Protein AF-0000000082491816 (afdb_homodimer)

Radius of gyration: 34.44 Å; Cα contacts (8 Å, |Δi|>4): 1061; chains: 2; bounding box: 141×87×77 Å

Organism: NCBI:txid158383

Structure (mmCIF, N/CA/C/O backbone):
data_AF-0000000082491816-model_v1
#
loop_
_entity.id
_entity.type
_entity.pdbx_description
1 polymer 'non-specific serine/threonine protein kinase'
#
loop_
_atom_site.group_PDB
_atom_site.id
_atom_site.type_symbol
_atom_site.label_atom_id
_atom_site.label_alt_id
_atom_site.label_comp_id
_atom_site.label_asym_id
_atom_site.label_entity_id
_atom_site.label_seq_id
_atom_site.pdbx_PDB_ins_code
_atom_site.Cartn_x
_atom_site.Cartn_y
_atom_site.Cartn_z
_atom_site.occupancy
_atom_site.B_iso_or_equiv
_atom_site.auth_seq_id
_atom_site.auth_comp_id
_atom_site.auth_asym_id
_atom_site.auth_atom_id
_atom_site.pdbx_PDB_model_num
ATOM 1 N N . MET A 1 1 ? -11.547 38.938 -13.688 1 26.78 1 MET A N 1
ATOM 2 C CA . MET A 1 1 ? -10.133 38.688 -13.961 1 26.78 1 MET A CA 1
ATOM 3 C C . MET A 1 1 ? -9.781 37.219 -13.742 1 26.78 1 MET A C 1
ATOM 5 O O . MET A 1 1 ? -10.016 36.688 -12.664 1 26.78 1 MET A O 1
ATOM 9 N N . ASP A 1 2 ? -9.867 36.406 -14.766 1 32.84 2 ASP A N 1
ATOM 10 C CA . ASP A 1 2 ? -9.766 34.969 -15.016 1 32.84 2 ASP A CA 1
ATOM 11 C C . ASP A 1 2 ? -8.406 34.406 -14.586 1 32.84 2 ASP A C 1
ATOM 13 O O . ASP A 1 2 ? -7.395 34.656 -15.242 1 32.84 2 ASP A O 1
ATOM 17 N N . GLY A 1 3 ? -7.914 34.688 -13.367 1 37.81 3 GLY A N 1
ATOM 18 C CA . GLY A 1 3 ? -6.543 34.438 -12.961 1 37.81 3 GLY A CA 1
ATOM 19 C C . GLY A 1 3 ? -5.996 33.125 -13.492 1 37.81 3 GLY A C 1
ATOM 20 O O . GLY A 1 3 ? -6.504 32.062 -13.156 1 37.81 3 GLY A O 1
ATOM 21 N N . THR A 1 4 ? -5.484 33.156 -14.656 1 41.12 4 THR A N 1
ATOM 22 C CA . THR A 1 4 ? -4.781 32.156 -15.438 1 41.12 4 THR A CA 1
ATOM 23 C C . THR A 1 4 ? -3.73 31.438 -14.586 1 41.12 4 THR A C 1
ATOM 25 O O . THR A 1 4 ? -2.709 32.031 -14.234 1 41.12 4 THR A O 1
ATOM 28 N N . THR A 1 5 ? -4.07 30.719 -13.562 1 46.16 5 THR A N 1
ATOM 29 C CA . THR A 1 5 ? -3.111 29.953 -12.781 1 46.16 5 THR A CA 1
ATOM 30 C C . THR A 1 5 ? -2.137 29.219 -13.695 1 46.16 5 THR A C 1
ATOM 32 O O . THR A 1 5 ? -2.549 28.406 -14.531 1 46.16 5 THR A O 1
ATOM 35 N N . LYS A 1 6 ? -1.09 29.906 -14.102 1 52.03 6 LYS A N 1
ATOM 36 C CA . LYS A 1 6 ? -0.015 29.328 -14.906 1 52.03 6 LYS A CA 1
ATOM 37 C C . LYS A 1 6 ? 0.308 27.906 -14.469 1 52.03 6 LYS A C 1
ATOM 39 O O . LYS A 1 6 ? 0.389 27.625 -13.273 1 52.03 6 LYS A O 1
ATOM 44 N N . PRO A 1 7 ? 0.125 27 -15.477 1 60.12 7 PRO A N 1
ATOM 45 C CA . PRO A 1 7 ? 0.474 25.625 -15.156 1 60.12 7 PRO A CA 1
ATOM 46 C C . PRO A 1 7 ? 1.826 25.5 -14.453 1 60.12 7 PRO A C 1
ATOM 48 O O . PRO A 1 7 ? 2.725 26.312 -14.695 1 60.12 7 PRO A O 1
ATOM 51 N N . PRO A 1 8 ? 1.876 24.75 -13.398 1 64.69 8 PRO A N 1
ATOM 52 C CA . PRO A 1 8 ? 3.162 24.562 -12.719 1 64.69 8 PRO A CA 1
ATOM 53 C C . PRO A 1 8 ? 4.285 24.172 -13.68 1 64.69 8 PRO A C 1
ATOM 55 O O . PRO A 1 8 ? 4.035 23.5 -14.68 1 64.69 8 PRO A O 1
ATOM 58 N N . PRO A 1 9 ? 5.371 24.844 -13.594 1 76.69 9 PRO A N 1
ATOM 59 C CA . PRO A 1 9 ? 6.496 24.516 -14.477 1 76.69 9 PRO A CA 1
ATOM 60 C C . PRO A 1 9 ? 6.809 23.031 -14.5 1 76.69 9 PRO A C 1
ATOM 62 O O . PRO A 1 9 ? 6.645 22.344 -13.484 1 76.69 9 PRO A O 1
ATOM 65 N N . ALA A 1 10 ? 6.961 22.516 -15.656 1 82.19 10 ALA A N 1
ATOM 66 C CA . ALA A 1 10 ? 7.285 21.109 -15.836 1 82.19 10 ALA A CA 1
ATOM 67 C C . ALA A 1 10 ? 8.711 20.812 -15.375 1 82.19 10 ALA A C 1
ATOM 69 O O . ALA A 1 10 ? 9.641 21.531 -15.719 1 82.19 10 ALA A O 1
ATOM 70 N N . LEU A 1 11 ? 8.812 19.922 -14.461 1 84.94 11 LEU A N 1
ATOM 71 C CA . LEU A 1 11 ? 10.125 19.453 -14.023 1 84.94 11 LEU A CA 1
ATOM 72 C C . LEU A 1 11 ? 10.703 18.438 -15.016 1 84.94 11 LEU A C 1
ATOM 74 O O . LEU A 1 11 ? 9.969 17.609 -15.555 1 84.94 11 LEU A O 1
ATOM 78 N N . ASP A 1 12 ? 11.961 18.594 -15.344 1 81.69 12 ASP A N 1
ATOM 79 C CA . ASP A 1 12 ? 12.633 17.594 -16.172 1 81.69 12 ASP A CA 1
ATOM 80 C C . ASP A 1 12 ? 13.172 16.438 -15.328 1 81.69 12 ASP A C 1
ATOM 82 O O . ASP A 1 12 ? 14.242 16.562 -14.727 1 81.69 12 ASP A O 1
ATOM 86 N N . LEU A 1 13 ? 12.492 15.391 -15.359 1 76.56 13 LEU A N 1
ATOM 87 C CA . LEU A 1 13 ? 12.781 14.234 -14.508 1 76.56 13 LEU A CA 1
ATOM 88 C C . LEU A 1 13 ? 14.164 13.68 -14.805 1 76.56 13 LEU A C 1
ATOM 90 O O . LEU A 1 13 ? 14.82 13.133 -13.906 1 76.56 13 LEU A O 1
ATOM 94 N N . ASN A 1 14 ? 14.625 13.781 -16.031 1 74.25 14 ASN A N 1
ATOM 95 C CA . ASN A 1 14 ? 15.891 13.188 -16.438 1 74.25 14 ASN A CA 1
ATOM 96 C C . ASN A 1 14 ? 17.078 13.984 -15.906 1 74.25 14 ASN A C 1
ATOM 98 O O . ASN A 1 14 ? 18.203 13.461 -15.828 1 74.25 14 ASN A O 1
ATOM 102 N N . ASN A 1 15 ? 16.875 15.195 -15.477 1 77 15 ASN A N 1
ATOM 103 C CA . ASN A 1 15 ? 17.953 16.062 -15.039 1 77 15 ASN A CA 1
ATOM 104 C C . ASN A 1 15 ? 17.953 16.234 -13.523 1 77 15 ASN A C 1
ATOM 106 O O . ASN A 1 15 ? 18.828 16.922 -12.977 1 77 15 ASN A O 1
ATOM 110 N N . LEU A 1 16 ? 17.078 15.531 -12.938 1 80.88 16 LEU A N 1
ATOM 111 C CA . LEU A 1 16 ? 16.984 15.711 -11.492 1 80.88 16 LEU A CA 1
ATOM 112 C C . LEU A 1 16 ? 17.891 14.719 -10.773 1 80.88 16 LEU A C 1
ATOM 114 O O . LEU A 1 16 ? 17.844 13.516 -11.047 1 80.88 16 LEU A O 1
ATOM 118 N N . ARG A 1 17 ? 18.75 15.32 -10.039 1 81.06 17 ARG A N 1
ATOM 119 C CA . ARG A 1 17 ? 19.625 14.5 -9.211 1 81.06 17 ARG A CA 1
ATOM 120 C C . ARG A 1 17 ? 19.359 14.727 -7.73 1 81.06 17 ARG A C 1
ATOM 122 O O . ARG A 1 17 ? 19.422 15.867 -7.25 1 81.06 17 ARG A O 1
ATOM 129 N N . ALA A 1 18 ? 19.062 13.609 -7.09 1 86.56 18 ALA A N 1
ATOM 130 C CA . ALA A 1 18 ? 18.781 13.719 -5.66 1 86.56 18 ALA A CA 1
ATOM 131 C C . ALA A 1 18 ? 20.062 13.711 -4.836 1 86.56 18 ALA A C 1
ATOM 133 O O . ALA A 1 18 ? 20.984 12.945 -5.121 1 86.56 18 ALA A O 1
ATOM 134 N N . ILE A 1 19 ? 20.156 14.625 -3.924 1 83.75 19 ILE A N 1
ATOM 135 C CA . ILE A 1 19 ? 21.266 14.703 -2.988 1 83.75 19 ILE A CA 1
ATOM 136 C C . ILE A 1 19 ? 21.078 13.664 -1.882 1 83.75 19 ILE A C 1
ATOM 138 O O . ILE A 1 19 ? 22.047 13 -1.483 1 83.75 19 ILE A O 1
ATOM 142 N N . LYS A 1 20 ? 19.922 13.523 -1.395 1 85.31 20 LYS A N 1
ATOM 143 C CA . LYS A 1 20 ? 19.625 12.562 -0.338 1 85.31 20 LYS A CA 1
ATOM 144 C C . LYS A 1 20 ? 18.141 12.258 -0.27 1 85.31 20 LYS A C 1
ATOM 146 O O . LYS A 1 20 ? 17.312 13.008 -0.812 1 85.31 20 LYS A O 1
ATOM 151 N N . LEU A 1 21 ? 17.891 11.109 0.385 1 86.25 21 LEU A N 1
ATOM 152 C CA . LEU A 1 21 ? 16.516 10.711 0.702 1 86.25 21 LEU A CA 1
ATOM 153 C C . LEU A 1 21 ? 16.047 11.391 1.982 1 86.25 21 LEU A C 1
ATOM 155 O O . LEU A 1 21 ? 16.672 11.258 3.033 1 86.25 21 LEU A O 1
ATOM 159 N N . LEU A 1 22 ? 15.016 12.219 1.896 1 85.62 22 LEU A N 1
ATOM 160 C CA . LEU A 1 22 ? 14.508 12.914 3.068 1 85.62 22 LEU A CA 1
ATOM 161 C C . LEU A 1 22 ? 13.562 12.023 3.869 1 85.62 22 LEU A C 1
ATOM 163 O O . LEU A 1 22 ? 13.539 12.086 5.102 1 85.62 22 LEU A O 1
ATOM 167 N N . GLY A 1 23 ? 12.758 11.305 3.148 1 82.5 23 GLY A N 1
ATOM 168 C CA . GLY A 1 23 ? 11.852 10.414 3.848 1 82.5 23 GLY A CA 1
ATOM 169 C C . GLY A 1 23 ? 10.914 9.664 2.916 1 82.5 23 GLY A C 1
ATOM 170 O O . GLY A 1 23 ? 10.836 9.969 1.726 1 82.5 23 GLY A O 1
ATOM 171 N N . LYS A 1 24 ? 10.297 8.586 3.475 1 82.06 24 LYS A N 1
ATOM 172 C CA . LYS A 1 24 ? 9.273 7.797 2.793 1 82.06 24 LYS A CA 1
ATOM 173 C C . LYS A 1 24 ? 7.945 7.855 3.545 1 82.06 24 LYS A C 1
ATOM 175 O O . LYS A 1 24 ? 7.906 7.645 4.758 1 82.06 24 LYS A O 1
ATOM 180 N N . GLY A 1 25 ? 6.934 8.297 2.812 1 73.25 25 GLY A N 1
ATOM 181 C CA . GLY A 1 25 ? 5.617 8.359 3.426 1 73.25 25 GLY A CA 1
ATOM 182 C C . GLY A 1 25 ? 4.613 7.43 2.771 1 73.25 25 GLY A C 1
ATOM 183 O O . GLY A 1 25 ? 4.973 6.621 1.91 1 73.25 25 GLY A O 1
ATOM 184 N N . ALA A 1 26 ? 3.355 7.52 3.246 1 71.19 26 ALA A N 1
ATOM 185 C CA . ALA A 1 26 ? 2.273 6.672 2.758 1 71.19 26 ALA A CA 1
ATOM 186 C C . ALA A 1 26 ? 2.051 6.871 1.262 1 71.19 26 ALA A C 1
ATOM 188 O O . ALA A 1 26 ? 1.768 5.914 0.537 1 71.19 26 ALA A O 1
ATOM 189 N N . LEU A 1 27 ? 2.227 8.086 0.868 1 80.38 27 LEU A N 1
ATOM 190 C CA . LEU A 1 27 ? 1.925 8.398 -0.525 1 80.38 27 LEU A CA 1
ATOM 191 C C . LEU A 1 27 ? 3.129 8.109 -1.418 1 80.38 27 LEU A C 1
ATOM 193 O O . LEU A 1 27 ? 2.977 7.598 -2.527 1 80.38 27 LEU A O 1
ATOM 197 N N . GLY A 1 28 ? 4.344 8.516 -0.855 1 86.81 28 GLY A N 1
ATOM 198 C CA . GLY A 1 28 ? 5.512 8.352 -1.706 1 86.81 28 GLY A CA 1
ATOM 199 C C . GLY A 1 28 ? 6.812 8.68 -1.002 1 86.81 28 GLY A C 1
ATOM 200 O O . GLY A 1 28 ? 6.875 8.68 0.229 1 86.81 28 GLY A O 1
ATOM 201 N N . THR A 1 29 ? 7.824 8.867 -1.885 1 89.12 29 THR A N 1
ATOM 202 C CA . THR A 1 29 ? 9.18 9.117 -1.404 1 89.12 29 THR A CA 1
ATOM 203 C C . THR A 1 29 ? 9.57 10.578 -1.635 1 89.12 29 THR A C 1
ATOM 205 O O . THR A 1 29 ? 9.211 11.164 -2.656 1 89.12 29 THR A O 1
ATOM 208 N N . VAL A 1 30 ? 10.297 11.133 -0.664 1 92 30 VAL A N 1
ATOM 209 C CA . VAL A 1 30 ? 10.711 12.531 -0.779 1 92 30 VAL A CA 1
ATOM 210 C C . VAL A 1 30 ? 12.227 12.617 -0.862 1 92 30 VAL A C 1
ATOM 212 O O . VAL A 1 30 ? 12.938 12.039 -0.032 1 92 30 VAL A O 1
ATOM 215 N N . PHE A 1 31 ? 12.711 13.414 -1.896 1 90.31 31 PHE A N 1
ATOM 216 C CA . PHE A 1 31 ? 14.141 13.586 -2.127 1 90.31 31 PHE A CA 1
ATOM 217 C C . PHE A 1 31 ? 14.539 15.055 -1.984 1 90.31 31 PHE A C 1
ATOM 219 O O . PHE A 1 31 ? 13.75 15.945 -2.293 1 90.31 31 PHE A O 1
ATOM 226 N N . LEU A 1 32 ? 15.742 15.266 -1.44 1 91.19 32 LEU A N 1
ATOM 227 C CA . LEU A 1 32 ? 16.375 16.578 -1.553 1 91.19 32 LEU A CA 1
ATOM 228 C C . LEU A 1 32 ? 17.109 16.719 -2.877 1 91.19 32 LEU A C 1
ATOM 230 O O . LEU A 1 32 ? 17.984 15.898 -3.184 1 91.19 32 LEU A O 1
ATOM 234 N N . VAL A 1 33 ? 16.688 17.656 -3.664 1 89.06 33 VAL A N 1
ATOM 235 C CA . VAL A 1 33 ? 17.312 17.844 -4.973 1 89.06 33 VAL A CA 1
ATOM 236 C C . VAL A 1 33 ? 17.938 19.234 -5.043 1 89.06 33 VAL A C 1
ATOM 238 O O . VAL A 1 33 ? 17.344 20.219 -4.578 1 89.06 33 VAL A O 1
ATOM 241 N N . ARG A 1 34 ? 19.094 19.281 -5.594 1 83.06 34 ARG A N 1
ATOM 242 C CA . ARG A 1 34 ? 19.781 20.562 -5.746 1 83.06 34 ARG A CA 1
ATOM 243 C C . ARG A 1 34 ? 19.344 21.266 -7.027 1 83.06 34 ARG A C 1
ATOM 245 O O . ARG A 1 34 ? 19.328 20.656 -8.102 1 83.06 34 ARG A O 1
ATOM 252 N N . HIS A 1 35 ? 18.734 22.359 -6.922 1 73.75 35 HIS A N 1
ATOM 253 C CA . HIS A 1 35 ? 18.344 23.141 -8.078 1 73.75 35 HIS A CA 1
ATOM 254 C C . HIS A 1 35 ? 19.531 23.891 -8.664 1 73.75 35 HIS A C 1
ATOM 256 O O . HIS A 1 35 ? 19.781 23.828 -9.867 1 73.75 35 HIS A O 1
ATOM 262 N N . ASN A 1 36 ? 20.078 24.734 -8.008 1 69.19 36 ASN A N 1
ATOM 263 C CA . ASN A 1 36 ? 21.297 25.484 -8.32 1 69.19 36 ASN A CA 1
ATOM 264 C C . ASN A 1 36 ? 22.25 25.516 -7.125 1 69.19 36 ASN A C 1
ATOM 266 O O . ASN A 1 36 ? 22.047 24.797 -6.145 1 69.19 36 ASN A O 1
ATOM 270 N N . SER A 1 37 ? 23.375 26.109 -7.402 1 59.81 37 SER A N 1
ATOM 271 C CA . SER A 1 37 ? 24.453 26.141 -6.414 1 59.81 37 SER A CA 1
ATOM 272 C C . SER A 1 37 ? 23.938 26.594 -5.051 1 59.81 37 SER A C 1
ATOM 274 O O . SER A 1 37 ? 24.5 26.234 -4.016 1 59.81 37 SER A O 1
ATOM 276 N N . LEU A 1 38 ? 22.844 27.203 -4.984 1 61.72 38 LEU A N 1
ATOM 277 C CA . LEU A 1 38 ? 22.484 27.797 -3.703 1 61.72 38 LEU A CA 1
ATOM 278 C C . LEU A 1 38 ? 21.109 27.312 -3.252 1 61.72 38 LEU A C 1
ATOM 280 O O . LEU A 1 38 ? 20.766 27.406 -2.07 1 61.72 38 LEU A O 1
ATOM 284 N N . ASP A 1 39 ? 20.359 26.703 -4.16 1 78.38 39 ASP A N 1
ATOM 285 C CA . ASP A 1 39 ? 18.969 26.422 -3.799 1 78.38 39 ASP A CA 1
ATOM 286 C C . ASP A 1 39 ? 18.641 24.938 -3.977 1 78.38 39 ASP A C 1
ATOM 288 O O . ASP A 1 39 ? 19.188 24.281 -4.867 1 78.38 39 ASP A O 1
ATOM 292 N N . SER A 1 40 ? 18.016 24.422 -2.93 1 87 40 SER A N 1
ATOM 293 C CA . SER A 1 40 ? 17.547 23.047 -2.973 1 87 40 SER A CA 1
ATOM 294 C C . SER A 1 40 ? 16.047 22.969 -2.787 1 87 40 SER A C 1
ATOM 296 O O . SER A 1 40 ? 15.422 23.906 -2.283 1 87 40 SER A O 1
ATOM 298 N N . PHE A 1 41 ? 15.492 21.984 -3.332 1 91.31 41 PHE A N 1
ATOM 299 C CA . PHE A 1 41 ? 14.062 21.797 -3.135 1 91.31 41 PHE A CA 1
ATOM 300 C C . PHE A 1 41 ? 13.758 20.344 -2.785 1 91.31 41 PHE A C 1
ATOM 302 O O . PHE A 1 41 ? 14.609 19.469 -2.939 1 91.31 41 PHE A O 1
ATOM 309 N N . ALA A 1 42 ? 12.625 20.141 -2.17 1 92.62 42 ALA A N 1
ATOM 310 C CA . ALA A 1 42 ? 12.117 18.812 -1.859 1 92.62 42 ALA A CA 1
ATOM 311 C C . ALA A 1 42 ? 11.273 18.266 -3.008 1 92.62 42 ALA A C 1
ATOM 313 O O . ALA A 1 42 ? 10.352 18.922 -3.482 1 92.62 42 ALA A O 1
ATOM 314 N N . LEU A 1 43 ? 11.672 17.078 -3.498 1 93.19 43 LEU A N 1
ATOM 315 C CA . LEU A 1 43 ? 10.945 16.438 -4.586 1 93.19 43 LEU A CA 1
ATOM 316 C C . LEU A 1 43 ? 10.164 15.227 -4.07 1 93.19 43 LEU A C 1
ATOM 318 O O . LEU A 1 43 ? 10.75 14.258 -3.584 1 93.19 43 LEU A O 1
ATOM 322 N N . LYS A 1 44 ? 8.828 15.289 -4.145 1 93.75 44 LYS A N 1
ATOM 323 C CA . LYS A 1 44 ? 7.965 14.156 -3.814 1 93.75 44 LYS A CA 1
ATOM 324 C C . LYS A 1 44 ? 7.695 13.297 -5.047 1 93.75 44 LYS A C 1
ATOM 326 O O . LYS A 1 44 ? 7.352 13.82 -6.109 1 93.75 44 LYS A O 1
ATOM 331 N N . VAL A 1 45 ? 7.957 12 -4.887 1 92.94 45 VAL A N 1
ATOM 332 C CA . VAL A 1 45 ? 7.809 11.094 -6.02 1 92.94 45 VAL A CA 1
ATOM 333 C C . VAL A 1 45 ? 6.859 9.953 -5.648 1 92.94 45 VAL A C 1
ATOM 335 O O . VAL A 1 45 ? 7.02 9.32 -4.605 1 92.94 45 VAL A O 1
ATOM 338 N N . VAL A 1 46 ? 5.852 9.727 -6.465 1 90.75 46 VAL A N 1
ATOM 339 C CA . VAL A 1 46 ? 4.922 8.617 -6.309 1 90.75 46 VAL A CA 1
ATOM 340 C C . VAL A 1 46 ? 5.055 7.66 -7.488 1 90.75 46 VAL A C 1
ATOM 342 O O . VAL A 1 46 ? 4.941 8.07 -8.648 1 90.75 46 VAL A O 1
ATOM 345 N N . GLU A 1 47 ? 5.262 6.402 -7.176 1 86.81 47 GLU A N 1
ATOM 346 C CA . GLU A 1 47 ? 5.352 5.383 -8.219 1 86.81 47 GLU A CA 1
ATOM 347 C C . GLU A 1 47 ? 3.971 4.855 -8.602 1 86.81 47 GLU A C 1
ATOM 349 O O . GLU A 1 47 ? 3.127 4.629 -7.73 1 86.81 47 GLU A O 1
ATOM 354 N N . LYS A 1 48 ? 3.893 4.633 -9.867 1 87.19 48 LYS A N 1
ATOM 355 C CA . LYS A 1 48 ? 2.658 4.047 -10.383 1 87.19 48 LYS A CA 1
ATOM 356 C C . LYS A 1 48 ? 2.762 2.523 -10.445 1 87.19 48 LYS A C 1
ATOM 358 O O . LYS A 1 48 ? 2.371 1.911 -11.445 1 87.19 48 LYS A O 1
ATOM 363 N N . SER A 1 49 ? 3.293 1.906 -9.477 1 80.44 49 SER A N 1
ATOM 364 C CA . SER A 1 49 ? 3.639 0.489 -9.477 1 80.44 49 SER A CA 1
ATOM 365 C C . SER A 1 49 ? 2.398 -0.382 -9.648 1 80.44 49 SER A C 1
ATOM 367 O O . SER A 1 49 ? 2.4 -1.327 -10.438 1 80.44 49 SER A O 1
ATOM 369 N N . SER A 1 50 ? 1.331 -0.113 -8.844 1 83.5 50 SER A N 1
ATOM 370 C CA . SER A 1 50 ? 0.119 -0.92 -8.93 1 83.5 50 SER A CA 1
ATOM 371 C C . SER A 1 50 ? -0.473 -0.881 -10.336 1 83.5 50 SER A C 1
ATOM 373 O O . SER A 1 50 ? -0.967 -1.894 -10.836 1 83.5 50 SER A O 1
ATOM 375 N N . LEU A 1 51 ? -0.417 0.241 -10.898 1 86.12 51 LEU A N 1
ATOM 376 C CA . LEU A 1 51 ? -0.941 0.39 -12.258 1 86.12 51 LEU A CA 1
ATOM 377 C C . LEU A 1 51 ? -0.102 -0.402 -13.25 1 86.12 51 LEU A C 1
ATOM 379 O O . LEU A 1 51 ? -0.645 -1.049 -14.148 1 86.12 51 LEU A O 1
ATOM 383 N N . HIS A 1 52 ? 1.145 -0.337 -13.07 1 86.5 52 HIS A N 1
ATOM 384 C CA . HIS A 1 52 ? 2.049 -1.075 -13.945 1 86.5 52 HIS A CA 1
ATOM 385 C C . HIS A 1 52 ? 1.808 -2.578 -13.844 1 86.5 52 HIS A C 1
ATOM 387 O O . HIS A 1 52 ? 1.748 -3.271 -14.867 1 86.5 52 HIS A O 1
ATOM 393 N N . ARG A 1 53 ? 1.692 -2.979 -12.695 1 88.75 53 ARG A N 1
ATOM 394 C CA . ARG A 1 53 ? 1.446 -4.402 -12.477 1 88.75 53 ARG A CA 1
ATOM 395 C C . ARG A 1 53 ? 0.114 -4.824 -13.086 1 88.75 53 ARG A C 1
ATOM 397 O O . ARG A 1 53 ? 0.003 -5.914 -13.648 1 88.75 53 ARG A O 1
ATOM 404 N N . ALA A 1 54 ? -0.886 -3.975 -12.906 1 91.88 54 ALA A N 1
ATOM 405 C CA . ALA A 1 54 ? -2.189 -4.25 -13.5 1 91.88 54 ALA A CA 1
ATOM 406 C C . ALA A 1 54 ? -2.09 -4.336 -15.023 1 91.88 54 ALA A C 1
ATOM 408 O O . ALA A 1 54 ? -2.574 -5.297 -15.633 1 91.88 54 ALA A O 1
ATOM 409 N N . HIS A 1 55 ? -1.42 -3.402 -15.633 1 92.25 55 HIS A N 1
ATOM 410 C CA . HIS A 1 55 ? -1.244 -3.402 -17.078 1 92.25 55 HIS A CA 1
ATOM 411 C C . HIS A 1 55 ? -0.451 -4.621 -17.547 1 92.25 55 HIS A C 1
ATOM 413 O O . HIS A 1 55 ? -0.749 -5.203 -18.594 1 92.25 55 HIS A O 1
ATOM 419 N N . HIS A 1 56 ? 0.506 -4.922 -16.812 1 90.62 56 HIS A N 1
ATOM 420 C CA . HIS A 1 56 ? 1.315 -6.09 -17.125 1 90.62 56 HIS A CA 1
ATOM 421 C C . HIS A 1 56 ? 0.475 -7.363 -17.109 1 90.62 56 HIS A C 1
ATOM 423 O O . HIS A 1 56 ? 0.542 -8.164 -18.047 1 90.62 56 HIS A O 1
ATOM 429 N N . GLU A 1 57 ? -0.283 -7.527 -16.062 1 93.56 57 GLU A N 1
ATOM 430 C CA . GLU A 1 57 ? -1.135 -8.711 -15.977 1 93.56 57 GLU A CA 1
ATOM 431 C C . GLU A 1 57 ? -2.105 -8.773 -17.156 1 93.56 57 GLU A C 1
ATOM 433 O O . GLU A 1 57 ? -2.277 -9.828 -17.766 1 93.56 57 GLU A O 1
ATOM 438 N N . ILE A 1 58 ? -2.688 -7.695 -17.5 1 93.88 58 ILE A N 1
ATOM 439 C CA . ILE A 1 58 ? -3.621 -7.641 -18.625 1 93.88 58 ILE A CA 1
ATOM 440 C C . ILE A 1 58 ? -2.893 -8.008 -19.906 1 93.88 58 ILE A C 1
ATOM 442 O O . ILE A 1 58 ? -3.41 -8.773 -20.719 1 93.88 58 ILE A O 1
ATOM 446 N N . SER A 1 59 ? -1.729 -7.453 -20.016 1 93.94 59 SER A N 1
ATOM 447 C CA . SER A 1 59 ? -0.925 -7.727 -21.203 1 93.94 59 SER A CA 1
ATOM 448 C C . SER A 1 59 ? -0.595 -9.211 -21.312 1 93.94 59 SER A C 1
ATOM 450 O O . SER A 1 59 ? -0.737 -9.805 -22.391 1 93.94 59 SER A O 1
ATOM 452 N N . VAL A 1 60 ? -0.201 -9.82 -20.266 1 94.5 60 VAL A N 1
ATOM 453 C CA . VAL A 1 60 ? 0.131 -11.242 -20.25 1 94.5 60 VAL A CA 1
ATOM 454 C C . VAL A 1 60 ? -1.113 -12.07 -20.578 1 94.5 60 VAL A C 1
ATOM 456 O O . VAL A 1 60 ? -1.076 -12.945 -21.438 1 94.5 60 VAL A O 1
ATOM 459 N N . LEU A 1 61 ? -2.193 -11.766 -19.922 1 94.81 61 LEU A N 1
ATOM 460 C CA . LEU A 1 61 ? -3.438 -12.5 -20.125 1 94.81 61 LEU A CA 1
ATOM 461 C C . LEU A 1 61 ? -3.908 -12.391 -21.578 1 94.81 61 LEU A C 1
ATOM 463 O O . LEU A 1 61 ? -4.473 -13.344 -22.109 1 94.81 61 LEU A O 1
ATOM 467 N N . SER A 1 62 ? -3.686 -11.266 -22.141 1 92.94 62 SER A N 1
ATOM 468 C CA . SER A 1 62 ? -4.109 -11.047 -23.531 1 92.94 62 SER A CA 1
ATOM 469 C C . SER A 1 62 ? -3.34 -11.945 -24.484 1 92.94 62 SER A C 1
ATOM 471 O O . SER A 1 62 ? -3.816 -12.242 -25.594 1 92.94 62 SER A O 1
ATOM 473 N N . ARG A 1 63 ? -2.242 -12.422 -24.031 1 91.25 63 ARG A N 1
ATOM 474 C CA . ARG A 1 63 ? -1.396 -13.266 -24.875 1 91.25 63 ARG A CA 1
ATOM 475 C C . ARG A 1 63 ? -1.726 -14.742 -24.672 1 91.25 63 ARG A C 1
ATOM 477 O O . ARG A 1 63 ? -1.318 -15.586 -25.469 1 91.25 63 ARG A O 1
ATOM 484 N N . LEU A 1 64 ? -2.424 -15.016 -23.547 1 89.69 64 LEU A N 1
ATOM 485 C CA . LEU A 1 64 ? -2.688 -16.406 -23.188 1 89.69 64 LEU A CA 1
ATOM 486 C C . LEU A 1 64 ? -3.969 -16.906 -23.844 1 89.69 64 LEU A C 1
ATOM 488 O O . LEU A 1 64 ? -5.039 -16.312 -23.656 1 89.69 64 LEU A O 1
ATOM 492 N N . GLN A 1 65 ? -3.988 -17.266 -25.109 1 79.31 65 GLN A N 1
ATOM 493 C CA . GLN A 1 65 ? -5.234 -17.672 -25.75 1 79.31 65 GLN A CA 1
ATOM 494 C C . GLN A 1 65 ? -5.344 -19.188 -25.828 1 79.31 65 GLN A C 1
ATOM 496 O O . GLN A 1 65 ? -4.359 -19.875 -26.109 1 79.31 65 GLN A O 1
ATOM 501 N N . ASN A 1 66 ? -6.512 -19.688 -25.344 1 84.06 66 ASN A N 1
ATOM 502 C CA . ASN A 1 66 ? -7.02 -21.031 -25.609 1 84.06 66 ASN A CA 1
ATOM 503 C C . ASN A 1 66 ? -6.133 -22.094 -24.969 1 84.06 66 ASN A C 1
ATOM 505 O O . ASN A 1 66 ? -5.824 -23.109 -25.609 1 84.06 66 ASN A O 1
ATOM 509 N N . HIS A 1 67 ? -5.5 -21.906 -23.953 1 93.06 67 HIS A N 1
ATOM 510 C CA . HIS A 1 67 ? -4.836 -22.969 -23.203 1 93.06 67 HIS A CA 1
ATOM 511 C C . HIS A 1 67 ? -5.723 -23.484 -22.062 1 93.06 67 HIS A C 1
ATOM 513 O O . HIS A 1 67 ? -6.273 -22.688 -21.297 1 93.06 67 HIS A O 1
ATOM 519 N N . PRO A 1 68 ? -5.891 -24.734 -21.984 1 94 68 PRO A N 1
ATOM 520 C CA . PRO A 1 68 ? -6.871 -25.281 -21.047 1 94 68 PRO A CA 1
ATOM 521 C C . PRO A 1 68 ? -6.508 -25.016 -19.594 1 94 68 PRO A C 1
ATOM 523 O O . PRO A 1 68 ? -7.383 -25 -18.719 1 94 68 PRO A O 1
ATOM 526 N N . PHE A 1 69 ? -5.234 -24.859 -19.25 1 97.06 69 PHE A N 1
ATOM 527 C CA . PHE A 1 69 ? -4.816 -24.719 -17.859 1 97.06 69 PHE A CA 1
ATOM 528 C C . PHE A 1 69 ? -4.344 -23.297 -17.578 1 97.06 69 PHE A C 1
ATOM 530 O O . PHE A 1 69 ? -3.633 -23.062 -16.609 1 97.06 69 PHE A O 1
ATOM 537 N N . LEU A 1 70 ? -4.602 -22.344 -18.422 1 97.5 70 LEU A N 1
ATOM 538 C CA . LEU A 1 70 ? -4.344 -20.922 -18.25 1 97.5 70 LEU A CA 1
ATOM 539 C C . LEU A 1 70 ? -5.613 -20.109 -18.484 1 97.5 70 LEU A C 1
ATOM 541 O O . LEU A 1 70 ? -6.457 -20.484 -19.297 1 97.5 70 LEU A O 1
ATOM 545 N N . PRO A 1 71 ? -5.699 -19 -17.734 1 95.12 71 PRO A N 1
ATOM 546 C CA . PRO A 1 71 ? -6.926 -18.219 -17.859 1 95.12 71 PRO A CA 1
ATOM 547 C C . PRO A 1 71 ? -6.953 -17.375 -19.141 1 95.12 71 PRO A C 1
ATOM 549 O O . PRO A 1 71 ? -5.898 -17.031 -19.672 1 95.12 71 PRO A O 1
ATOM 552 N N . SER A 1 72 ? -8.141 -17.125 -19.547 1 92.06 72 SER A N 1
ATOM 553 C CA . SER A 1 72 ? -8.344 -16.219 -20.656 1 92.06 72 SER A CA 1
ATOM 554 C C . SER A 1 72 ? -8.859 -14.859 -20.188 1 92.06 72 SER A C 1
ATOM 556 O O . SER A 1 72 ? -9.664 -14.789 -19.25 1 92.06 72 SER A O 1
ATOM 558 N N . LEU A 1 73 ? -8.391 -13.836 -20.875 1 93.62 73 LEU A N 1
ATOM 559 C CA . LEU A 1 73 ? -8.898 -12.5 -20.594 1 93.62 73 LEU A CA 1
ATOM 560 C C . LEU A 1 73 ? -10.281 -12.297 -21.203 1 93.62 73 LEU A C 1
ATOM 562 O O . LEU A 1 73 ? -10.445 -12.406 -22.422 1 93.62 73 LEU A O 1
ATOM 566 N N . LEU A 1 74 ? -11.273 -12.008 -20.391 1 91.06 74 LEU A N 1
ATOM 567 C CA . LEU A 1 74 ? -12.633 -11.82 -20.891 1 91.06 74 LEU A CA 1
ATOM 568 C C . LEU A 1 74 ? -12.875 -10.375 -21.297 1 91.06 74 LEU A C 1
ATOM 570 O O . LEU A 1 74 ? -13.711 -10.094 -22.156 1 91.06 74 LEU A O 1
ATOM 574 N N . GLY A 1 75 ? -12.188 -9.477 -20.609 1 91.88 75 GLY A N 1
ATOM 575 C CA . GLY A 1 75 ? -12.289 -8.055 -20.891 1 91.88 75 GLY A CA 1
ATOM 576 C C . GLY A 1 75 ? -11.562 -7.195 -19.859 1 91.88 75 GLY A C 1
ATOM 577 O O . GLY A 1 75 ? -11.18 -7.676 -18.797 1 91.88 75 GLY A O 1
ATOM 578 N N . SER A 1 76 ? -11.297 -5.977 -20.281 1 93.88 76 SER A N 1
ATOM 579 C CA . SER A 1 76 ? -10.68 -5.016 -19.359 1 93.88 76 SER A CA 1
ATOM 580 C C . SER A 1 76 ? -11.219 -3.607 -19.594 1 93.88 76 SER A C 1
ATOM 582 O O . SER A 1 76 ? -11.789 -3.322 -20.656 1 93.88 76 SER A O 1
ATOM 584 N N . SER A 1 77 ? -11.227 -2.826 -18.578 1 92.38 77 SER A N 1
ATOM 585 C CA . SER A 1 77 ? -11.633 -1.427 -18.656 1 92.38 77 SER A CA 1
ATOM 586 C C . SER A 1 77 ? -10.812 -0.559 -17.719 1 92.38 77 SER A C 1
ATOM 588 O O . SER A 1 77 ? -10.297 -1.05 -16.703 1 92.38 77 SER A O 1
ATOM 590 N N . GLU A 1 78 ? -10.641 0.654 -18.109 1 90.38 78 GLU A N 1
ATOM 591 C CA . GLU A 1 78 ? -9.875 1.59 -17.297 1 90.38 78 GLU A CA 1
ATOM 592 C C . GLU A 1 78 ? -10.469 2.996 -17.359 1 90.38 78 GLU A C 1
ATOM 594 O O . GLU A 1 78 ? -10.867 3.457 -18.438 1 90.38 78 GLU A O 1
ATOM 599 N N . ASN A 1 79 ? -10.711 3.617 -16.25 1 87 79 ASN A N 1
ATOM 600 C CA . ASN A 1 79 ? -11.062 5.031 -16.172 1 87 79 ASN A CA 1
ATOM 601 C C . ASN A 1 79 ? -10.109 5.801 -15.266 1 87 79 ASN A C 1
ATOM 603 O O . ASN A 1 79 ? -9 5.344 -15 1 87 79 ASN A O 1
ATOM 607 N N . GLN A 1 80 ? -10.438 6.926 -14.844 1 81.62 80 GLN A N 1
ATOM 608 C CA . GLN A 1 80 ? -9.547 7.781 -14.062 1 81.62 80 GLN A CA 1
ATOM 609 C C . GLN A 1 80 ? -9.367 7.238 -12.648 1 81.62 80 GLN A C 1
ATOM 611 O O . GLN A 1 80 ? -8.367 7.535 -11.984 1 81.62 80 GLN A O 1
ATOM 616 N N . GLU A 1 81 ? -10.289 6.379 -12.273 1 82.94 81 GLU A N 1
ATOM 617 C CA . GLU A 1 81 ? -10.297 5.988 -10.867 1 82.94 81 GLU A CA 1
ATOM 618 C C . GLU A 1 81 ? -9.805 4.559 -10.688 1 82.94 81 GLU A C 1
ATOM 620 O O . GLU A 1 81 ? -9.195 4.227 -9.672 1 82.94 81 GLU A O 1
ATOM 625 N N . ILE A 1 82 ? -10.148 3.77 -11.688 1 88.25 82 ILE A N 1
ATOM 626 C CA . ILE A 1 82 ? -9.852 2.357 -11.484 1 88.25 82 ILE A CA 1
ATOM 627 C C . ILE A 1 82 ? -9.398 1.725 -12.797 1 88.25 82 ILE A C 1
ATOM 629 O O . ILE A 1 82 ? -9.633 2.279 -13.875 1 88.25 82 ILE A O 1
ATOM 633 N N . ILE A 1 83 ? -8.703 0.656 -12.75 1 91.81 83 ILE A N 1
ATO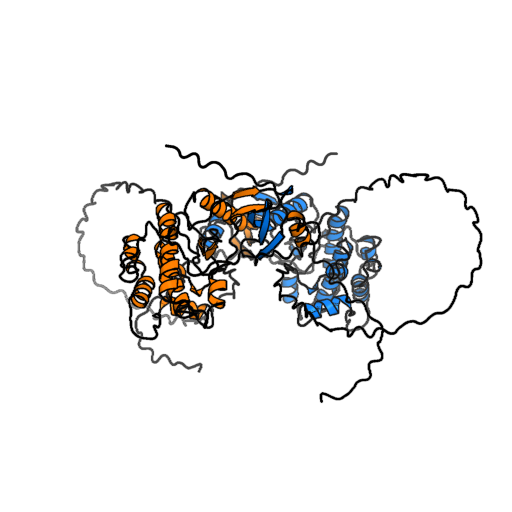M 634 C CA . ILE A 1 83 ? -8.453 -0.303 -13.82 1 91.81 83 ILE A CA 1
ATOM 635 C C . ILE A 1 83 ? -8.969 -1.681 -13.406 1 91.81 83 ILE A C 1
ATOM 637 O O . ILE A 1 83 ? -8.805 -2.094 -12.258 1 91.81 83 ILE A O 1
ATOM 641 N N . CYS A 1 84 ? -9.656 -2.342 -14.297 1 93.69 84 CYS A N 1
ATOM 642 C CA . CYS A 1 84 ? -10.219 -3.646 -13.961 1 93.69 84 CYS A CA 1
ATOM 643 C C . CYS A 1 84 ? -10.148 -4.598 -15.148 1 93.69 84 CYS A C 1
ATOM 645 O O . CYS A 1 84 ? -10.055 -4.156 -16.297 1 93.69 84 CYS A O 1
ATOM 647 N N . TRP A 1 85 ? -10.125 -5.875 -14.953 1 94.56 85 TRP A N 1
ATOM 648 C CA . TRP A 1 85 ? -10.148 -6.906 -15.984 1 94.56 85 TRP A CA 1
ATOM 649 C C . TRP A 1 85 ? -10.836 -8.172 -15.469 1 94.56 85 TRP A C 1
ATOM 651 O O . TRP A 1 85 ? -10.883 -8.414 -14.266 1 94.56 85 TRP A O 1
ATOM 661 N N . ALA A 1 86 ? -11.359 -8.914 -16.375 1 93.62 86 ALA A N 1
ATOM 662 C CA . ALA A 1 86 ? -12.195 -10.062 -16.047 1 93.62 86 ALA A CA 1
ATOM 663 C C . ALA A 1 86 ? -11.555 -11.367 -16.516 1 93.62 86 ALA A C 1
ATOM 665 O O . ALA A 1 86 ? -11.016 -11.43 -17.625 1 93.62 86 ALA A O 1
ATOM 666 N N . ILE A 1 87 ? -11.625 -12.391 -15.656 1 93.75 87 ILE A N 1
ATOM 667 C CA . ILE A 1 87 ? -11.219 -13.758 -15.977 1 93.75 87 ILE A CA 1
ATOM 668 C C . ILE A 1 87 ? -12.32 -14.727 -15.562 1 93.75 87 ILE A C 1
ATOM 670 O O . ILE A 1 87 ? -13.172 -14.398 -14.742 1 93.75 87 ILE A O 1
ATOM 674 N N . PRO A 1 88 ? -12.367 -15.859 -16.156 1 91.62 88 PRO A N 1
ATOM 675 C CA . PRO A 1 88 ? -13.406 -16.828 -15.789 1 91.62 88 PRO A CA 1
ATOM 676 C C . PRO A 1 88 ? -13.398 -17.156 -14.297 1 91.62 88 PRO A C 1
ATOM 678 O O . PRO A 1 88 ? -12.328 -17.281 -13.695 1 91.62 88 PRO A O 1
ATOM 681 N N . TYR A 1 89 ? -14.664 -17.312 -13.836 1 91.44 89 TYR A N 1
ATOM 682 C CA . TYR A 1 89 ? -14.797 -17.75 -12.453 1 91.44 89 TYR A CA 1
ATOM 683 C C . TYR A 1 89 ? -14.586 -19.25 -12.328 1 91.44 89 TYR A C 1
ATOM 685 O O . TYR A 1 89 ? -15.062 -20.016 -13.164 1 91.44 89 TYR A O 1
ATOM 693 N N . CYS A 1 90 ? -13.859 -19.688 -11.273 1 92.38 90 CYS A N 1
ATOM 694 C CA . CYS A 1 90 ? -13.648 -21.094 -10.969 1 92.38 90 CYS A CA 1
ATOM 695 C C . CYS A 1 90 ? -14.344 -21.484 -9.672 1 92.38 90 CYS A C 1
ATOM 697 O O . CYS A 1 90 ? -13.836 -21.203 -8.586 1 92.38 90 CYS A O 1
ATOM 699 N N . PRO A 1 91 ? -15.359 -22.219 -9.742 1 89.25 91 PRO A N 1
ATOM 700 C CA . PRO A 1 91 ? -16.172 -22.5 -8.562 1 89.25 91 PRO A CA 1
ATOM 701 C C . PRO A 1 91 ? -15.492 -23.453 -7.586 1 89.25 91 PRO A C 1
ATOM 703 O O . PRO A 1 91 ? -15.898 -23.547 -6.426 1 89.25 91 PRO A O 1
ATOM 706 N N . GLY A 1 92 ? -14.508 -24.188 -8.023 1 91.12 92 GLY A N 1
ATOM 707 C CA . GLY A 1 92 ? -13.828 -25.156 -7.16 1 91.12 92 GLY A CA 1
ATOM 708 C C . GLY A 1 92 ? -12.898 -24.5 -6.152 1 91.12 92 GLY A C 1
ATOM 709 O O . GLY A 1 92 ? -12.328 -25.172 -5.293 1 91.12 92 GLY A O 1
ATOM 710 N N . GLY A 1 93 ? -12.711 -23.234 -6.215 1 90 93 GLY A N 1
ATOM 711 C CA . GLY A 1 93 ? -11.75 -22.562 -5.348 1 90 93 GLY A CA 1
ATOM 712 C C . GLY A 1 93 ? -10.312 -22.812 -5.754 1 90 93 GLY A C 1
ATOM 713 O O . GLY A 1 93 ? -10.047 -23.281 -6.863 1 90 93 GLY A O 1
ATOM 714 N N . ASP A 1 94 ? -9.43 -22.469 -4.852 1 93.38 94 ASP A N 1
ATOM 715 C CA . ASP A 1 94 ? -8.016 -22.703 -5.148 1 93.38 94 ASP A CA 1
ATOM 716 C C . ASP A 1 94 ? -7.523 -24 -4.512 1 93.38 94 ASP A C 1
ATOM 718 O O . ASP A 1 94 ? -8.242 -24.625 -3.734 1 93.38 94 ASP A O 1
ATOM 722 N N . LEU A 1 95 ? -6.367 -24.422 -4.871 1 94.81 95 LEU A N 1
ATOM 723 C CA . LEU A 1 95 ? -5.82 -25.703 -4.434 1 94.81 95 LEU A CA 1
ATOM 724 C C . LEU A 1 95 ? -5.57 -25.703 -2.93 1 94.81 95 LEU A C 1
ATOM 726 O O . LEU A 1 95 ? -5.531 -26.766 -2.305 1 94.81 95 LEU A O 1
ATOM 730 N N . ASN A 1 96 ? -5.297 -24.5 -2.393 1 92.88 96 ASN A N 1
ATOM 731 C CA . ASN A 1 96 ? -5.113 -24.422 -0.946 1 92.88 96 ASN A CA 1
ATOM 732 C C . ASN A 1 96 ? -6.391 -24.797 -0.201 1 92.88 96 ASN A C 1
ATOM 734 O O . ASN A 1 96 ? -6.352 -25.531 0.779 1 92.88 96 ASN A O 1
ATOM 738 N N . VAL A 1 97 ? -7.465 -24.297 -0.678 1 89.12 97 VAL A N 1
ATOM 739 C CA . VAL A 1 97 ? -8.773 -24.609 -0.11 1 89.12 97 VAL A CA 1
ATOM 740 C C . VAL A 1 97 ? -9.031 -26.109 -0.234 1 89.12 97 VAL A C 1
ATOM 742 O O . VAL A 1 97 ? -9.453 -26.766 0.729 1 89.12 97 VAL A O 1
ATOM 745 N N . LEU A 1 98 ? -8.812 -26.625 -1.347 1 91.75 98 LEU A N 1
ATOM 746 C CA . LEU A 1 98 ? -9 -28.047 -1.599 1 91.75 98 LEU A CA 1
ATOM 747 C C . LEU A 1 98 ? -8.117 -28.891 -0.685 1 91.75 98 LEU A C 1
ATOM 749 O O . LEU A 1 98 ? -8.555 -29.922 -0.159 1 91.75 98 LEU A O 1
ATOM 753 N N . ARG A 1 99 ? -6.883 -28.469 -0.506 1 93.12 99 ARG A N 1
ATOM 754 C CA . ARG A 1 99 ? -5.934 -29.188 0.346 1 93.12 99 ARG A CA 1
ATOM 755 C C . ARG A 1 99 ? -6.438 -29.25 1.784 1 93.12 99 ARG A C 1
ATOM 757 O O . ARG A 1 99 ? -6.391 -30.312 2.414 1 93.12 99 ARG A O 1
ATOM 764 N N . TYR A 1 100 ? -6.941 -28.234 2.285 1 91.12 100 TYR A N 1
ATOM 765 C CA . TYR A 1 100 ? -7.383 -28.156 3.674 1 91.12 100 TYR A CA 1
ATOM 766 C C . TYR A 1 100 ? -8.648 -28.984 3.887 1 91.12 100 TYR A C 1
ATOM 768 O O . TYR A 1 100 ? -8.984 -29.328 5.02 1 91.12 100 TYR A O 1
ATOM 776 N N . ARG A 1 101 ? -9.305 -29.297 2.803 1 90.12 101 ARG A N 1
ATOM 777 C CA . ARG A 1 101 ? -10.484 -30.156 2.885 1 90.12 101 ARG A CA 1
ATOM 778 C C . ARG A 1 101 ? -10.094 -31.625 2.967 1 90.12 101 ARG A C 1
ATOM 780 O O . ARG A 1 101 ? -10.914 -32.469 3.318 1 90.12 101 ARG A O 1
ATOM 787 N N . GLN A 1 102 ? -8.891 -31.891 2.621 1 90.62 102 GLN A N 1
ATOM 788 C CA . GLN A 1 102 ? -8.398 -33.281 2.674 1 90.62 102 GLN A CA 1
ATOM 789 C C . GLN A 1 102 ? -8.008 -33.656 4.098 1 90.62 102 GLN A C 1
ATOM 791 O O . GLN A 1 102 ? -7.703 -32.781 4.922 1 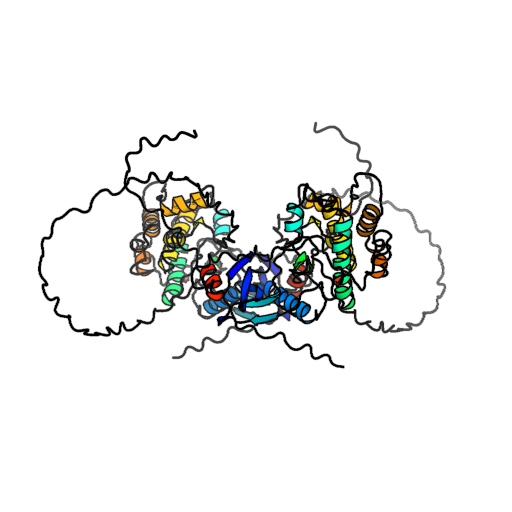90.62 102 GLN A O 1
ATOM 796 N N . ALA A 1 103 ? -8.031 -34.938 4.27 1 86.94 103 ALA A N 1
ATOM 797 C CA . ALA A 1 103 ? -7.504 -35.469 5.527 1 86.94 103 ALA A CA 1
ATOM 798 C C . ALA A 1 103 ? -6.031 -35.094 5.695 1 86.94 103 ALA A C 1
ATOM 800 O O . ALA A 1 103 ? -5.238 -35.25 4.758 1 86.94 103 ALA A O 1
ATOM 801 N N . ASP A 1 104 ? -5.625 -34.5 6.754 1 88.75 104 ASP A N 1
ATOM 802 C CA . ASP A 1 104 ? -4.262 -34.125 7.125 1 88.75 104 ASP A CA 1
ATOM 803 C C . ASP A 1 104 ? -3.703 -33.094 6.172 1 88.75 104 ASP A C 1
ATOM 805 O O . ASP A 1 104 ? -2.492 -32.844 6.137 1 88.75 104 ASP A O 1
ATOM 809 N N . HIS A 1 105 ? -4.512 -32.625 5.238 1 92.62 105 HIS A N 1
ATOM 810 C CA . HIS A 1 105 ? -4.164 -31.531 4.328 1 92.62 105 HIS A CA 1
ATOM 811 C C . HIS A 1 105 ? -3.148 -31.984 3.287 1 92.62 105 HIS A C 1
ATOM 813 O O . HIS A 1 105 ? -2.254 -31.234 2.908 1 92.62 105 HIS A O 1
ATOM 819 N N . VAL A 1 106 ? -3.23 -33.281 2.949 1 94.25 106 VAL A N 1
ATOM 820 C CA . VAL A 1 106 ? -2.312 -33.844 1.955 1 94.25 106 VAL A CA 1
ATOM 821 C C . VAL A 1 106 ? -3.105 -34.469 0.816 1 94.25 106 VAL A C 1
ATOM 823 O O . VAL A 1 106 ? -4.293 -34.781 0.968 1 94.25 106 VAL A O 1
ATOM 826 N N . PHE A 1 107 ? -2.469 -34.625 -0.298 1 96.12 107 PHE A N 1
ATOM 827 C CA . PHE A 1 107 ? -3.035 -35.312 -1.443 1 96.12 107 PHE A CA 1
ATOM 828 C C . PHE A 1 107 ? -2.348 -36.656 -1.65 1 96.12 107 PHE A C 1
ATOM 830 O O . PHE A 1 107 ? -1.179 -36.844 -1.296 1 96.12 107 PHE A O 1
ATOM 837 N N . SER A 1 108 ? -3.104 -37.594 -2.215 1 95.62 108 SER A N 1
ATOM 838 C CA . SER A 1 108 ? -2.488 -38.844 -2.635 1 95.62 108 SER A CA 1
ATOM 839 C C . SER A 1 108 ? -1.545 -38.625 -3.814 1 95.62 108 SER A C 1
ATOM 841 O O . SER A 1 108 ? -1.709 -37.688 -4.582 1 95.62 108 SER A O 1
ATOM 843 N N . PRO A 1 109 ? -0.567 -39.469 -4 1 95.81 109 PRO A N 1
ATOM 844 C CA . PRO A 1 109 ? 0.353 -39.344 -5.133 1 95.81 109 PRO A CA 1
ATOM 845 C C . PRO A 1 109 ? -0.367 -39.312 -6.477 1 95.81 109 PRO A C 1
ATOM 847 O O . PRO A 1 109 ? 0.073 -38.625 -7.398 1 95.81 109 PRO A O 1
ATOM 850 N N . ALA A 1 110 ? -1.481 -40.031 -6.578 1 95.12 110 ALA A N 1
ATOM 851 C CA . ALA A 1 110 ? -2.236 -40.031 -7.828 1 95.12 110 ALA A CA 1
ATOM 852 C C . ALA A 1 110 ? -2.828 -38.656 -8.117 1 95.12 110 ALA A C 1
ATOM 854 O O . ALA A 1 110 ? -2.789 -38.156 -9.25 1 95.12 110 ALA A O 1
ATOM 855 N N . VAL A 1 111 ? -3.342 -38.031 -7.082 1 95.38 111 VAL A N 1
ATOM 856 C CA . VAL A 1 111 ? -3.918 -36.719 -7.215 1 95.38 111 VAL A CA 1
ATOM 857 C C . VAL A 1 111 ? -2.812 -35.688 -7.516 1 95.38 111 VAL A C 1
ATOM 859 O O . VAL A 1 111 ? -2.986 -34.812 -8.352 1 95.38 111 VAL A O 1
ATOM 862 N N . ILE A 1 112 ? -1.7 -35.875 -6.863 1 97.69 112 ILE A N 1
ATOM 863 C CA . ILE A 1 112 ? -0.556 -35 -7.094 1 97.69 112 ILE A CA 1
ATOM 864 C C . ILE A 1 112 ? -0.113 -35.094 -8.555 1 97.69 112 ILE A C 1
ATOM 866 O O . ILE A 1 112 ? 0.122 -34.094 -9.211 1 97.69 112 ILE A O 1
ATOM 870 N N . ARG A 1 113 ? -0.024 -36.312 -9.023 1 97.25 113 ARG A N 1
ATOM 871 C CA . ARG A 1 113 ? 0.391 -36.531 -10.406 1 97.25 113 ARG A CA 1
ATOM 872 C C . ARG A 1 113 ? -0.564 -35.844 -11.383 1 97.25 113 ARG A C 1
ATOM 874 O O . ARG A 1 113 ? -0.129 -35.219 -12.352 1 97.25 113 ARG A O 1
ATOM 881 N N . PHE A 1 114 ? -1.822 -35.938 -11.148 1 95.81 114 PHE A N 1
ATOM 882 C CA . PHE A 1 114 ? -2.859 -35.344 -12 1 95.81 114 PHE A CA 1
ATOM 883 C C . PHE A 1 114 ? -2.693 -33.844 -12.109 1 95.81 114 PHE A C 1
ATOM 885 O O . PHE A 1 114 ? -2.559 -33.312 -13.211 1 95.81 114 PHE A O 1
ATOM 892 N N . TYR A 1 115 ? -2.629 -33.156 -11.016 1 97.31 115 TYR A N 1
ATOM 893 C CA . TYR A 1 115 ? -2.592 -31.703 -11.016 1 97.31 115 TYR A CA 1
ATOM 894 C C . TYR A 1 115 ? -1.215 -31.203 -11.422 1 97.31 115 TYR A C 1
ATOM 896 O O . TYR A 1 115 ? -1.102 -30.188 -12.133 1 97.31 115 TYR A O 1
ATOM 904 N N . LEU A 1 116 ? -0.15 -31.828 -11 1 98.12 116 LEU A N 1
ATOM 905 C CA . LEU A 1 116 ? 1.189 -31.406 -11.391 1 98.12 116 LEU A CA 1
ATOM 906 C C . LEU A 1 116 ? 1.356 -31.453 -12.906 1 98.12 116 LEU A C 1
ATOM 908 O O . LEU A 1 116 ? 2 -30.594 -13.5 1 98.12 116 LEU A O 1
ATOM 912 N N . ALA A 1 117 ? 0.816 -32.531 -13.469 1 97.94 117 ALA A N 1
ATOM 913 C CA . ALA A 1 117 ? 0.911 -32.656 -14.914 1 97.94 117 ALA A CA 1
ATOM 914 C C . ALA A 1 117 ? 0.284 -31.453 -15.617 1 97.94 117 ALA A C 1
ATOM 916 O O . ALA A 1 117 ? 0.86 -30.906 -16.562 1 97.94 117 ALA A O 1
ATOM 917 N N . GLU A 1 118 ? -0.823 -31.031 -15.172 1 97.69 118 GLU A N 1
ATOM 918 C CA . GLU A 1 118 ? -1.519 -29.891 -15.758 1 97.69 118 GLU A CA 1
ATOM 919 C C . GLU A 1 118 ? -0.734 -28.609 -15.555 1 97.69 118 GLU A C 1
ATOM 921 O O . GLU A 1 118 ? -0.605 -27.797 -16.469 1 97.69 118 GLU A O 1
ATOM 926 N N . ILE A 1 119 ? -0.181 -28.438 -14.359 1 98.5 119 ILE A N 1
ATOM 927 C CA . ILE A 1 119 ? 0.585 -27.25 -14.008 1 98.5 119 ILE A CA 1
ATOM 928 C C . ILE A 1 119 ? 1.846 -27.172 -14.867 1 98.5 119 ILE A C 1
ATOM 930 O O . ILE A 1 119 ? 2.211 -26.109 -15.359 1 98.5 119 ILE A O 1
ATOM 934 N N . ILE A 1 120 ? 2.477 -28.312 -15.07 1 98.56 120 ILE A N 1
ATOM 935 C CA . ILE A 1 120 ? 3.68 -28.375 -15.898 1 98.56 120 ILE A CA 1
ATOM 936 C C . ILE A 1 120 ? 3.352 -27.938 -17.328 1 98.56 120 ILE A C 1
ATOM 938 O O . ILE A 1 120 ? 4.105 -27.172 -17.938 1 98.56 120 ILE A O 1
ATOM 942 N N . CYS A 1 121 ? 2.225 -28.375 -17.844 1 97.75 121 CYS A N 1
ATOM 943 C CA . CYS A 1 121 ? 1.807 -27.984 -19.172 1 97.75 121 CYS A CA 1
ATOM 944 C C . CYS A 1 121 ? 1.572 -26.484 -19.25 1 97.75 121 CYS A C 1
ATOM 946 O O . CYS A 1 121 ? 1.939 -25.844 -20.25 1 97.75 121 CYS A O 1
ATOM 948 N N . ALA A 1 122 ? 0.958 -25.922 -18.234 1 98.06 122 ALA A N 1
ATOM 949 C CA . ALA A 1 122 ? 0.709 -24.484 -18.188 1 98.06 122 ALA A CA 1
ATOM 950 C C . ALA A 1 122 ? 2.02 -23.703 -18.172 1 98.06 122 ALA A C 1
ATOM 952 O O . ALA A 1 122 ? 2.197 -22.75 -18.953 1 98.06 122 ALA A O 1
ATOM 953 N N . LEU A 1 123 ? 2.941 -24.109 -17.297 1 98.25 123 LEU A N 1
ATOM 954 C CA . LEU A 1 123 ? 4.234 -23.438 -17.188 1 98.25 123 LEU A CA 1
ATOM 955 C C . LEU A 1 123 ? 5.016 -23.562 -18.484 1 98.25 123 LEU A C 1
ATOM 957 O O . LEU A 1 123 ? 5.68 -22.609 -18.906 1 98.25 123 LEU A O 1
ATOM 961 N N . GLU A 1 124 ? 4.918 -24.734 -19.094 1 97.56 124 GLU A N 1
ATOM 962 C CA . GLU A 1 124 ? 5.574 -24.938 -20.375 1 97.56 124 GLU A CA 1
ATOM 963 C C . GLU A 1 124 ? 5.109 -23.922 -21.406 1 97.56 124 GLU A C 1
ATOM 965 O O . GLU A 1 124 ? 5.926 -23.328 -22.109 1 97.56 124 GLU A O 1
ATOM 970 N N . HIS A 1 125 ? 3.857 -23.766 -21.469 1 96.75 125 HIS A N 1
ATOM 971 C CA . HIS A 1 125 ? 3.289 -22.812 -22.422 1 96.75 125 HIS A CA 1
ATOM 972 C C . HIS A 1 125 ? 3.779 -21.391 -22.141 1 96.75 125 HIS A C 1
ATOM 974 O O . HIS A 1 125 ? 4.164 -20.672 -23.062 1 96.75 125 HIS A O 1
ATOM 980 N N . LEU A 1 126 ? 3.775 -20.969 -20.891 1 97.06 126 LEU A N 1
ATOM 981 C CA . LEU A 1 126 ? 4.254 -19.656 -20.516 1 97.06 126 LEU A CA 1
ATOM 982 C C . LEU A 1 126 ? 5.719 -19.469 -20.906 1 97.06 126 LEU A C 1
ATOM 984 O O . LEU A 1 126 ? 6.09 -18.469 -21.5 1 97.06 126 LEU A O 1
ATOM 988 N N . HIS A 1 127 ? 6.512 -20.453 -20.562 1 96.44 127 HIS A N 1
ATOM 989 C CA . HIS A 1 127 ? 7.945 -20.391 -20.828 1 96.44 127 HIS A CA 1
ATOM 990 C C . HIS A 1 127 ? 8.227 -20.312 -22.312 1 96.44 127 HIS A C 1
ATOM 992 O O . HIS A 1 127 ? 9.148 -19.609 -22.75 1 96.44 127 HIS A O 1
ATOM 998 N N . LYS A 1 128 ? 7.469 -20.984 -23.094 1 94.69 128 LYS A N 1
ATOM 999 C CA . LYS A 1 128 ? 7.617 -20.938 -24.547 1 94.69 128 LYS A CA 1
ATOM 1000 C C . LYS A 1 128 ? 7.355 -19.531 -25.078 1 94.69 128 LYS A C 1
ATOM 1002 O O . LYS A 1 128 ? 7.922 -19.125 -26.094 1 94.69 128 LYS A O 1
ATOM 1007 N N . GLN A 1 129 ? 6.539 -18.797 -24.359 1 92.81 129 GLN A N 1
ATOM 1008 C CA . GLN A 1 129 ? 6.227 -17.438 -24.75 1 92.81 129 GLN A CA 1
ATOM 1009 C C . GLN A 1 129 ? 7.191 -16.438 -24.109 1 92.81 129 GLN A C 1
ATOM 1011 O O . GLN A 1 129 ? 6.996 -15.227 -24.203 1 92.81 129 GLN A O 1
ATOM 1016 N N . GLY A 1 130 ? 8.109 -16.984 -23.391 1 94 130 GLY A N 1
ATOM 1017 C CA . GLY A 1 130 ? 9.102 -16.141 -22.75 1 94 130 GLY A CA 1
ATOM 1018 C C . GLY A 1 130 ? 8.617 -15.531 -21.453 1 94 130 GLY A C 1
ATOM 1019 O O . GLY A 1 130 ? 9.164 -14.523 -21 1 94 130 GLY A O 1
ATOM 1020 N N . ILE A 1 131 ? 7.648 -16.078 -20.859 1 95.31 131 ILE A N 1
ATOM 1021 C CA . ILE A 1 131 ? 7.07 -15.531 -19.641 1 95.31 131 ILE A CA 1
ATOM 1022 C C . ILE A 1 131 ? 7.461 -16.406 -18.453 1 95.31 131 ILE A C 1
ATOM 1024 O O . ILE A 1 131 ? 7.215 -17.609 -18.453 1 95.31 131 ILE A O 1
ATOM 1028 N N . VAL A 1 132 ? 8.094 -15.82 -17.484 1 95.56 132 VAL A N 1
ATOM 1029 C CA . VAL A 1 132 ? 8.32 -16.453 -16.188 1 95.56 132 VAL A CA 1
ATOM 1030 C C . VAL A 1 132 ? 7.16 -16.141 -15.242 1 95.56 132 VAL A C 1
ATOM 1032 O O . VAL A 1 132 ? 6.816 -14.969 -15.039 1 95.56 132 VAL A O 1
ATOM 1035 N N . TYR A 1 133 ? 6.531 -17.156 -14.664 1 95.44 133 TYR A N 1
ATOM 1036 C CA . TYR A 1 133 ? 5.332 -16.984 -13.852 1 95.44 133 TYR A CA 1
ATOM 1037 C C . TYR A 1 133 ? 5.668 -16.328 -12.523 1 95.44 133 TYR A C 1
ATOM 1039 O O . TYR A 1 133 ? 5.082 -15.297 -12.164 1 95.44 133 TYR A O 1
ATOM 1047 N N . ARG A 1 134 ? 6.527 -16.906 -11.672 1 93.12 134 ARG A N 1
ATOM 1048 C CA . ARG A 1 134 ? 7.215 -16.359 -10.508 1 93.12 134 ARG A CA 1
ATOM 1049 C C . ARG A 1 134 ? 6.305 -16.344 -9.281 1 93.12 134 ARG A C 1
ATOM 1051 O O . ARG A 1 134 ? 6.703 -15.891 -8.211 1 93.12 134 ARG A O 1
ATOM 1058 N N . ASP A 1 135 ? 5.125 -16.922 -9.352 1 92.25 135 ASP A N 1
ATOM 1059 C CA . ASP A 1 135 ? 4.27 -16.859 -8.172 1 92.25 135 ASP A CA 1
ATOM 1060 C C . ASP A 1 135 ? 3.436 -18.141 -8.039 1 92.25 135 ASP A C 1
ATOM 1062 O O . ASP A 1 135 ? 2.232 -18.078 -7.781 1 92.25 135 ASP A O 1
ATOM 1066 N N . LEU A 1 136 ? 4.031 -19.203 -8.266 1 96.19 136 LEU A N 1
ATOM 1067 C CA . LEU A 1 136 ? 3.355 -20.5 -8.156 1 96.19 136 LEU A CA 1
ATOM 1068 C C . LEU A 1 136 ? 3.166 -20.891 -6.695 1 96.19 136 LEU A C 1
ATOM 1070 O O . LEU A 1 136 ? 4.137 -20.969 -5.941 1 96.19 136 LEU A O 1
ATOM 1074 N N . LYS A 1 137 ? 1.939 -21.016 -6.293 1 94.94 137 LYS A N 1
ATOM 1075 C CA . LYS A 1 137 ? 1.516 -21.453 -4.969 1 94.94 137 LYS A CA 1
ATOM 1076 C C . LYS A 1 137 ? 0.071 -21.953 -4.988 1 94.94 137 LYS A C 1
ATOM 1078 O O . LYS A 1 137 ? -0.668 -21.688 -5.938 1 94.94 137 LYS A O 1
ATOM 1083 N N . PRO A 1 138 ? -0.303 -22.766 -3.979 1 96 138 PRO A N 1
ATOM 1084 C CA . PRO A 1 138 ? -1.646 -23.344 -4.008 1 96 138 PRO A CA 1
ATOM 1085 C C . PRO A 1 138 ? -2.744 -22.297 -4.156 1 96 138 PRO A C 1
ATOM 1087 O O . PRO A 1 138 ? -3.762 -22.547 -4.805 1 96 138 PRO A O 1
ATOM 1090 N N . GLU A 1 139 ? -2.508 -21.078 -3.662 1 92.56 139 GLU A N 1
ATOM 1091 C CA . GLU A 1 139 ? -3.508 -20.016 -3.68 1 92.56 139 GLU A CA 1
ATOM 1092 C C . GLU A 1 139 ? -3.701 -19.469 -5.09 1 92.56 139 GLU A C 1
ATOM 1094 O O . GLU A 1 139 ? -4.723 -18.844 -5.379 1 92.56 139 GLU A O 1
ATOM 1099 N N . ASN A 1 140 ? -2.701 -19.766 -5.949 1 94.81 140 ASN A N 1
ATOM 1100 C CA . ASN A 1 140 ? -2.762 -19.203 -7.297 1 94.81 140 ASN A CA 1
ATOM 1101 C C . ASN A 1 140 ? -3.086 -20.281 -8.328 1 94.81 140 ASN A C 1
ATOM 1103 O O . ASN A 1 140 ? -2.834 -20.094 -9.523 1 94.81 140 ASN A O 1
ATOM 1107 N N . ILE A 1 141 ? -3.561 -21.375 -7.875 1 97.56 141 ILE A N 1
ATOM 1108 C CA . ILE A 1 141 ? -4.043 -22.453 -8.711 1 97.56 141 ILE A CA 1
ATOM 1109 C C . ILE A 1 141 ? -5.527 -22.703 -8.445 1 97.56 141 ILE A C 1
ATOM 1111 O O . ILE A 1 141 ? -5.895 -23.203 -7.383 1 97.56 141 ILE A O 1
ATOM 1115 N N . LEU A 1 142 ? -6.316 -22.438 -9.43 1 96.31 142 LEU A N 1
ATOM 1116 C CA . LEU A 1 142 ? -7.762 -22.547 -9.258 1 96.31 142 LEU A CA 1
ATOM 1117 C C . LEU A 1 142 ? -8.289 -23.828 -9.867 1 96.31 142 LEU A C 1
ATOM 1119 O O . LEU A 1 142 ? -7.723 -24.344 -10.836 1 96.31 142 LEU A O 1
ATOM 1123 N N . VAL A 1 143 ? -9.367 -24.281 -9.289 1 95.19 143 VAL A N 1
ATOM 1124 C CA . VAL A 1 143 ? -10.031 -25.469 -9.797 1 95.19 143 VAL A CA 1
ATOM 1125 C C . VAL A 1 143 ? -11.281 -25.078 -10.578 1 95.19 143 VAL A C 1
ATOM 1127 O O . VAL A 1 143 ? -12.211 -24.484 -10.016 1 95.19 143 VAL A O 1
ATOM 1130 N N . GLN A 1 144 ? -11.258 -25.422 -11.828 1 93.25 144 GLN A N 1
ATOM 1131 C CA . GLN A 1 144 ? -12.375 -25.109 -12.719 1 93.25 144 GLN A CA 1
ATOM 1132 C C . GLN A 1 144 ? -13.562 -26.016 -12.445 1 93.25 144 GLN A C 1
ATOM 1134 O O . GLN A 1 144 ? -13.445 -27.016 -11.727 1 93.25 144 GLN A O 1
ATOM 1139 N N . GLN A 1 145 ? -14.664 -25.672 -13.109 1 89.56 145 GLN A N 1
ATOM 1140 C CA . GLN A 1 145 ? -15.867 -26.5 -12.992 1 89.56 145 GLN A CA 1
ATOM 1141 C C . GLN A 1 145 ? -15.602 -27.922 -13.477 1 89.56 145 GLN A C 1
ATOM 1143 O O . GLN A 1 145 ? -16.172 -28.875 -12.938 1 89.56 145 GLN A O 1
ATOM 1148 N N . SER A 1 146 ? -14.773 -28.094 -14.438 1 90.94 146 SER A N 1
ATOM 1149 C CA . SER A 1 146 ? -14.445 -29.391 -15.016 1 90.94 146 SER A CA 1
ATOM 1150 C C . SER A 1 146 ? -13.586 -30.219 -14.062 1 90.94 146 SER A C 1
ATOM 1152 O O . SER A 1 146 ? -13.391 -31.422 -14.273 1 90.94 146 SER A O 1
ATOM 1154 N N . GLY A 1 147 ? -13.055 -29.547 -13 1 93.5 147 GLY A N 1
ATOM 1155 C CA . GLY A 1 147 ? -12.156 -30.234 -12.078 1 93.5 147 GLY A CA 1
ATOM 1156 C C . GLY A 1 147 ? -10.695 -30.062 -12.438 1 93.5 147 GLY A C 1
ATOM 1157 O O . GLY A 1 147 ? -9.812 -30.375 -11.633 1 93.5 147 GLY A O 1
ATOM 1158 N N . HIS A 1 148 ? -10.469 -29.562 -13.68 1 95.62 148 HIS A N 1
ATOM 1159 C CA . HIS A 1 148 ? -9.102 -29.234 -14.078 1 95.62 148 HIS A CA 1
ATOM 1160 C C . HIS A 1 148 ? -8.656 -27.906 -13.484 1 95.62 148 HIS A C 1
ATOM 1162 O O . HIS A 1 148 ? -9.484 -27.094 -13.062 1 95.62 148 HIS A O 1
ATOM 1168 N N . VAL A 1 149 ? -7.355 -27.672 -13.445 1 96.56 149 VAL A N 1
ATOM 1169 C CA . VAL A 1 149 ? -6.867 -26.484 -12.758 1 96.56 149 VAL A CA 1
ATOM 1170 C C . VAL A 1 149 ? -6.543 -25.391 -13.781 1 96.56 149 VAL A C 1
ATOM 1172 O O . VAL A 1 149 ? -6.465 -25.656 -14.977 1 96.56 149 VAL A O 1
ATOM 1175 N N . THR A 1 150 ? -6.434 -24.188 -13.336 1 97.25 150 THR A N 1
ATOM 1176 C CA . THR A 1 150 ? -5.957 -23.031 -14.102 1 97.25 150 THR A CA 1
ATOM 1177 C C . THR A 1 150 ? -5.117 -22.109 -13.227 1 97.25 150 THR A C 1
ATOM 1179 O O . THR A 1 150 ? -5.438 -21.891 -12.062 1 97.25 150 THR A O 1
ATOM 1182 N N . LEU A 1 151 ? -3.936 -21.688 -13.734 1 97.81 151 LEU A N 1
ATOM 1183 C CA . LEU A 1 151 ? -3.135 -20.688 -13.016 1 97.81 151 LEU A CA 1
ATOM 1184 C C . LEU A 1 151 ? -3.826 -19.328 -13.008 1 97.81 151 LEU A C 1
ATOM 1186 O O . LEU A 1 151 ? -4.676 -19.062 -13.859 1 97.81 151 LEU A O 1
ATOM 1190 N N . THR A 1 152 ? -3.549 -18.531 -11.961 1 94.81 152 THR A N 1
ATOM 1191 C CA . THR A 1 152 ? -4.102 -17.188 -11.883 1 94.81 152 THR A CA 1
ATOM 1192 C C . THR A 1 152 ? -3.074 -16.219 -11.305 1 94.81 152 THR A C 1
ATOM 1194 O O . THR A 1 152 ? -2 -16.641 -10.859 1 94.81 152 THR A O 1
ATOM 1197 N N . ASP A 1 153 ? -3.326 -14.898 -11.453 1 92.06 153 ASP A N 1
ATOM 1198 C CA . ASP A 1 153 ? -2.533 -13.82 -10.859 1 92.06 153 ASP A CA 1
ATOM 1199 C C . ASP A 1 153 ? -1.159 -13.727 -11.516 1 92.06 153 ASP A C 1
ATOM 1201 O O . ASP A 1 153 ? -0.184 -14.289 -11.016 1 92.06 153 ASP A O 1
ATOM 1205 N N . PHE A 1 154 ? -1.039 -12.992 -12.508 1 94.62 154 PHE A N 1
ATOM 1206 C CA . PHE A 1 154 ? 0.18 -12.867 -13.297 1 94.62 154 PHE A CA 1
ATOM 1207 C C . PHE A 1 154 ? 0.862 -11.531 -13.031 1 94.62 154 PHE A C 1
ATOM 1209 O O . PHE A 1 154 ? 1.65 -11.055 -13.852 1 94.62 154 PHE A O 1
ATOM 1216 N N . ASP A 1 155 ? 0.519 -10.898 -11.938 1 88.56 155 ASP A N 1
ATOM 1217 C CA . ASP A 1 155 ? 1.003 -9.539 -11.68 1 88.56 155 ASP A CA 1
ATOM 1218 C C . ASP A 1 155 ? 2.508 -9.539 -11.43 1 88.56 155 ASP A C 1
ATOM 1220 O O . ASP A 1 155 ? 3.172 -8.516 -11.625 1 88.56 155 ASP A O 1
ATOM 1224 N N . LEU A 1 156 ? 3.096 -10.664 -11.031 1 87.38 156 LEU A N 1
ATOM 1225 C CA . LEU A 1 156 ? 4.523 -10.727 -10.734 1 87.38 156 LEU A CA 1
ATOM 1226 C C . LEU A 1 156 ? 5.289 -11.375 -11.883 1 87.38 156 LEU A C 1
ATOM 1228 O O . LEU A 1 156 ? 6.52 -11.445 -11.859 1 87.38 156 LEU A O 1
ATOM 1232 N N . SER A 1 157 ? 4.559 -11.852 -12.852 1 92.69 157 SER A N 1
ATOM 1233 C CA . SER A 1 157 ? 5.215 -12.5 -13.977 1 92.69 157 SER A CA 1
ATOM 1234 C C . SER A 1 157 ? 6.141 -11.531 -14.711 1 92.69 157 SER A C 1
ATOM 1236 O O . SER A 1 157 ? 6.047 -10.32 -14.531 1 92.69 157 SER A O 1
ATOM 1238 N N . ARG A 1 158 ? 7.07 -12.102 -15.445 1 89.81 158 ARG A N 1
ATOM 1239 C CA . ARG A 1 158 ? 8.039 -11.289 -16.172 1 89.81 158 ARG A CA 1
ATOM 1240 C C . ARG A 1 158 ? 8.297 -11.867 -17.562 1 89.81 158 ARG A C 1
ATOM 1242 O O . ARG A 1 158 ? 8.406 -13.078 -17.734 1 89.81 158 ARG A O 1
ATOM 1249 N N . THR A 1 159 ? 8.344 -10.961 -18.5 1 90.25 159 THR A N 1
ATOM 1250 C CA . THR A 1 159 ? 8.719 -11.367 -19.844 1 90.25 159 THR A CA 1
ATOM 1251 C C . THR A 1 159 ? 10.227 -11.242 -20.047 1 90.25 159 THR A C 1
ATOM 1253 O O . THR A 1 159 ? 10.812 -10.195 -19.781 1 90.25 159 THR A O 1
ATOM 1256 N N . LEU A 1 160 ? 10.812 -12.32 -20.344 1 86.75 160 LEU A N 1
ATOM 1257 C CA . LEU A 1 160 ? 12.25 -12.312 -20.594 1 86.75 160 LEU A CA 1
ATOM 1258 C C . LEU A 1 160 ? 12.562 -11.852 -22.016 1 86.75 160 LEU A C 1
ATOM 1260 O O . LEU A 1 160 ? 11.906 -12.281 -22.969 1 86.75 160 LEU A O 1
ATOM 1264 N N . THR A 1 161 ? 13.078 -10.57 -22.156 1 73.5 161 THR A N 1
ATOM 1265 C CA . THR A 1 161 ? 13.469 -10.07 -23.469 1 73.5 161 THR A CA 1
ATOM 1266 C C . THR A 1 161 ? 14.734 -10.773 -23.953 1 73.5 161 THR A C 1
ATOM 1268 O O . THR A 1 161 ? 15.695 -10.93 -23.188 1 73.5 161 THR A O 1
ATOM 1271 N N . PRO A 1 162 ? 14.539 -11.359 -25.156 1 58.22 162 PRO A N 1
ATOM 1272 C CA . PRO A 1 162 ? 15.789 -11.93 -25.672 1 58.22 162 PRO A CA 1
ATOM 1273 C C . PRO A 1 162 ? 16.938 -10.914 -25.672 1 58.22 162 PRO A C 1
ATOM 1275 O O . PRO A 1 162 ? 16.719 -9.742 -26 1 58.22 162 PRO A O 1
ATOM 1278 N N . ARG A 1 163 ? 17.703 -10.93 -24.891 1 43.94 163 ARG A N 1
ATOM 1279 C CA . ARG A 1 163 ? 18.844 -10.031 -25.016 1 43.94 163 ARG A CA 1
ATOM 1280 C C . ARG A 1 163 ? 19.25 -9.844 -26.469 1 43.94 163 ARG A C 1
ATOM 1282 O O . ARG A 1 163 ? 19.391 -10.812 -27.219 1 43.94 163 ARG A O 1
ATOM 1289 N N . LYS A 1 164 ? 18.922 -8.672 -27.047 1 38.5 164 LYS A N 1
ATOM 1290 C CA . LYS A 1 164 ? 19.625 -8.406 -28.297 1 38.5 164 LYS A CA 1
ATOM 1291 C C . LYS A 1 164 ? 21.062 -8.898 -28.219 1 38.5 164 LYS A C 1
ATOM 1293 O O . LYS A 1 164 ? 21.75 -8.664 -27.234 1 38.5 164 LYS A O 1
ATOM 1298 N N . ALA A 1 165 ? 21.344 -9.836 -28.984 1 31.84 165 ALA A N 1
ATOM 1299 C CA . ALA A 1 165 ? 22.766 -10.094 -29.266 1 31.84 165 ALA A CA 1
ATOM 1300 C C . ALA A 1 165 ? 23.516 -8.781 -29.469 1 31.84 165 ALA A C 1
ATOM 1302 O O . ALA A 1 165 ? 23.312 -8.078 -30.453 1 31.84 165 ALA A O 1
ATOM 1303 N N . SER A 1 166 ? 23.656 -7.887 -28.562 1 30.89 166 SER A N 1
ATOM 1304 C CA . SER A 1 166 ? 24.703 -6.953 -28.938 1 30.89 166 SER A CA 1
ATOM 1305 C C . SER A 1 166 ? 25.797 -7.645 -29.734 1 30.89 166 SER A C 1
ATOM 1307 O O . SER A 1 166 ? 26.266 -8.727 -29.375 1 30.89 166 SER A O 1
ATOM 1309 N N . THR A 1 167 ? 25.812 -7.383 -31.062 1 27.47 167 THR A N 1
ATOM 1310 C CA . THR A 1 167 ? 27.031 -7.543 -31.859 1 27.47 167 THR A CA 1
ATOM 1311 C C . THR A 1 167 ? 28.25 -7.117 -31.047 1 27.47 167 THR A C 1
ATOM 1313 O O . THR A 1 167 ? 28.359 -5.957 -30.641 1 27.47 167 THR A O 1
ATOM 1316 N N . LEU A 1 168 ? 28.719 -7.961 -30.297 1 28.25 168 LEU A N 1
ATOM 1317 C CA . LEU A 1 168 ? 30.141 -7.797 -29.969 1 28.25 168 LEU A CA 1
ATOM 1318 C C . LEU A 1 168 ? 30.922 -7.305 -31.188 1 28.25 168 LEU A C 1
ATOM 1320 O O . LEU A 1 168 ? 31.125 -8.055 -32.156 1 28.25 168 LEU A O 1
ATOM 1324 N N . GLN A 1 169 ? 30.516 -6.16 -31.797 1 26.73 169 GLN A N 1
ATOM 1325 C CA . GLN A 1 169 ? 31.625 -5.68 -32.625 1 26.73 169 GLN A CA 1
ATOM 1326 C C . GLN A 1 169 ? 32.938 -5.742 -31.859 1 26.73 169 GLN A C 1
ATOM 1328 O O . GLN A 1 169 ? 33.094 -5.082 -30.828 1 26.73 169 GLN A O 1
ATOM 1333 N N . PHE A 1 170 ? 33.594 -6.883 -32 1 25.12 170 PHE A N 1
ATOM 1334 C CA . PHE A 1 170 ? 35.031 -7.051 -31.844 1 25.12 170 PHE A CA 1
ATOM 1335 C C . PHE A 1 170 ? 35.781 -5.902 -32.469 1 25.12 170 PHE A C 1
ATOM 1337 O O . PHE A 1 170 ? 35.844 -5.793 -33.719 1 25.12 170 PHE A O 1
ATOM 1344 N N . PHE A 1 171 ? 35.469 -4.66 -32.062 1 23.64 171 PHE A N 1
ATOM 1345 C CA . PHE A 1 171 ? 36.531 -3.764 -32.5 1 23.64 171 PHE A CA 1
ATOM 1346 C C . PHE A 1 171 ? 37.906 -4.395 -32.281 1 23.64 171 PHE A C 1
ATOM 1348 O O . PHE A 1 171 ? 38.25 -4.727 -31.156 1 23.64 171 PHE A O 1
ATOM 1355 N N . SER A 1 172 ? 38.281 -5.188 -33.281 1 25 172 SER A N 1
ATOM 1356 C CA . SER A 1 172 ? 39.656 -5.59 -33.594 1 25 172 SER A CA 1
ATOM 1357 C C . SER A 1 172 ? 40.625 -4.406 -33.5 1 25 172 SER A C 1
ATOM 1359 O O . SER A 1 172 ? 40.781 -3.643 -34.438 1 25 172 SER A O 1
ATOM 1361 N N . ASP A 1 173 ? 40.375 -3.414 -32.531 1 24.28 173 ASP A N 1
ATOM 1362 C CA . ASP A 1 173 ? 41.562 -2.572 -32.5 1 24.28 173 ASP A CA 1
ATOM 1363 C C . ASP A 1 173 ? 42.844 -3.42 -32.406 1 24.28 173 ASP A C 1
ATOM 1365 O O . ASP A 1 173 ? 43 -4.172 -31.438 1 24.28 173 ASP A O 1
ATOM 1369 N N . HIS A 1 174 ? 43.281 -3.92 -33.5 1 23.98 174 HIS A N 1
ATOM 1370 C CA . HIS A 1 174 ? 44.625 -4.371 -33.875 1 23.98 174 HIS A CA 1
ATOM 1371 C C . HIS A 1 174 ? 45.688 -3.467 -33.25 1 23.98 174 HIS A C 1
ATOM 1373 O O . HIS A 1 174 ? 46.062 -2.455 -33.844 1 23.98 174 HIS A O 1
ATOM 1379 N N . GLU A 1 175 ? 45.406 -2.871 -32 1 24.16 175 GLU A N 1
ATOM 1380 C CA . GLU A 1 175 ? 46.656 -2.205 -31.625 1 24.16 175 GLU A CA 1
ATOM 1381 C C . GLU A 1 175 ? 47.844 -3.145 -31.766 1 24.16 175 GLU A C 1
ATOM 1383 O O . GLU A 1 175 ? 47.75 -4.332 -31.438 1 24.16 175 GLU A O 1
ATOM 1388 N N . GLU A 1 176 ? 48.688 -2.789 -32.656 1 22.55 176 GLU A N 1
ATOM 1389 C CA . GLU A 1 176 ? 50 -3.279 -33.094 1 22.55 176 GLU A CA 1
ATOM 1390 C C . GLU A 1 176 ? 50.875 -3.684 -31.906 1 22.55 176 GLU A C 1
ATOM 1392 O O . GLU A 1 176 ? 50.875 -3.002 -30.875 1 22.55 176 GLU A O 1
ATOM 1397 N N . GLU A 1 177 ? 51.062 -5.043 -31.75 1 21.75 177 GLU A N 1
ATOM 1398 C CA . GLU A 1 177 ? 52 -5.734 -30.859 1 21.75 177 GLU A CA 1
ATOM 1399 C C . GLU A 1 177 ? 53.312 -5.008 -30.781 1 21.75 177 GLU A C 1
ATOM 1401 O O . GLU A 1 177 ? 54.031 -4.898 -31.797 1 21.75 177 GLU A O 1
ATOM 1406 N N . PRO A 1 178 ? 53.281 -3.715 -30.125 1 23.39 178 PRO A N 1
ATOM 1407 C CA . PRO A 1 178 ? 54.656 -3.281 -30.234 1 23.39 178 PRO A CA 1
ATOM 1408 C C . PRO A 1 178 ? 55.656 -4.371 -29.828 1 23.39 178 PRO A C 1
ATOM 1410 O O . PRO A 1 178 ? 55.281 -5.301 -29.094 1 23.39 178 PRO A O 1
ATOM 1413 N N . SER A 1 179 ? 56.781 -4.504 -30.594 1 19.39 179 SER A N 1
ATOM 1414 C CA . SER A 1 179 ? 57.969 -5.363 -30.562 1 19.39 179 SER A CA 1
ATOM 1415 C C . SER A 1 179 ? 58.562 -5.418 -29.156 1 19.39 179 SER A C 1
ATOM 1417 O O . SER A 1 179 ? 58.531 -4.426 -28.422 1 19.39 179 SER A O 1
ATOM 1419 N N . LEU A 1 180 ? 58.562 -6.68 -28.531 1 19.59 180 LEU A N 1
ATOM 1420 C CA . LEU A 1 180 ? 59.125 -7.273 -27.312 1 19.59 180 LEU A CA 1
ATOM 1421 C C . LEU A 1 180 ? 60.5 -6.734 -27.031 1 19.59 180 LEU A C 1
ATOM 1423 O O . LEU A 1 180 ? 61.25 -7.289 -26.203 1 19.59 180 LEU A O 1
ATOM 1427 N N . LYS A 1 181 ? 60.812 -5.453 -27.422 1 19.05 181 LYS A N 1
ATOM 1428 C CA . LYS A 1 181 ? 62.25 -5.562 -27.172 1 19.05 181 LYS A CA 1
ATOM 1429 C C . LYS A 1 181 ? 62.5 -5.945 -25.719 1 19.05 181 LYS A C 1
ATOM 1431 O O . LYS A 1 181 ? 61.781 -5.52 -24.812 1 19.05 181 LYS A O 1
ATOM 1436 N N . LYS A 1 182 ? 63.281 -7.008 -25.594 1 17.62 182 LYS A N 1
ATOM 1437 C CA . LYS A 1 182 ? 63.938 -7.766 -24.547 1 17.62 182 LYS A CA 1
ATOM 1438 C C . LYS A 1 182 ? 64.625 -6.84 -23.562 1 17.62 182 LYS A C 1
ATOM 1440 O O . LYS A 1 182 ? 65.875 -6.73 -23.562 1 17.62 182 LYS A O 1
ATOM 1445 N N . LYS A 1 183 ? 64 -5.59 -23.328 1 19.92 183 LYS A N 1
ATOM 1446 C CA . LYS A 1 183 ? 65.062 -4.895 -22.609 1 19.92 183 LYS A CA 1
ATOM 1447 C C . LYS A 1 183 ? 65.5 -5.695 -21.391 1 19.92 183 LYS A C 1
ATOM 1449 O O . LYS A 1 183 ? 64.688 -6.434 -20.812 1 19.92 183 LYS A O 1
ATOM 1454 N N . GLY A 1 184 ? 66.812 -5.52 -21.031 1 16.38 184 GLY A N 1
ATOM 1455 C CA . GLY A 1 184 ? 67.875 -6.09 -20.234 1 16.38 184 GLY A CA 1
ATOM 1456 C C . GLY A 1 184 ? 67.625 -6.027 -18.734 1 16.38 184 GLY A C 1
ATOM 1457 O O . GLY A 1 184 ? 66.812 -5.176 -18.281 1 16.38 184 GLY A O 1
ATOM 1458 N N . PHE A 1 185 ? 67.625 -7.223 -18.062 1 17.36 185 PHE A N 1
ATOM 1459 C CA . PHE A 1 185 ? 67.5 -7.777 -16.719 1 17.36 185 PHE A CA 1
ATOM 1460 C C . PHE A 1 185 ? 68.375 -7.004 -15.719 1 17.36 185 PHE A C 1
ATOM 1462 O O . PHE A 1 185 ? 68.5 -7.41 -14.562 1 17.36 185 PHE A O 1
ATOM 1469 N N . ASN A 1 186 ? 68.812 -5.641 -16.094 1 16.02 186 ASN A N 1
ATOM 1470 C CA . ASN A 1 186 ? 69.938 -5.535 -15.195 1 16.02 186 ASN A CA 1
ATOM 1471 C C . ASN A 1 186 ? 69.5 -5.668 -13.734 1 16.02 186 ASN A C 1
ATOM 1473 O O . ASN A 1 186 ? 68.312 -5.445 -13.398 1 16.02 186 ASN A O 1
ATOM 1477 N N . ASN A 1 187 ? 70.562 -5.93 -12.914 1 15.95 187 ASN A N 1
ATOM 1478 C CA . ASN A 1 187 ? 71.062 -6.602 -11.703 1 15.95 187 ASN A CA 1
ATOM 1479 C C . ASN A 1 187 ? 70.625 -5.844 -10.445 1 15.95 187 ASN A C 1
ATOM 1481 O O . ASN A 1 187 ? 70.438 -6.445 -9.383 1 15.95 187 ASN A O 1
ATOM 1485 N N . THR A 1 188 ? 70.5 -4.449 -10.57 1 16.39 188 THR A N 1
ATOM 1486 C CA . THR A 1 188 ? 71.312 -4.078 -9.398 1 16.39 188 THR A CA 1
ATOM 1487 C C . THR A 1 188 ? 70.5 -4.301 -8.117 1 16.39 188 THR A C 1
ATOM 1489 O O . THR A 1 188 ? 69.25 -4.125 -8.109 1 16.39 188 THR A O 1
ATOM 1492 N N . LYS A 1 189 ? 71.25 -4.812 -7.098 1 16.66 189 LYS A N 1
ATOM 1493 C CA . LYS A 1 189 ? 71.125 -5.441 -5.781 1 16.66 189 LYS A CA 1
ATOM 1494 C C . LYS A 1 189 ? 70.562 -4.473 -4.742 1 16.66 189 LYS A C 1
ATOM 1496 O O . LYS A 1 189 ? 70.5 -4.801 -3.557 1 16.66 189 LYS A O 1
ATOM 1501 N N . LYS A 1 190 ? 70.188 -3.182 -5.148 1 16.92 190 LYS A N 1
ATOM 1502 C CA . LYS A 1 190 ? 70.5 -2.391 -3.973 1 16.92 190 LYS A CA 1
ATOM 1503 C C . LYS A 1 190 ? 69.688 -2.775 -2.77 1 16.92 190 LYS A C 1
ATOM 1505 O O . LYS A 1 190 ? 68.562 -3.25 -2.928 1 16.92 190 LYS A O 1
ATOM 1510 N N . GLY A 1 191 ? 70.188 -2.396 -1.556 1 16.64 191 GLY A N 1
ATOM 1511 C CA . GLY A 1 191 ? 70.25 -2.707 -0.14 1 16.64 191 GLY A CA 1
ATOM 1512 C C . GLY A 1 191 ? 69 -2.482 0.624 1 16.64 191 GLY A C 1
ATOM 1513 O O . GLY A 1 191 ? 68.062 -1.863 0.108 1 16.64 191 GLY A O 1
ATOM 1514 N N . LEU A 1 192 ? 69 -2.82 1.89 1 16.38 192 LEU A N 1
ATOM 1515 C CA . LEU A 1 192 ? 68.375 -3.496 3.014 1 16.38 192 LEU A CA 1
ATOM 1516 C C . LEU A 1 192 ? 67.438 -2.549 3.758 1 16.38 192 LEU A C 1
ATOM 1518 O O . LEU A 1 192 ? 66.562 -2.992 4.531 1 16.38 192 LEU A O 1
ATOM 1522 N N . LYS A 1 193 ? 67.625 -1.183 3.631 1 16.45 193 LYS A N 1
ATOM 1523 C CA . LYS A 1 193 ? 67.562 -0.712 5.012 1 16.45 193 LYS A CA 1
ATOM 1524 C C . LYS A 1 193 ? 66.125 -0.808 5.562 1 16.45 193 LYS A C 1
ATOM 1526 O O . LYS A 1 193 ? 65.188 -0.877 4.797 1 16.45 193 LYS A O 1
ATOM 1531 N N . LYS A 1 194 ? 65.938 -0.14 6.879 1 17.47 194 LYS A N 1
ATOM 1532 C CA . LYS A 1 194 ? 65.438 -0.266 8.227 1 17.47 194 LYS A CA 1
ATOM 1533 C C . LYS A 1 194 ? 63.969 0.192 8.289 1 17.47 194 LYS A C 1
ATOM 1535 O O . LYS A 1 194 ? 63.656 1.316 7.895 1 17.47 194 LYS A O 1
ATOM 1540 N N . ALA A 1 195 ? 63.062 -0.722 8.297 1 16.83 195 ALA A N 1
ATOM 1541 C CA . ALA A 1 195 ? 61.594 -0.713 8.352 1 16.83 195 ALA A CA 1
ATOM 1542 C C . ALA A 1 195 ? 61.094 -0.031 9.625 1 16.83 195 ALA A C 1
ATOM 1544 O O . ALA A 1 195 ? 61.25 -0.57 10.727 1 16.83 195 ALA A O 1
ATOM 1545 N N . LYS A 1 196 ? 61.438 1.303 9.875 1 17.84 196 LYS A N 1
ATOM 1546 C CA . LYS A 1 196 ? 60.969 1.845 11.156 1 17.84 196 LYS A CA 1
ATOM 1547 C C . LYS A 1 196 ? 59.469 1.636 11.336 1 17.84 196 LYS A C 1
ATOM 1549 O O . LYS A 1 196 ? 58.719 1.768 10.375 1 17.84 196 LYS A O 1
ATOM 1554 N N . SER A 1 197 ? 59.062 0.901 12.414 1 17.97 197 SER A N 1
ATOM 1555 C CA . SER A 1 197 ? 57.906 0.27 13 1 17.97 197 SER A CA 1
ATOM 1556 C C . SER A 1 197 ? 56.844 1.305 13.344 1 17.97 197 SER A C 1
ATOM 1558 O O . SER A 1 197 ? 56.156 1.189 14.375 1 17.97 197 SER A O 1
ATOM 1560 N N . ALA A 1 198 ? 56.656 2.453 12.578 1 17.84 198 ALA A N 1
ATOM 1561 C CA . ALA A 1 198 ? 55.844 3.449 13.242 1 17.84 198 ALA A CA 1
ATOM 1562 C C . ALA A 1 198 ? 54.469 2.861 13.625 1 17.84 198 ALA A C 1
ATOM 1564 O O . ALA A 1 198 ? 53.781 2.281 12.781 1 17.84 198 ALA A O 1
ATOM 1565 N N . ARG A 1 199 ? 54.219 2.594 14.953 1 18.28 199 ARG A N 1
ATOM 1566 C CA . ARG A 1 199 ? 53.156 2.059 15.781 1 18.28 199 ARG A CA 1
ATOM 1567 C C . ARG A 1 199 ? 51.875 2.848 15.578 1 18.28 199 ARG A C 1
ATOM 1569 O O . ARG A 1 199 ? 51.75 3.98 16.047 1 18.28 199 ARG A O 1
ATOM 1576 N N . VAL A 1 200 ? 51.469 3.25 14.359 1 19.3 200 VAL A N 1
ATOM 1577 C CA . VAL A 1 200 ? 50.312 4.129 14.336 1 19.3 200 VAL A CA 1
ATOM 1578 C C . VAL A 1 200 ? 49.125 3.439 15.008 1 19.3 200 VAL A C 1
ATOM 1580 O O . VAL A 1 200 ? 48.875 2.256 14.773 1 19.3 200 VAL A O 1
ATOM 1583 N N . SER A 1 201 ? 48.812 3.867 16.297 1 19.8 201 SER A N 1
ATOM 1584 C CA . SER A 1 201 ? 47.781 3.447 17.25 1 19.8 201 SER A CA 1
ATOM 1585 C C . SER A 1 201 ? 46.406 3.432 16.578 1 19.8 201 SER A C 1
ATOM 1587 O O . SER A 1 201 ? 46 4.414 15.961 1 19.8 201 SER A O 1
ATOM 1589 N N . PRO A 1 202 ? 45.906 2.248 16.141 1 21.2 202 PRO A N 1
ATOM 1590 C CA . PRO A 1 202 ? 44.688 2.131 15.352 1 21.2 202 PRO A CA 1
ATOM 1591 C C . PRO A 1 202 ? 43.438 2.594 16.109 1 21.2 202 PRO A C 1
ATOM 1593 O O . PRO A 1 202 ? 43.188 2.104 17.203 1 21.2 202 PRO A O 1
ATOM 1596 N N . VAL A 1 203 ? 43.281 3.955 16.359 1 20.05 203 VAL A N 1
ATOM 1597 C CA . VAL A 1 203 ? 42.031 4.414 16.969 1 20.05 203 VAL A CA 1
ATOM 1598 C C . VAL A 1 203 ? 40.844 3.688 16.344 1 20.05 203 VAL A C 1
ATOM 1600 O O . VAL A 1 203 ? 40.656 3.734 15.133 1 20.05 203 VAL A O 1
ATOM 1603 N N . SER A 1 204 ? 40.406 2.529 16.906 1 20.83 204 SER A N 1
ATOM 1604 C CA . SER A 1 204 ? 39.344 1.602 16.547 1 20.83 204 SER A CA 1
ATOM 1605 C C . SER A 1 204 ? 38 2.309 16.5 1 20.83 204 SER A C 1
ATOM 1607 O O . SER A 1 204 ? 37.375 2.539 17.531 1 20.83 204 SER A O 1
ATOM 1609 N N . ARG A 1 205 ? 37.844 3.574 16.047 1 22.22 205 ARG A N 1
ATOM 1610 C CA . ARG A 1 205 ? 36.5 4.137 16.078 1 22.22 205 ARG A CA 1
ATOM 1611 C C . ARG A 1 205 ? 35.5 3.197 15.406 1 22.22 205 ARG A C 1
ATOM 1613 O O . ARG A 1 205 ? 35.594 2.941 14.203 1 22.22 205 ARG A O 1
ATOM 1620 N N . ARG A 1 206 ? 34.969 2.275 16.172 1 23.52 206 ARG A N 1
ATOM 1621 C CA . ARG A 1 206 ? 33.906 1.335 15.867 1 23.52 206 ARG A CA 1
ATOM 1622 C C . ARG A 1 206 ? 32.688 2.057 15.297 1 23.52 206 ARG A C 1
ATOM 1624 O O . ARG A 1 206 ? 31.938 2.689 16.031 1 23.52 206 ARG A O 1
ATOM 1631 N N . ASN A 1 207 ? 32.844 2.896 14.297 1 22.44 207 ASN A N 1
ATOM 1632 C CA . ASN A 1 207 ? 31.672 3.518 13.68 1 22.44 207 ASN A CA 1
ATOM 1633 C C . ASN A 1 207 ? 30.562 2.502 13.422 1 22.44 207 ASN A C 1
ATOM 1635 O O . ASN A 1 207 ? 30.688 1.646 12.547 1 22.44 207 ASN A O 1
ATOM 1639 N N . THR A 1 208 ? 30.047 1.915 14.523 1 23.91 208 THR A N 1
ATOM 1640 C CA . THR A 1 208 ? 28.859 1.091 14.414 1 23.91 208 THR A CA 1
ATOM 1641 C C . THR A 1 208 ? 27.828 1.746 13.492 1 23.91 208 THR A C 1
ATOM 1643 O O . THR A 1 208 ? 27.312 2.818 13.805 1 23.91 208 THR A O 1
ATOM 1646 N N . ILE A 1 209 ? 28.141 1.779 12.273 1 24.48 209 ILE A N 1
ATOM 1647 C CA . ILE A 1 209 ? 27.109 2.199 11.328 1 24.48 209 ILE A CA 1
ATOM 1648 C C . ILE A 1 209 ? 25.766 1.577 11.719 1 24.48 209 ILE A C 1
ATOM 1650 O O . ILE A 1 209 ? 25.609 0.355 11.68 1 24.48 209 ILE A O 1
ATOM 1654 N N . GLU A 1 210 ? 25.219 2.023 12.875 1 25.53 210 GLU A N 1
ATOM 1655 C CA . GLU A 1 210 ? 23.812 1.721 13.172 1 25.53 210 GLU A CA 1
ATOM 1656 C C . GLU A 1 210 ? 22.984 1.684 11.898 1 25.53 210 GLU A C 1
ATOM 1658 O O . GLU A 1 210 ? 22.969 2.65 11.133 1 25.53 210 GLU A O 1
ATOM 1663 N N . PHE A 1 211 ? 23.109 0.576 11.273 1 24.58 211 PHE A N 1
ATOM 1664 C CA . PHE A 1 211 ? 22.156 0.353 10.188 1 24.58 211 PHE A CA 1
ATOM 1665 C C . PHE A 1 211 ? 20.781 0.9 10.555 1 24.58 211 PHE A C 1
ATOM 1667 O O . PHE A 1 211 ? 20.219 0.534 11.586 1 24.58 211 PHE A O 1
ATOM 1674 N N . PRO A 1 212 ? 20.609 2.195 10.406 1 27.42 212 PRO A N 1
ATOM 1675 C CA . PRO A 1 212 ? 19.234 2.623 10.703 1 27.42 212 PRO A CA 1
ATOM 1676 C C . PRO A 1 212 ? 18.188 1.565 10.344 1 27.42 212 PRO A C 1
ATOM 1678 O O . PRO A 1 212 ? 18.391 0.785 9.414 1 27.42 212 PRO A O 1
ATOM 1681 N N . ASN A 1 213 ? 17.562 0.923 11.344 1 28.41 213 ASN A N 1
ATOM 1682 C CA . ASN A 1 213 ? 16.359 0.128 11.188 1 28.41 213 ASN A CA 1
ATOM 1683 C C . ASN A 1 213 ? 15.508 0.613 10.016 1 28.41 213 ASN A C 1
ATOM 1685 O O . ASN A 1 213 ? 14.68 1.517 10.172 1 28.41 213 ASN A O 1
ATOM 1689 N N . ASN A 1 214 ? 16.172 0.975 8.93 1 27.06 214 ASN A N 1
ATOM 1690 C CA . ASN A 1 214 ? 15.5 1.316 7.676 1 27.06 214 ASN A CA 1
ATOM 1691 C C . ASN A 1 214 ? 14.383 0.331 7.348 1 27.06 214 ASN A C 1
ATOM 1693 O O . ASN A 1 214 ? 14.641 -0.852 7.113 1 27.06 214 ASN A O 1
ATOM 1697 N N . GLU A 1 215 ? 13.258 0.431 8.016 1 29.02 215 GLU A N 1
ATOM 1698 C CA . GLU A 1 215 ? 12 -0.189 7.598 1 29.02 215 GLU A CA 1
ATOM 1699 C C . GLU A 1 215 ? 11.898 -0.265 6.078 1 29.02 215 GLU A C 1
ATOM 1701 O O . GLU A 1 215 ? 11.477 0.697 5.43 1 29.02 215 GLU A O 1
ATOM 1706 N N . ARG A 1 216 ? 12.945 -0.707 5.414 1 27.25 216 ARG A N 1
ATOM 1707 C CA . ARG A 1 216 ? 12.82 -1.097 4.012 1 27.25 216 ARG A CA 1
ATOM 1708 C C . ARG A 1 216 ? 11.477 -1.76 3.746 1 27.25 216 ARG A C 1
ATOM 1710 O O . ARG A 1 216 ? 11.062 -2.66 4.48 1 27.25 216 ARG A O 1
ATOM 1717 N N . SER A 1 217 ? 10.555 -0.97 3.27 1 28.77 217 SER A N 1
ATOM 1718 C CA . SER A 1 217 ? 9.344 -1.509 2.654 1 28.77 217 SER A CA 1
ATOM 1719 C C . SER A 1 217 ? 9.648 -2.789 1.879 1 28.77 217 SER A C 1
ATOM 1721 O O . SER A 1 217 ? 10.242 -2.742 0.799 1 28.77 217 SER A O 1
ATOM 1723 N N . ASN A 1 218 ? 10.266 -3.703 2.438 1 28.8 218 ASN A N 1
ATOM 1724 C CA . ASN A 1 218 ? 10.344 -5.039 1.857 1 28.8 218 ASN A CA 1
ATOM 1725 C C . ASN A 1 218 ? 9.008 -5.465 1.251 1 28.8 218 ASN A C 1
ATOM 1727 O O . ASN A 1 218 ? 8.047 -5.715 1.976 1 28.8 218 ASN A O 1
ATOM 1731 N N . SER A 1 219 ? 8.594 -4.848 0.257 1 32.94 219 SER A N 1
ATOM 1732 C CA . SER A 1 219 ? 7.426 -5.258 -0.52 1 32.94 219 SER A CA 1
ATOM 1733 C C . SER A 1 219 ? 7.438 -6.758 -0.782 1 32.94 219 SER A C 1
ATOM 1735 O O . SER A 1 219 ? 7.695 -7.195 -1.905 1 32.94 219 SER A O 1
ATOM 1737 N N . PHE A 1 220 ? 8.273 -7.527 -0.11 1 33.91 220 PHE A N 1
ATOM 1738 C CA . PHE A 1 220 ? 8.172 -8.945 -0.442 1 33.91 220 PHE A CA 1
ATOM 1739 C C . PHE A 1 220 ? 6.777 -9.477 -0.14 1 33.91 220 PHE A C 1
ATOM 1741 O O . PHE A 1 220 ? 6.367 -9.531 1.021 1 33.91 220 PHE A O 1
ATOM 1748 N N . VAL A 1 221 ? 5.793 -9.102 -0.808 1 38.72 221 VAL A N 1
ATOM 1749 C CA . VAL A 1 221 ? 4.434 -9.594 -0.606 1 38.72 221 VAL A CA 1
ATOM 1750 C C . VAL A 1 221 ? 4.371 -11.078 -0.956 1 38.72 221 VAL A C 1
ATOM 1752 O O . VAL A 1 221 ? 3.422 -11.773 -0.576 1 38.72 221 VAL A O 1
ATOM 1755 N N . GLY A 1 222 ? 5.453 -11.836 -1.425 1 47.34 222 GLY A N 1
ATOM 1756 C CA . GLY A 1 222 ? 5.176 -13.234 -1.734 1 47.34 222 GLY A CA 1
ATOM 1757 C C . GLY A 1 222 ? 5.387 -14.164 -0.553 1 47.34 222 GLY A C 1
ATOM 1758 O O . GLY A 1 222 ? 5.926 -13.75 0.478 1 47.34 222 GLY A O 1
ATOM 1759 N N . THR A 1 223 ? 4.641 -15.258 -0.6 1 65.25 223 THR A N 1
ATOM 1760 C CA . THR A 1 223 ? 4.898 -16.328 0.359 1 65.25 223 THR A CA 1
ATOM 1761 C C . THR A 1 223 ? 6.383 -16.688 0.38 1 65.25 223 THR A C 1
ATOM 1763 O O . THR A 1 223 ? 6.895 -17.297 -0.564 1 65.25 223 THR A O 1
ATOM 1766 N N . GLU A 1 224 ? 7.145 -16.125 1.344 1 81.81 224 GLU A N 1
ATOM 1767 C CA . GLU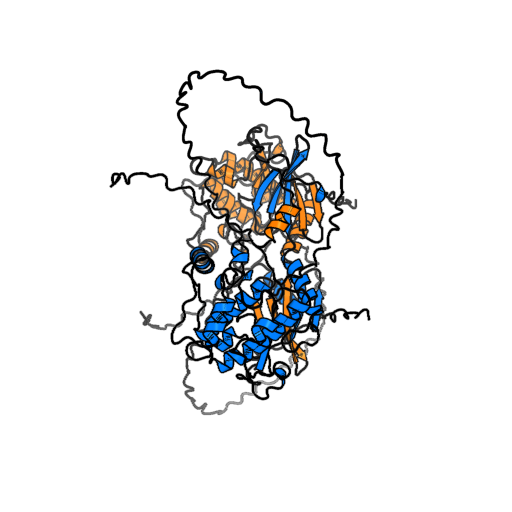 A 1 224 ? 8.578 -16.266 1.553 1 81.81 224 GLU A CA 1
ATOM 1768 C C . GLU A 1 224 ? 9.023 -17.719 1.406 1 81.81 224 GLU A C 1
ATOM 1770 O O . GLU A 1 224 ? 10.125 -18 0.921 1 81.81 224 GLU A O 1
ATOM 1775 N N . GLU A 1 225 ? 8.117 -18.594 1.517 1 91.25 225 GLU A N 1
ATOM 1776 C CA . GLU A 1 225 ? 8.477 -20 1.577 1 91.25 225 GLU A CA 1
ATOM 1777 C C . GLU A 1 225 ? 8.688 -20.578 0.18 1 91.25 225 GLU A C 1
ATOM 1779 O O . GLU A 1 225 ? 9.328 -21.625 0.02 1 91.25 225 GLU A O 1
ATOM 1784 N N . TYR A 1 226 ? 8.203 -19.938 -0.83 1 94.25 226 TYR A N 1
ATOM 1785 C CA . TYR A 1 226 ? 8.281 -20.469 -2.189 1 94.25 226 TYR A CA 1
ATOM 1786 C C . TYR A 1 226 ? 9.422 -19.812 -2.959 1 94.25 226 TYR A C 1
ATOM 1788 O O . TYR A 1 226 ? 9.719 -20.203 -4.09 1 94.25 226 TYR A O 1
ATOM 1796 N N . MET A 1 227 ? 10.062 -18.891 -2.365 1 92.06 227 MET A N 1
ATOM 1797 C CA . MET A 1 227 ? 11.109 -18.141 -3.055 1 92.06 227 MET A CA 1
ATOM 1798 C C . MET A 1 227 ? 12.312 -19.031 -3.357 1 92.06 227 MET A C 1
ATOM 1800 O O . MET A 1 227 ? 12.773 -19.766 -2.488 1 92.06 227 MET A O 1
ATOM 1804 N N . ALA A 1 228 ? 12.797 -18.875 -4.566 1 94.31 228 ALA A N 1
ATOM 1805 C CA . ALA A 1 228 ? 13.984 -19.641 -4.969 1 94.31 228 ALA A CA 1
ATOM 1806 C C . ALA A 1 228 ? 15.25 -19.031 -4.379 1 94.31 228 ALA A C 1
ATOM 1808 O O . ALA A 1 228 ? 15.328 -17.812 -4.172 1 94.31 228 ALA A O 1
ATOM 1809 N N . PRO A 1 229 ? 16.219 -19.906 -4.137 1 93.62 229 PRO A N 1
ATOM 1810 C CA . PRO A 1 229 ? 17.484 -19.406 -3.586 1 93.62 229 PRO A CA 1
ATOM 1811 C C . PRO A 1 229 ? 18.109 -18.297 -4.438 1 93.62 229 PRO A C 1
ATOM 1813 O O . PRO A 1 229 ? 18.625 -17.328 -3.896 1 93.62 229 PRO A O 1
ATOM 1816 N N . GLU A 1 230 ? 18.047 -18.406 -5.766 1 90.81 230 GLU A N 1
ATOM 1817 C CA . GLU A 1 230 ? 18.672 -17.422 -6.648 1 90.81 230 GLU A CA 1
ATOM 1818 C C . GLU A 1 230 ? 17.969 -16.078 -6.57 1 90.81 230 GLU A C 1
ATOM 1820 O O . GLU A 1 230 ? 18.562 -15.031 -6.852 1 90.81 230 GLU A O 1
ATOM 1825 N N . ILE A 1 231 ? 16.703 -16.094 -6.223 1 86.06 231 ILE A N 1
ATOM 1826 C CA . ILE A 1 231 ? 15.969 -14.844 -6.027 1 86.06 231 ILE A CA 1
ATOM 1827 C C . ILE A 1 231 ? 16.422 -14.18 -4.73 1 86.06 231 ILE A C 1
ATOM 1829 O O . ILE A 1 231 ? 16.641 -12.969 -4.688 1 86.06 231 ILE A O 1
ATOM 1833 N N . ILE A 1 232 ? 16.547 -14.984 -3.709 1 83.12 232 ILE A N 1
ATOM 1834 C CA . ILE A 1 232 ? 16.953 -14.5 -2.393 1 83.12 232 ILE A CA 1
ATOM 1835 C C . ILE A 1 232 ? 18.344 -13.883 -2.473 1 83.12 232 ILE A C 1
ATOM 1837 O O . ILE A 1 232 ? 18.609 -12.844 -1.867 1 83.12 232 ILE A O 1
ATOM 1841 N N . THR A 1 233 ? 19.172 -14.469 -3.264 1 84.88 233 THR A N 1
ATOM 1842 C CA . THR A 1 233 ? 20.547 -14.023 -3.367 1 84.88 233 THR A CA 1
ATOM 1843 C C . THR A 1 233 ? 20.703 -12.969 -4.453 1 84.88 233 THR A C 1
ATOM 1845 O O . THR A 1 233 ? 21.766 -12.367 -4.602 1 84.88 233 THR A O 1
ATOM 1848 N N . GLY A 1 234 ? 19.688 -12.797 -5.242 1 80 234 GLY A N 1
ATOM 1849 C CA . GLY A 1 234 ? 19.719 -11.812 -6.312 1 80 234 GLY A CA 1
ATOM 1850 C C . GLY A 1 234 ? 20.438 -12.305 -7.551 1 80 234 GLY A C 1
ATOM 1851 O O . GLY A 1 234 ? 20.891 -11.508 -8.375 1 80 234 GLY A O 1
ATOM 1852 N N . ALA A 1 235 ? 20.656 -13.5 -7.715 1 75.25 235 ALA A N 1
ATOM 1853 C CA . ALA A 1 235 ? 21.438 -14.078 -8.805 1 75.25 235 ALA A CA 1
ATOM 1854 C C . ALA A 1 235 ? 20.609 -14.133 -10.094 1 75.25 235 ALA A C 1
ATOM 1856 O O . ALA A 1 235 ? 21.172 -14.258 -11.188 1 75.25 235 ALA A O 1
ATOM 1857 N N . GLY A 1 236 ? 19.344 -13.938 -10.094 1 72.5 236 GLY A N 1
ATOM 1858 C CA . GLY A 1 236 ? 18.562 -13.898 -11.32 1 72.5 236 GLY A CA 1
ATOM 1859 C C . GLY A 1 236 ? 17.156 -14.438 -11.156 1 72.5 236 GLY A C 1
ATOM 1860 O O . GLY A 1 236 ? 16.828 -15.055 -10.141 1 72.5 236 GLY A O 1
ATOM 1861 N N . HIS A 1 237 ? 16.406 -14.156 -12.203 1 74.06 237 HIS A N 1
ATOM 1862 C CA . HIS A 1 237 ? 15.008 -14.578 -12.219 1 74.06 237 HIS A CA 1
ATOM 1863 C C . HIS A 1 237 ? 14.633 -15.203 -13.555 1 74.06 237 HIS A C 1
ATOM 1865 O O . HIS A 1 237 ? 13.734 -14.719 -14.242 1 74.06 237 HIS A O 1
ATOM 1871 N N . GLU A 1 238 ? 15.227 -16.344 -13.773 1 88.19 238 GLU A N 1
ATOM 1872 C CA . GLU A 1 238 ? 14.891 -17.016 -15.031 1 88.19 238 GLU A CA 1
ATOM 1873 C C . GLU A 1 238 ? 13.844 -18.109 -14.812 1 88.19 238 GLU A C 1
ATOM 1875 O O . GLU A 1 238 ? 13.18 -18.141 -13.781 1 88.19 238 GLU A O 1
ATOM 1880 N N . PHE A 1 239 ? 13.688 -19.031 -15.805 1 93.81 239 PHE A N 1
ATOM 1881 C CA . PHE A 1 239 ? 12.586 -19.984 -15.828 1 93.81 239 PHE A CA 1
ATOM 1882 C C . PHE A 1 239 ? 12.711 -20.969 -14.664 1 93.81 239 PHE A C 1
ATOM 1884 O O . PHE A 1 239 ? 11.703 -21.484 -14.172 1 93.81 239 PHE A O 1
ATOM 1891 N N . ALA A 1 240 ? 13.93 -21.141 -14.219 1 95.69 240 ALA A N 1
ATOM 1892 C CA . ALA A 1 240 ? 14.195 -22.156 -13.188 1 95.69 240 ALA A CA 1
ATOM 1893 C C . ALA A 1 240 ? 13.461 -21.828 -11.898 1 95.69 240 ALA A C 1
ATOM 1895 O O . ALA A 1 240 ? 13.203 -22.719 -11.078 1 95.69 240 ALA A O 1
ATOM 1896 N N . VAL A 1 241 ? 13.141 -20.562 -11.656 1 95.75 241 VAL A N 1
ATOM 1897 C CA . VAL A 1 241 ? 12.461 -20.156 -10.438 1 95.75 241 VAL A CA 1
ATOM 1898 C C . VAL A 1 241 ? 11.086 -20.812 -10.359 1 95.75 241 VAL A C 1
ATOM 1900 O O . VAL A 1 241 ? 10.633 -21.188 -9.281 1 95.75 241 VAL A O 1
ATOM 1903 N N . ASP A 1 242 ? 10.469 -21.031 -11.508 1 97.75 242 ASP A N 1
ATOM 1904 C CA . ASP A 1 242 ? 9.164 -21.688 -11.547 1 97.75 242 ASP A CA 1
ATOM 1905 C C . ASP A 1 242 ? 9.266 -23.156 -11.195 1 97.75 242 ASP A C 1
ATOM 1907 O O . ASP A 1 242 ? 8.383 -23.719 -10.539 1 97.75 242 ASP A O 1
ATOM 1911 N N . TRP A 1 243 ? 10.336 -23.797 -11.641 1 98.5 243 TRP A N 1
ATOM 1912 C CA . TRP A 1 243 ? 10.531 -25.203 -11.32 1 98.5 243 TRP A CA 1
ATOM 1913 C C . TRP A 1 243 ? 10.805 -25.391 -9.836 1 98.5 243 TRP A C 1
ATOM 1915 O O . TRP A 1 243 ? 10.336 -26.359 -9.234 1 98.5 243 TRP A O 1
ATOM 1925 N N . TRP A 1 244 ? 11.555 -24.453 -9.258 1 97.75 244 TRP A N 1
ATOM 1926 C CA . TRP A 1 244 ? 11.734 -24.469 -7.809 1 97.75 244 TRP A CA 1
ATOM 1927 C C . TRP A 1 244 ? 10.391 -24.422 -7.098 1 97.75 244 TRP A C 1
ATOM 1929 O O . TRP A 1 244 ? 10.109 -25.234 -6.223 1 97.75 244 TRP A O 1
ATOM 1939 N N . ALA A 1 245 ? 9.594 -23.469 -7.5 1 97.88 245 ALA A N 1
ATOM 1940 C CA . ALA A 1 245 ? 8.281 -23.312 -6.879 1 97.88 245 ALA A CA 1
ATOM 1941 C C . ALA A 1 245 ? 7.441 -24.578 -7.051 1 97.88 245 ALA A C 1
ATOM 1943 O O . ALA A 1 245 ? 6.668 -24.938 -6.164 1 97.88 245 ALA A O 1
ATOM 1944 N N . LEU A 1 246 ? 7.586 -25.234 -8.203 1 98.62 246 LEU A N 1
ATOM 1945 C CA . LEU A 1 246 ? 6.891 -26.5 -8.445 1 98.62 246 LEU A CA 1
ATOM 1946 C C . LEU A 1 246 ? 7.305 -27.547 -7.422 1 98.62 246 LEU A C 1
ATOM 1948 O O . LEU A 1 246 ? 6.465 -28.312 -6.934 1 98.62 246 LEU A O 1
ATOM 1952 N N . GLY A 1 247 ? 8.586 -27.594 -7.141 1 98.62 247 GLY A N 1
ATOM 1953 C CA . GLY A 1 247 ? 9.078 -28.516 -6.125 1 98.62 247 GLY A CA 1
ATOM 1954 C C . GLY A 1 247 ? 8.5 -28.25 -4.75 1 98.62 247 GLY A C 1
ATOM 1955 O O . GLY A 1 247 ? 8.086 -29.188 -4.055 1 98.62 247 GLY A O 1
ATOM 1956 N N . VAL A 1 248 ? 8.469 -27 -4.391 1 98.12 248 VAL A N 1
ATOM 1957 C CA . VAL A 1 248 ? 7.914 -26.625 -3.096 1 98.12 248 VAL A CA 1
ATOM 1958 C C . VAL A 1 248 ? 6.434 -26.984 -3.043 1 98.12 248 VAL A C 1
ATOM 1960 O O . VAL A 1 248 ? 5.961 -27.531 -2.045 1 98.12 248 VAL A O 1
ATOM 1963 N N . LEU A 1 249 ? 5.758 -26.688 -4.098 1 97.94 249 LEU A N 1
ATOM 1964 C CA . LEU A 1 249 ? 4.34 -27.016 -4.184 1 97.94 249 LEU A CA 1
ATOM 1965 C C . LEU A 1 249 ? 4.117 -28.516 -4.02 1 97.94 249 LEU A C 1
ATOM 1967 O O . LEU A 1 249 ? 3.248 -28.938 -3.256 1 97.94 249 LEU A O 1
ATOM 1971 N N . CYS A 1 250 ? 4.879 -29.297 -4.723 1 98.19 250 CYS A N 1
ATOM 1972 C CA . CYS A 1 250 ? 4.777 -30.75 -4.66 1 98.19 250 CYS A CA 1
ATOM 1973 C C . CYS A 1 250 ? 5.008 -31.25 -3.242 1 98.19 250 CYS A C 1
ATOM 1975 O O . CYS A 1 250 ? 4.262 -32.094 -2.746 1 98.19 250 CYS A O 1
ATOM 1977 N N . TYR A 1 251 ? 6.004 -30.734 -2.6 1 97.88 251 TYR A N 1
ATOM 1978 C CA . TYR A 1 251 ? 6.312 -31.094 -1.22 1 97.88 251 TYR A CA 1
ATOM 1979 C C . TYR A 1 251 ? 5.141 -30.766 -0.298 1 97.88 251 TYR A C 1
ATOM 1981 O O . TYR A 1 251 ? 4.762 -31.578 0.544 1 97.88 251 TYR A O 1
ATOM 1989 N N . GLU A 1 252 ? 4.637 -29.641 -0.469 1 96.94 252 GLU A N 1
ATOM 1990 C CA . GLU A 1 252 ? 3.521 -29.188 0.367 1 96.94 252 GLU A CA 1
ATOM 1991 C C . GLU A 1 252 ? 2.289 -30.062 0.148 1 96.94 252 GLU A C 1
ATOM 1993 O O . GLU A 1 252 ? 1.565 -30.375 1.097 1 96.94 252 GLU A O 1
ATOM 1998 N N . MET A 1 253 ? 2.043 -30.438 -1.077 1 97.31 253 MET A N 1
ATOM 1999 C CA . MET A 1 253 ? 0.912 -31.312 -1.373 1 97.31 253 MET A CA 1
ATOM 2000 C C . MET A 1 253 ? 1.108 -32.688 -0.741 1 97.31 253 MET A C 1
ATOM 2002 O O . MET A 1 253 ? 0.143 -33.312 -0.313 1 97.31 253 MET A O 1
ATOM 2006 N N . LEU A 1 254 ? 2.311 -33.125 -0.692 1 96.88 254 LEU A N 1
ATOM 2007 C CA . LEU A 1 254 ? 2.639 -34.469 -0.199 1 96.88 254 LEU A CA 1
ATOM 2008 C C . LEU A 1 254 ? 2.619 -34.5 1.326 1 96.88 254 LEU A C 1
ATOM 2010 O O . LEU A 1 254 ? 2.148 -35.469 1.923 1 96.88 254 LEU A O 1
ATOM 2014 N N . TYR A 1 255 ? 3.131 -33.406 1.976 1 95.62 255 TYR A N 1
ATOM 2015 C CA . TYR A 1 255 ? 3.373 -33.469 3.412 1 95.62 255 TYR A CA 1
ATOM 2016 C C . TYR A 1 255 ? 2.496 -32.5 4.164 1 95.62 255 TYR A C 1
ATOM 2018 O O . TYR A 1 255 ? 2.48 -32.469 5.398 1 95.62 255 TYR A O 1
ATOM 2026 N N . GLY A 1 256 ? 1.864 -31.609 3.467 1 94.19 256 GLY A N 1
ATOM 2027 C CA . GLY A 1 256 ? 0.979 -30.641 4.113 1 94.19 256 GLY A CA 1
ATOM 2028 C C . GLY A 1 256 ? 1.709 -29.438 4.668 1 94.19 256 GLY A C 1
ATOM 2029 O O . GLY A 1 256 ? 1.107 -28.594 5.336 1 94.19 256 GLY A O 1
ATOM 2030 N N . ARG A 1 257 ? 2.984 -29.375 4.445 1 93.88 257 ARG A N 1
ATOM 2031 C CA . ARG A 1 257 ? 3.828 -28.25 4.863 1 93.88 257 ARG A CA 1
ATOM 2032 C C . ARG A 1 257 ? 4.93 -27.984 3.844 1 93.88 257 ARG A C 1
ATOM 2034 O O . ARG A 1 257 ? 5.312 -28.875 3.088 1 93.88 257 ARG A O 1
ATOM 2041 N N . THR A 1 258 ? 5.391 -26.75 3.883 1 96.12 258 THR A N 1
ATOM 2042 C CA . THR A 1 258 ? 6.508 -26.438 2.996 1 96.12 258 THR A CA 1
ATOM 2043 C C . THR A 1 258 ? 7.824 -26.922 3.592 1 96.12 258 THR A C 1
ATOM 2045 O O . THR A 1 258 ? 7.93 -27.125 4.805 1 96.12 258 THR A O 1
ATOM 2048 N N . PRO A 1 259 ? 8.766 -27.156 2.803 1 96.88 259 PRO A N 1
ATOM 2049 C CA . PRO A 1 259 ? 9.977 -27.844 3.264 1 96.88 259 PRO A CA 1
ATOM 2050 C C . PRO A 1 259 ? 10.891 -26.938 4.09 1 96.88 259 PRO A C 1
ATOM 2052 O O . PRO A 1 259 ? 11.688 -27.422 4.895 1 96.88 259 PRO A O 1
ATOM 2055 N N . PHE A 1 260 ? 10.789 -25.609 3.988 1 96.56 260 PHE A N 1
ATOM 2056 C CA . PHE A 1 260 ? 11.836 -24.781 4.566 1 96.56 260 PHE A CA 1
ATOM 2057 C C . PHE A 1 260 ? 11.25 -23.703 5.469 1 96.56 260 PHE A C 1
ATOM 2059 O O . PHE A 1 260 ? 11.836 -22.625 5.633 1 96.56 260 PHE A O 1
ATOM 2066 N N . LYS A 1 261 ? 10.133 -23.938 5.961 1 93.94 261 LYS A N 1
ATOM 2067 C CA . LYS A 1 261 ? 9.484 -22.938 6.805 1 93.94 261 LYS A CA 1
ATOM 2068 C C . LYS A 1 261 ? 10.234 -22.75 8.117 1 93.94 261 LYS A C 1
ATOM 2070 O O . LYS A 1 261 ? 10.562 -23.734 8.797 1 93.94 261 LYS A O 1
ATOM 2075 N N . GLY A 1 262 ? 10.539 -21.516 8.43 1 92.25 262 GLY A N 1
ATOM 2076 C CA . GLY A 1 262 ? 11.133 -21.156 9.703 1 92.25 262 GLY A CA 1
ATOM 2077 C C . GLY A 1 262 ? 10.211 -20.344 10.586 1 92.25 262 GLY A C 1
ATOM 2078 O O . GLY A 1 262 ? 9.055 -20.094 10.227 1 92.25 262 GLY A O 1
ATOM 2079 N N . ASN A 1 263 ? 10.727 -19.906 11.75 1 88.75 263 ASN A N 1
ATOM 2080 C CA . ASN A 1 263 ? 9.938 -19.125 12.695 1 88.75 263 ASN A CA 1
ATOM 2081 C C . ASN A 1 263 ? 9.797 -17.672 12.25 1 88.75 263 ASN A C 1
ATOM 2083 O O . ASN A 1 263 ? 8.883 -16.969 12.688 1 88.75 263 ASN A O 1
ATOM 2087 N N . ASN A 1 264 ? 10.734 -17.344 11.484 1 82.94 264 ASN A N 1
ATOM 2088 C CA . ASN A 1 264 ? 10.734 -15.992 10.906 1 82.94 264 ASN A CA 1
ATOM 2089 C C . ASN A 1 264 ? 11.359 -15.984 9.516 1 82.94 264 ASN A C 1
ATOM 2091 O O . ASN A 1 264 ? 11.82 -17.016 9.023 1 82.94 264 ASN A O 1
ATOM 2095 N N . ARG A 1 265 ? 11.234 -14.859 8.969 1 85.25 265 ARG A N 1
ATOM 2096 C CA . ARG A 1 265 ? 11.703 -14.711 7.594 1 85.25 265 ARG A CA 1
ATOM 2097 C C . ARG A 1 265 ? 13.18 -15.07 7.477 1 85.25 265 ARG A C 1
ATOM 2099 O O . ARG A 1 265 ? 13.578 -15.781 6.555 1 85.25 265 ARG A O 1
ATOM 2106 N N . LYS A 1 266 ? 13.938 -14.523 8.406 1 83.12 266 LYS A N 1
ATOM 2107 C CA . LYS A 1 266 ? 15.375 -14.758 8.359 1 83.12 266 LYS A CA 1
ATOM 2108 C C . LYS A 1 266 ? 15.688 -16.25 8.43 1 83.12 266 LYS A C 1
ATOM 2110 O O . LYS A 1 266 ? 16.516 -16.75 7.664 1 83.12 266 LYS A O 1
ATOM 2115 N N . GLU A 1 267 ? 15.062 -16.906 9.258 1 90.81 267 GLU A N 1
ATOM 2116 C CA . GLU A 1 267 ? 15.273 -18.344 9.406 1 90.81 267 GLU A CA 1
ATOM 2117 C C . GLU A 1 267 ? 14.789 -19.109 8.172 1 90.81 267 GLU A C 1
ATOM 2119 O O . GLU A 1 267 ? 15.422 -20.062 7.738 1 90.81 267 GLU A O 1
ATOM 2124 N N . THR A 1 268 ? 13.68 -18.719 7.664 1 92.12 268 THR A N 1
ATOM 2125 C CA . THR A 1 268 ? 13.156 -19.344 6.457 1 92.12 268 THR A CA 1
ATOM 2126 C C . THR A 1 268 ? 14.148 -19.219 5.305 1 92.12 268 THR A C 1
ATOM 2128 O O . THR A 1 268 ? 14.438 -20.188 4.613 1 92.12 268 THR A O 1
ATOM 2131 N N . PHE A 1 269 ? 14.672 -18.047 5.176 1 90.31 269 PHE A N 1
ATOM 2132 C CA . PHE A 1 269 ? 15.641 -17.812 4.109 1 90.31 269 PHE A CA 1
ATOM 2133 C C . PHE A 1 269 ? 16.891 -18.656 4.32 1 90.31 269 PHE A C 1
ATOM 2135 O O . PHE A 1 269 ? 17.438 -19.219 3.369 1 90.31 269 PHE A O 1
ATOM 2142 N N . HIS A 1 270 ? 17.281 -18.734 5.559 1 92.38 270 HIS A N 1
ATOM 2143 C CA . HIS A 1 270 ? 18.438 -19.562 5.867 1 92.38 270 HIS A CA 1
ATOM 2144 C C . HIS A 1 270 ? 18.188 -21.016 5.473 1 92.38 270 HIS A C 1
ATOM 2146 O O . HIS A 1 270 ? 19.047 -21.656 4.855 1 92.38 270 HIS A O 1
ATOM 2152 N N . LYS A 1 271 ? 17.094 -21.469 5.809 1 94.69 271 LYS A N 1
ATOM 2153 C CA . LYS A 1 271 ? 16.75 -22.859 5.488 1 94.69 271 LYS A CA 1
ATOM 2154 C C . LYS A 1 271 ? 16.703 -23.062 3.977 1 94.69 271 LYS A C 1
ATOM 2156 O O . LYS A 1 271 ? 17.188 -24.078 3.473 1 94.69 271 LYS A O 1
ATOM 2161 N N . ILE A 1 272 ? 16.141 -22.125 3.279 1 95.25 272 ILE A N 1
ATOM 2162 C CA . ILE A 1 272 ? 16.031 -22.219 1.826 1 95.25 272 ILE A CA 1
ATOM 2163 C C . ILE A 1 272 ? 17.438 -22.266 1.21 1 95.25 272 ILE A C 1
ATOM 2165 O O . ILE A 1 272 ? 17.672 -23.016 0.262 1 95.25 272 ILE A O 1
ATOM 2169 N N . LEU A 1 273 ? 18.312 -21.516 1.756 1 94.12 273 LEU A N 1
ATOM 2170 C CA . LEU A 1 273 ? 19.641 -21.359 1.161 1 94.12 273 LEU A CA 1
ATOM 2171 C C . LEU A 1 273 ? 20.562 -22.516 1.565 1 94.12 273 LEU A C 1
ATOM 2173 O O . LEU A 1 273 ? 21.406 -22.953 0.776 1 94.12 273 LEU A O 1
ATOM 2177 N N . ALA A 1 274 ? 20.297 -23.078 2.75 1 94.69 274 ALA A N 1
ATOM 2178 C CA . ALA A 1 274 ? 21.359 -23.922 3.291 1 94.69 274 ALA A CA 1
ATOM 2179 C C . ALA A 1 274 ? 20.859 -25.312 3.619 1 94.69 274 ALA A C 1
ATOM 2181 O O . ALA A 1 274 ? 21.641 -26.266 3.693 1 94.69 274 ALA A O 1
ATOM 2182 N N . MET A 1 275 ? 19.641 -25.516 3.805 1 95.56 275 MET A N 1
ATOM 2183 C CA . MET A 1 275 ? 19.156 -26.797 4.301 1 95.56 275 MET A CA 1
ATOM 2184 C C . MET A 1 275 ? 18.578 -27.641 3.168 1 95.56 275 MET A C 1
ATOM 2186 O O . MET A 1 275 ? 18.062 -27.094 2.182 1 95.56 275 MET A O 1
ATOM 2190 N N . GLN A 1 276 ? 18.625 -28.906 3.365 1 95.56 276 GLN A N 1
ATOM 2191 C CA . GLN A 1 276 ? 17.984 -29.844 2.441 1 95.56 276 GLN A CA 1
ATOM 2192 C C . GLN A 1 276 ? 16.578 -30.188 2.912 1 95.56 276 GLN A C 1
ATOM 2194 O O . GLN A 1 276 ? 16.312 -30.219 4.113 1 95.56 276 GLN A O 1
ATOM 2199 N N . PRO A 1 277 ? 15.75 -30.438 1.927 1 96 277 PRO A N 1
ATOM 2200 C CA . PRO A 1 277 ? 14.406 -30.859 2.344 1 96 277 PRO A CA 1
ATOM 2201 C C . PRO A 1 277 ? 14.398 -32.219 3.047 1 96 277 PRO A C 1
ATOM 2203 O O . PRO A 1 277 ? 15.164 -33.094 2.68 1 96 277 PRO A O 1
ATOM 2206 N N . GLU A 1 278 ? 13.516 -32.281 3.973 1 95.19 278 GLU A N 1
ATOM 2207 C CA . GLU A 1 278 ? 13.375 -33.531 4.723 1 95.19 278 GLU A CA 1
ATOM 2208 C C . GLU A 1 278 ? 12.273 -34.406 4.137 1 95.19 278 GLU A C 1
ATOM 2210 O O . GLU A 1 278 ? 11.141 -33.969 3.953 1 95.19 278 GLU A O 1
ATOM 2215 N N . PHE A 1 279 ? 12.625 -35.688 3.867 1 95.88 279 PHE A N 1
ATOM 2216 C CA . PHE A 1 279 ? 11.641 -36.625 3.348 1 95.88 279 PHE A CA 1
ATOM 2217 C C . PHE A 1 279 ? 11.344 -37.719 4.375 1 95.88 279 PHE A C 1
ATOM 2219 O O . PHE A 1 279 ? 12.258 -38.25 5.012 1 95.88 279 PHE A O 1
ATOM 2226 N N . VAL A 1 280 ? 10.117 -37.938 4.543 1 91.31 280 VAL A N 1
ATOM 2227 C CA . VAL A 1 280 ? 9.68 -39 5.457 1 91.31 280 VAL A CA 1
ATOM 2228 C C . VAL A 1 280 ? 9.312 -40.25 4.668 1 91.31 280 VAL A C 1
ATOM 2230 O O . VAL A 1 280 ? 8.625 -40.156 3.65 1 91.31 280 VAL A O 1
ATOM 2233 N N . GLY A 1 281 ? 9.758 -41.438 5.141 1 88.94 281 GLY A N 1
ATOM 2234 C CA . GLY A 1 281 ? 9.398 -42.688 4.5 1 88.94 281 GLY A CA 1
ATOM 2235 C C . GLY A 1 281 ? 10.406 -43.125 3.471 1 88.94 281 GLY A C 1
ATOM 2236 O O . GLY A 1 281 ? 11.531 -42.625 3.434 1 88.94 281 GLY A O 1
ATOM 2237 N N . LYS A 1 282 ? 10.047 -44.156 2.664 1 90.88 282 LYS A N 1
ATOM 2238 C CA . LYS A 1 282 ? 10.922 -44.75 1.652 1 90.88 282 LYS A CA 1
ATOM 2239 C C . LYS A 1 282 ? 10.961 -43.875 0.396 1 90.88 282 LYS A C 1
ATOM 2241 O O . LYS A 1 282 ? 9.93 -43.375 -0.062 1 90.88 282 LYS A O 1
ATOM 2246 N N . PRO A 1 283 ? 12.188 -43.688 -0.023 1 92.81 283 PRO A N 1
ATOM 2247 C CA . PRO A 1 283 ? 12.312 -42.938 -1.273 1 92.81 283 PRO A CA 1
ATOM 2248 C C . PRO A 1 283 ? 11.516 -43.562 -2.416 1 92.81 283 PRO A C 1
ATOM 2250 O O . PRO A 1 283 ? 11.453 -44.812 -2.533 1 92.81 283 PRO A O 1
ATOM 2253 N N . ASP A 1 284 ? 10.828 -42.75 -3.117 1 96.12 284 ASP A N 1
ATOM 2254 C CA . ASP A 1 284 ? 10.086 -43.156 -4.305 1 96.12 284 ASP A CA 1
ATOM 2255 C C . ASP A 1 284 ? 10.242 -42.156 -5.43 1 96.12 284 ASP A C 1
ATOM 2257 O O . ASP A 1 284 ? 11.07 -41.25 -5.34 1 96.12 284 ASP A O 1
ATOM 2261 N N . SER A 1 285 ? 9.516 -42.406 -6.504 1 97.75 285 SER A N 1
ATOM 2262 C CA . SER A 1 285 ? 9.664 -41.531 -7.668 1 97.75 285 SER A CA 1
ATOM 2263 C C . SER A 1 285 ? 9.211 -40.094 -7.363 1 97.75 285 SER A C 1
ATOM 2265 O O . SER A 1 285 ? 9.766 -39.156 -7.895 1 97.75 285 SER A O 1
ATOM 2267 N N . LEU A 1 286 ? 8.234 -40 -6.512 1 97.88 286 LEU A N 1
ATOM 2268 C CA . LEU A 1 286 ? 7.73 -38.688 -6.168 1 97.88 286 LEU A CA 1
ATOM 2269 C C . LEU A 1 286 ? 8.758 -37.906 -5.348 1 97.88 286 LEU A C 1
ATOM 2271 O O . LEU A 1 286 ? 9.039 -36.75 -5.637 1 97.88 286 LEU A O 1
ATOM 2275 N N . THR A 1 287 ? 9.312 -38.5 -4.309 1 97.94 287 THR A N 1
ATOM 2276 C CA . THR A 1 287 ? 10.328 -37.812 -3.494 1 97.94 287 THR A CA 1
ATOM 2277 C C . THR A 1 287 ? 11.578 -37.531 -4.316 1 97.94 287 THR A C 1
ATOM 2279 O O . THR A 1 287 ? 12.25 -36.531 -4.09 1 97.94 287 THR A O 1
ATOM 2282 N N . ASP A 1 288 ? 11.844 -38.406 -5.25 1 98.12 288 ASP A N 1
ATOM 2283 C CA . ASP A 1 288 ? 12.961 -38.156 -6.156 1 98.12 288 ASP A CA 1
ATOM 2284 C C . ASP A 1 288 ? 12.711 -36.938 -7.02 1 98.12 288 ASP A C 1
ATOM 2286 O O . ASP A 1 288 ? 13.594 -36.094 -7.191 1 98.12 288 ASP A O 1
ATOM 2290 N N . LEU A 1 289 ? 11.539 -36.844 -7.578 1 98.44 289 LEU A N 1
ATOM 2291 C CA . LEU A 1 289 ? 11.148 -35.688 -8.367 1 98.44 289 LEU A CA 1
ATOM 2292 C C . LEU A 1 289 ? 11.328 -34.406 -7.57 1 98.44 289 LEU A C 1
ATOM 2294 O O . LEU A 1 289 ? 11.961 -33.469 -8.039 1 98.44 289 LEU A O 1
ATOM 2298 N N . ILE A 1 290 ? 10.836 -34.406 -6.336 1 98.62 290 ILE A N 1
ATOM 2299 C CA . ILE A 1 290 ? 10.891 -33.219 -5.469 1 98.62 290 ILE A CA 1
ATOM 2300 C C . ILE A 1 290 ? 12.344 -32.844 -5.195 1 98.62 290 ILE A C 1
ATOM 2302 O O . ILE A 1 290 ? 12.727 -31.688 -5.301 1 98.62 290 ILE A O 1
ATOM 2306 N N . GLY A 1 291 ? 13.094 -33.812 -4.895 1 98.06 291 GLY A N 1
ATOM 2307 C CA . GLY A 1 291 ? 14.5 -33.562 -4.625 1 98.06 291 GLY A CA 1
ATOM 2308 C C . GLY A 1 291 ? 15.227 -32.906 -5.785 1 98.06 291 GLY A C 1
ATOM 2309 O O . GLY A 1 291 ? 16.047 -32.031 -5.586 1 98.06 291 GLY A O 1
ATOM 2310 N N . LYS A 1 292 ? 14.945 -33.344 -6.973 1 98.31 292 LYS A N 1
ATOM 2311 C CA . LYS A 1 292 ? 15.609 -32.812 -8.164 1 98.31 292 LYS A CA 1
ATOM 2312 C C . LYS A 1 292 ? 15.125 -31.406 -8.492 1 98.31 292 LYS A C 1
ATOM 2314 O O . LYS A 1 292 ? 15.883 -30.594 -9.023 1 98.31 292 LYS A O 1
ATOM 2319 N N . LEU A 1 293 ? 13.891 -31.125 -8.18 1 98.56 293 LEU A N 1
ATOM 2320 C CA . LEU A 1 293 ? 13.328 -29.797 -8.398 1 98.56 293 LEU A CA 1
ATOM 2321 C C . LEU A 1 293 ? 13.844 -28.812 -7.363 1 98.56 293 LEU A C 1
ATOM 2323 O O . LEU A 1 293 ? 13.922 -27.609 -7.629 1 98.56 293 LEU A O 1
ATOM 2327 N N . LEU A 1 294 ? 14.273 -29.266 -6.176 1 98.25 294 LEU A N 1
ATOM 2328 C CA . LEU A 1 294 ? 14.648 -28.391 -5.074 1 98.25 294 LEU A CA 1
ATOM 2329 C C . LEU A 1 294 ? 16.172 -28.312 -4.938 1 98.25 294 LEU A C 1
ATOM 2331 O O . LEU A 1 294 ? 16.688 -28.062 -3.846 1 98.25 294 LEU A O 1
ATOM 2335 N N . LYS A 1 295 ? 16.797 -28.578 -6.031 1 97.44 295 LYS A N 1
ATOM 2336 C CA . LYS A 1 295 ? 18.234 -28.312 -6.035 1 97.44 295 LYS A CA 1
ATOM 2337 C C . LYS A 1 295 ? 18.5 -26.812 -5.871 1 97.44 295 LYS A C 1
ATOM 2339 O O . LYS A 1 295 ? 17.922 -25.984 -6.578 1 97.44 295 LYS A O 1
ATOM 2344 N N . LYS A 1 296 ? 19.375 -26.453 -4.992 1 95.56 296 LYS A N 1
ATOM 2345 C CA . LYS A 1 296 ? 19.625 -25.047 -4.652 1 95.56 296 LYS A CA 1
ATOM 2346 C C . LYS A 1 296 ? 20.281 -24.312 -5.809 1 95.56 296 LYS A C 1
ATOM 2348 O O . LYS A 1 296 ? 19.969 -23.156 -6.078 1 95.56 296 LYS A O 1
ATOM 2353 N N . ASP A 1 297 ? 21.203 -25.016 -6.445 1 94.19 297 ASP A N 1
ATOM 2354 C CA . ASP A 1 297 ? 21.797 -24.484 -7.664 1 94.19 297 ASP A CA 1
ATOM 2355 C C . ASP A 1 297 ? 20.859 -24.641 -8.859 1 94.19 297 ASP A C 1
ATOM 2357 O O . ASP A 1 297 ? 20.562 -25.75 -9.281 1 94.19 297 ASP A O 1
ATOM 2361 N N . PRO A 1 298 ? 20.453 -23.562 -9.461 1 95.38 298 PRO A N 1
ATOM 2362 C CA . PRO A 1 298 ? 19.484 -23.641 -10.555 1 95.38 298 PRO A CA 1
ATOM 2363 C C . PRO A 1 298 ? 20.016 -24.438 -11.75 1 95.38 298 PRO A C 1
ATOM 2365 O O . PRO A 1 298 ? 19.234 -25.062 -12.469 1 95.38 298 PRO A O 1
ATOM 2368 N N . THR A 1 299 ? 21.266 -24.453 -11.945 1 95.38 299 THR A N 1
ATOM 2369 C CA . THR A 1 299 ? 21.844 -25.125 -13.102 1 95.38 299 THR A CA 1
ATOM 2370 C C . THR A 1 299 ? 21.75 -26.641 -12.938 1 95.38 299 THR A C 1
ATOM 2372 O O . THR A 1 299 ? 21.906 -27.391 -13.906 1 95.38 299 THR A O 1
ATOM 2375 N N . ARG A 1 300 ? 21.547 -27.094 -11.75 1 96.88 300 ARG A N 1
ATOM 2376 C CA . ARG A 1 300 ? 21.422 -28.516 -11.461 1 96.88 300 ARG A CA 1
ATOM 2377 C C . ARG A 1 300 ? 19.969 -28.906 -11.227 1 96.88 300 ARG A C 1
ATOM 2379 O O . ARG A 1 300 ? 19.672 -30.078 -10.969 1 96.88 300 ARG A O 1
ATOM 2386 N N . ARG A 1 301 ? 19.141 -27.969 -11.359 1 97.19 301 ARG A N 1
ATOM 2387 C CA . ARG A 1 301 ? 17.734 -28.188 -11.07 1 97.19 301 ARG A CA 1
ATOM 2388 C C . ARG A 1 301 ? 17.031 -28.859 -12.25 1 97.19 301 ARG A C 1
ATOM 2390 O O . ARG A 1 301 ? 17.281 -28.516 -13.406 1 97.19 301 ARG A O 1
ATOM 2397 N N . LEU A 1 302 ? 16.188 -29.844 -11.922 1 97.81 302 LEU A N 1
ATOM 2398 C CA . LEU A 1 302 ? 15.406 -30.484 -12.969 1 97.81 302 LEU A CA 1
ATOM 2399 C C . LEU A 1 302 ? 14.609 -29.469 -13.766 1 97.81 302 LEU A C 1
ATOM 2401 O O . LEU A 1 302 ? 13.906 -28.641 -13.188 1 97.81 302 LEU A O 1
ATOM 2405 N N . GLY A 1 303 ? 14.75 -29.5 -15.125 1 96.69 303 GLY A N 1
ATOM 2406 C CA . GLY A 1 303 ? 14.031 -28.578 -16 1 96.69 303 GLY A CA 1
ATOM 2407 C C . GLY A 1 303 ? 14.891 -27.422 -16.469 1 96.69 303 GLY A C 1
ATOM 2408 O O . GLY A 1 303 ? 14.461 -26.641 -17.328 1 96.69 303 GLY A O 1
ATOM 2409 N N . TYR A 1 304 ? 16.078 -27.281 -15.922 1 95.62 304 TYR A N 1
ATOM 2410 C CA . TYR A 1 304 ? 16.938 -26.141 -16.25 1 95.62 304 TYR A CA 1
ATOM 2411 C C . TYR A 1 304 ? 17.391 -26.203 -17.703 1 95.62 304 TYR A C 1
ATOM 2413 O O . TYR A 1 304 ? 17.375 -25.188 -18.406 1 95.62 304 TYR A O 1
ATOM 2421 N N . GLN A 1 305 ? 17.781 -27.344 -18.156 1 93.69 305 GLN A N 1
ATOM 2422 C CA . GLN A 1 305 ? 18.406 -27.469 -19.469 1 93.69 305 GLN A CA 1
ATOM 2423 C C . GLN A 1 305 ? 17.359 -27.594 -20.562 1 93.69 305 GLN A C 1
ATOM 2425 O O . GLN A 1 305 ? 17.406 -26.875 -21.562 1 93.69 305 GLN A O 1
ATOM 2430 N N . ARG A 1 306 ? 16.375 -28.516 -20.328 1 96.25 306 ARG A N 1
ATOM 2431 C CA . ARG A 1 306 ? 15.445 -28.797 -21.422 1 96.25 306 ARG A CA 1
ATOM 2432 C C . ARG A 1 306 ? 14.023 -28.406 -21.031 1 96.25 306 ARG A C 1
ATOM 2434 O O . ARG A 1 306 ? 13.062 -28.875 -21.641 1 96.25 306 ARG A O 1
ATOM 2441 N N . GLY A 1 307 ? 13.906 -27.609 -20.031 1 96.69 307 GLY A N 1
ATOM 2442 C CA . GLY A 1 307 ? 12.602 -27.094 -19.656 1 96.69 307 GLY A CA 1
ATOM 2443 C C . GLY A 1 307 ? 11.633 -28.172 -19.203 1 96.69 307 GLY A C 1
ATOM 2444 O O . GLY A 1 307 ? 12.023 -29.109 -18.516 1 96.69 307 GLY A O 1
ATOM 2445 N N . ALA A 1 308 ? 10.406 -28.031 -19.609 1 97.94 308 ALA A N 1
ATOM 2446 C CA . ALA A 1 308 ? 9.328 -28.922 -19.188 1 97.94 308 ALA A CA 1
ATOM 2447 C C . ALA A 1 308 ? 9.562 -30.344 -19.672 1 97.94 308 ALA A C 1
ATOM 2449 O O . ALA A 1 308 ? 9.188 -31.312 -19 1 97.94 308 ALA A O 1
ATOM 2450 N N . SER A 1 309 ? 10.195 -30.516 -20.828 1 97.31 309 SER A N 1
ATOM 2451 C CA . SER A 1 309 ? 10.422 -31.844 -21.391 1 97.31 309 SER A CA 1
ATOM 2452 C C . SER A 1 309 ? 11.211 -32.719 -20.438 1 97.31 309 SER A C 1
ATOM 2454 O O . SER A 1 309 ? 10.906 -33.906 -20.281 1 97.31 309 SER A O 1
ATOM 2456 N N . GLU A 1 310 ? 12.141 -32.125 -19.828 1 97.38 310 GLU A N 1
ATOM 2457 C CA . GLU A 1 310 ? 12.953 -32.844 -18.844 1 97.38 310 GLU A CA 1
ATOM 2458 C C . GLU A 1 310 ? 12.094 -33.344 -17.688 1 97.38 310 GLU A C 1
ATOM 2460 O O . GLU A 1 310 ? 12.258 -34.469 -17.234 1 97.38 310 GLU A O 1
ATOM 2465 N N . ILE A 1 311 ? 11.219 -32.594 -17.234 1 98.38 311 ILE A N 1
ATOM 2466 C CA . ILE A 1 311 ? 10.359 -32.938 -16.109 1 98.38 311 ILE A CA 1
ATOM 2467 C C . ILE A 1 311 ? 9.344 -34 -16.531 1 98.38 311 ILE A C 1
ATOM 2469 O O . ILE A 1 311 ? 9.102 -34.969 -15.789 1 98.38 311 ILE A O 1
ATOM 2473 N N . LYS A 1 312 ? 8.797 -33.906 -17.75 1 98.06 312 LYS A N 1
ATOM 2474 C CA . LYS A 1 312 ? 7.797 -34.812 -18.266 1 98.06 312 LYS A CA 1
ATOM 2475 C C . LYS A 1 312 ? 8.367 -36.219 -18.422 1 98.06 312 LYS A C 1
ATOM 2477 O O . LYS A 1 312 ? 7.637 -37.219 -18.328 1 98.06 312 LYS A O 1
ATOM 2482 N N . GLU A 1 313 ? 9.711 -36.344 -18.562 1 97.94 313 GLU A N 1
ATOM 2483 C CA . GLU A 1 313 ? 10.383 -37.594 -18.781 1 97.94 313 GLU A CA 1
ATOM 2484 C C . GLU A 1 313 ? 10.719 -38.281 -17.469 1 97.94 313 GLU A C 1
ATOM 2486 O O . GLU A 1 313 ? 11.141 -39.438 -17.438 1 97.94 313 GLU A O 1
ATOM 2491 N N . HIS A 1 314 ? 10.531 -37.625 -16.438 1 98.12 314 HIS A N 1
ATOM 2492 C CA . HIS A 1 314 ? 10.828 -38.188 -15.125 1 98.12 314 HIS A CA 1
ATOM 2493 C C . HIS A 1 314 ? 9.969 -39.406 -14.852 1 98.12 314 HIS A C 1
ATOM 2495 O O . HIS A 1 314 ? 8.805 -39.469 -15.242 1 98.12 314 HIS A O 1
ATOM 2501 N N . GLU A 1 315 ? 10.508 -40.312 -14.039 1 98 315 GLU A N 1
ATOM 2502 C CA . GLU A 1 315 ? 9.891 -41.594 -13.742 1 98 315 GLU A CA 1
ATOM 2503 C C . GLU A 1 315 ? 8.516 -41.406 -13.102 1 98 315 GLU A C 1
ATOM 2505 O O . GLU A 1 315 ? 7.605 -42.219 -13.336 1 98 315 GLU A O 1
ATOM 2510 N N . PHE A 1 316 ? 8.258 -40.438 -12.391 1 98.19 316 PHE A N 1
ATOM 2511 C CA . PHE A 1 316 ? 7.004 -40.219 -11.68 1 98.19 316 PHE A CA 1
ATOM 2512 C C . PHE A 1 316 ? 5.848 -40.062 -12.664 1 98.19 316 PHE A C 1
ATOM 2514 O O . PHE A 1 316 ? 4.699 -40.344 -12.32 1 98.19 316 PHE A O 1
ATOM 2521 N N . PHE A 1 317 ? 6.168 -39.625 -13.875 1 97.94 317 PHE A N 1
ATOM 2522 C CA . PHE A 1 317 ? 5.125 -39.375 -14.867 1 97.94 317 PHE A CA 1
ATOM 2523 C C . PHE A 1 317 ? 5.121 -40.469 -15.93 1 97.94 317 PHE A C 1
ATOM 2525 O O . PHE A 1 317 ? 4.523 -40.312 -17 1 97.94 317 PHE A O 1
ATOM 2532 N N . ARG A 1 318 ? 5.789 -41.531 -15.625 1 96.12 318 ARG A N 1
ATOM 2533 C CA . ARG A 1 318 ? 5.855 -42.625 -16.594 1 96.12 318 ARG A CA 1
ATOM 2534 C C . ARG A 1 318 ? 4.461 -43.094 -16.969 1 96.12 318 ARG A C 1
ATOM 2536 O O . ARG A 1 318 ? 3.629 -43.344 -16.078 1 96.12 318 ARG A O 1
ATOM 2543 N N . GLY A 1 319 ? 4.184 -43.219 -18.266 1 93.88 319 GLY A N 1
ATOM 2544 C CA . GLY A 1 319 ? 2.92 -43.781 -18.75 1 93.88 319 GLY A CA 1
ATOM 2545 C C . GLY A 1 319 ? 1.854 -42.719 -18.938 1 93.88 319 GLY A C 1
ATOM 2546 O O . GLY A 1 319 ? 0.77 -43 -19.453 1 93.88 319 GLY A O 1
ATOM 2547 N N . LEU A 1 320 ? 2.135 -41.531 -18.562 1 93.56 320 LEU A N 1
ATOM 2548 C CA . LEU A 1 320 ? 1.151 -40.469 -18.672 1 93.56 320 LEU A CA 1
ATOM 2549 C C . LEU A 1 320 ? 1.03 -39.969 -20.109 1 93.56 320 LEU A C 1
ATOM 2551 O O . LEU A 1 320 ? 2.041 -39.781 -20.781 1 93.56 320 LEU A O 1
ATOM 2555 N N . LYS A 1 321 ? -0.184 -39.812 -20.594 1 93.25 321 LYS A N 1
ATOM 2556 C CA . LYS A 1 321 ? -0.445 -39.25 -21.906 1 93.25 321 LYS A CA 1
ATOM 2557 C C . LYS A 1 321 ? -0.661 -37.75 -21.812 1 93.25 321 LYS A C 1
ATOM 2559 O O . LYS A 1 321 ? -1.795 -37.281 -21.672 1 93.25 321 LYS A O 1
ATOM 2564 N N . TRP A 1 322 ? 0.316 -37.031 -22.047 1 94.44 322 TRP A N 1
ATOM 2565 C CA . TRP A 1 322 ? 0.352 -35.594 -21.828 1 94.44 322 TRP A CA 1
ATOM 2566 C C . TRP A 1 322 ? -0.634 -34.875 -22.734 1 94.44 322 TRP A C 1
ATOM 2568 O O . TRP A 1 322 ? -1.19 -33.844 -22.375 1 94.44 322 TRP A O 1
ATOM 2578 N N . ASP A 1 323 ? -0.893 -35.344 -23.922 1 90.62 323 ASP A N 1
ATOM 2579 C CA . ASP A 1 323 ? -1.752 -34.719 -24.906 1 90.62 323 ASP A CA 1
ATOM 2580 C C . ASP A 1 323 ? -3.227 -34.969 -24.609 1 90.62 323 ASP A C 1
ATOM 2582 O O . ASP A 1 323 ? -4.102 -34.312 -25.172 1 90.62 323 ASP A O 1
ATOM 2586 N N . LEU A 1 324 ? -3.494 -35.812 -23.578 1 89.81 324 LEU A N 1
ATOM 2587 C CA . LEU A 1 324 ? -4.875 -36.219 -23.312 1 89.81 324 LEU A CA 1
ATOM 2588 C C . LEU A 1 324 ? -5.277 -35.812 -21.891 1 89.81 324 LEU A C 1
ATOM 2590 O O . LEU A 1 324 ? -6.23 -36.344 -21.344 1 89.81 324 LEU A O 1
ATOM 2594 N N . LEU A 1 325 ? -4.566 -34.938 -21.328 1 90.56 325 LEU A N 1
ATOM 2595 C CA . LEU A 1 325 ? -4.82 -34.594 -19.938 1 90.56 325 LEU A CA 1
ATOM 2596 C C . LEU A 1 325 ? -6.234 -34.062 -19.766 1 90.56 325 LEU A C 1
ATOM 2598 O O . LEU A 1 325 ? -6.867 -34.281 -18.734 1 90.56 325 LEU A O 1
ATOM 2602 N N . THR A 1 326 ? -6.715 -33.312 -20.781 1 86 326 THR A N 1
ATOM 2603 C CA . THR A 1 326 ? -8.031 -32.688 -20.656 1 86 326 THR A CA 1
ATOM 2604 C C . THR A 1 326 ? -9.133 -33.688 -20.938 1 86 326 THR A C 1
ATOM 2606 O O . THR A 1 326 ? -10.305 -33.438 -20.641 1 86 326 THR A O 1
ATOM 2609 N N . GLU A 1 327 ? -8.766 -34.781 -21.484 1 80.88 327 GLU A N 1
ATOM 2610 C CA . GLU A 1 327 ? -9.75 -35.781 -21.844 1 80.88 327 GLU A CA 1
ATOM 2611 C C . GLU A 1 327 ? -10 -36.75 -20.688 1 80.88 327 GLU A C 1
ATOM 2613 O O . GLU A 1 327 ? -10.883 -37.594 -20.766 1 80.88 327 GLU A O 1
ATOM 2618 N N . VAL A 1 328 ? -9.133 -36.562 -19.75 1 69.38 328 VAL A N 1
ATOM 2619 C CA . VAL A 1 328 ? -9.344 -37.406 -18.578 1 69.38 328 VAL A CA 1
ATOM 2620 C C . VAL A 1 328 ? -10.758 -37.219 -18.047 1 69.38 328 VAL A C 1
ATOM 2622 O O . VAL A 1 328 ? -11.18 -36.062 -17.797 1 69.38 328 VAL A O 1
ATOM 2625 N N . LEU A 1 329 ? -11.602 -38.219 -18.078 1 64.19 329 LEU A N 1
ATOM 2626 C CA . LEU A 1 329 ? -13.039 -38.219 -17.844 1 64.19 329 LEU A CA 1
ATOM 2627 C C . LEU A 1 329 ? -13.344 -37.969 -16.359 1 64.19 329 LEU A C 1
ATOM 2629 O O . LEU A 1 329 ? -14.398 -37.406 -16.031 1 64.19 329 LEU A O 1
ATOM 2633 N N . ARG A 1 330 ? -12.359 -38.219 -15.391 1 81.75 330 ARG A N 1
ATOM 2634 C CA . ARG A 1 330 ? -12.805 -38.031 -14.008 1 81.75 330 ARG A CA 1
ATOM 2635 C C . ARG A 1 330 ? -11.703 -37.375 -13.172 1 81.75 330 ARG A C 1
ATOM 2637 O O . ARG A 1 330 ? -10.938 -38.062 -12.5 1 81.75 330 ARG A O 1
ATOM 2644 N N . PRO A 1 331 ? -11.703 -36.031 -13.188 1 88.06 331 PRO A N 1
ATOM 2645 C CA . PRO A 1 331 ? -10.781 -35.375 -12.266 1 88.06 331 PRO A CA 1
ATOM 2646 C C . PRO A 1 331 ? -11.016 -35.75 -10.812 1 88.06 331 PRO A C 1
ATOM 2648 O O . PRO A 1 331 ? -12.102 -36.219 -10.453 1 88.06 331 PRO A O 1
ATOM 2651 N N . PRO A 1 332 ? -9.922 -35.719 -10.078 1 88.56 332 PRO A N 1
ATOM 2652 C CA . PRO A 1 332 ? -10.039 -36.156 -8.688 1 88.56 332 PRO A CA 1
ATOM 2653 C C . PRO A 1 332 ? -11.125 -35.406 -7.914 1 88.56 332 PRO A C 1
ATOM 2655 O O . PRO A 1 332 ? -11.781 -36 -7.047 1 88.56 332 PRO A O 1
ATOM 2658 N N . PHE A 1 333 ? -11.273 -34.188 -8.211 1 89.31 333 PHE A N 1
ATOM 2659 C CA . PHE A 1 333 ? -12.266 -33.406 -7.508 1 89.31 333 PHE A CA 1
ATOM 2660 C C . PHE A 1 333 ? -13.148 -32.625 -8.492 1 89.31 333 PHE A C 1
ATOM 2662 O O . PHE A 1 333 ? -12.648 -32 -9.43 1 89.31 333 PHE A O 1
ATOM 2669 N N . LEU A 1 334 ? -14.453 -32.781 -8.289 1 87.06 334 LEU A N 1
ATOM 2670 C CA . LEU A 1 334 ? -15.422 -32.062 -9.094 1 87.06 334 LEU A CA 1
ATOM 2671 C C . LEU A 1 334 ? -16.266 -31.109 -8.219 1 87.06 334 LEU A C 1
ATOM 2673 O O . LEU A 1 334 ? -16.922 -31.562 -7.285 1 87.06 334 LEU A O 1
ATOM 2677 N N . PRO A 1 335 ? -16.078 -29.781 -8.492 1 84.75 335 PRO A N 1
ATOM 2678 C CA . PRO A 1 335 ? -16.891 -28.859 -7.711 1 84.75 335 PRO A CA 1
ATOM 2679 C C . PRO A 1 335 ? -18.391 -29.078 -7.887 1 84.75 335 PRO A C 1
ATOM 2681 O O . PRO A 1 335 ? -18.828 -29.5 -8.961 1 84.75 335 PRO A O 1
ATOM 2684 N N . SER A 1 336 ? -19.156 -28.984 -6.723 1 76.69 336 SER A N 1
ATOM 2685 C CA . SER A 1 336 ? -20.609 -29.109 -6.809 1 76.69 336 SER A CA 1
ATOM 2686 C C . SER A 1 336 ? -21.219 -27.891 -7.492 1 76.69 336 SER A C 1
ATOM 2688 O O . SER A 1 336 ? -20.75 -26.766 -7.297 1 76.69 336 SER A O 1
ATOM 2690 N N . ARG A 1 337 ? -21.969 -28.109 -8.461 1 63.09 337 ARG A N 1
ATOM 2691 C CA . ARG A 1 337 ? -22.625 -27 -9.133 1 63.09 337 ARG A CA 1
ATOM 2692 C C . ARG A 1 337 ? -23.438 -26.172 -8.148 1 63.09 337 ARG A C 1
ATOM 2694 O O . ARG A 1 337 ? -23.578 -24.953 -8.32 1 63.09 337 ARG A O 1
ATOM 2701 N N . ASP A 1 338 ? -24.062 -26.859 -7.102 1 53.53 338 ASP A N 1
ATOM 2702 C CA . ASP A 1 338 ? -25.016 -26.234 -6.188 1 53.53 338 ASP A CA 1
ATOM 2703 C C . ASP A 1 338 ? -24.312 -25.281 -5.234 1 53.53 338 ASP A C 1
ATOM 2705 O O . ASP A 1 338 ? -24.922 -24.344 -4.707 1 53.53 338 ASP A O 1
ATOM 2709 N N . GLU A 1 339 ? -23.219 -25.578 -4.953 1 49.34 339 GLU A N 1
ATOM 2710 C CA . GLU A 1 339 ? -22.609 -24.844 -3.855 1 49.34 339 GLU A CA 1
ATOM 2711 C C . GLU A 1 339 ? -22.406 -23.375 -4.223 1 49.34 339 GLU A C 1
ATOM 2713 O O . GLU A 1 339 ? -22.094 -22.547 -3.357 1 49.34 339 GLU A O 1
ATOM 2718 N N . THR A 1 340 ? -22.203 -23.172 -5.34 1 48.09 340 THR A N 1
ATOM 2719 C CA . THR A 1 340 ? -22.094 -21.734 -5.559 1 48.09 340 THR A CA 1
ATOM 2720 C C . THR A 1 340 ? -23.422 -21.047 -5.254 1 48.09 340 THR A C 1
ATOM 2722 O O . THR A 1 340 ? -24.141 -20.656 -6.172 1 48.09 340 THR A O 1
ATOM 2725 N N . GLU A 1 341 ? -24.297 -21.766 -4.637 1 43.88 341 GLU A N 1
ATOM 2726 C CA . GLU A 1 341 ? -25.406 -20.922 -4.219 1 43.88 341 GLU A CA 1
ATOM 2727 C C . GLU A 1 341 ? -24.922 -19.562 -3.734 1 43.88 341 GLU A C 1
ATOM 2729 O O . GLU A 1 341 ? -24.359 -19.453 -2.645 1 43.88 341 GLU A O 1
ATOM 2734 N N . ILE A 1 342 ? -24.312 -18.906 -4.594 1 47.62 342 ILE A N 1
ATOM 2735 C CA . ILE A 1 342 ? -24.219 -17.469 -4.328 1 47.62 342 ILE A CA 1
ATOM 2736 C C . ILE A 1 342 ? -25.391 -17.031 -3.457 1 47.62 342 ILE A C 1
ATOM 2738 O O . ILE A 1 342 ? -26.547 -17.047 -3.904 1 47.62 342 ILE A O 1
ATOM 2742 N N . THR A 1 343 ? -25.531 -17.641 -2.348 1 42.34 343 THR A N 1
ATOM 2743 C CA . THR A 1 343 ? -26.547 -17.094 -1.469 1 42.34 343 THR A CA 1
ATOM 2744 C C . THR A 1 343 ? -26.859 -15.641 -1.824 1 42.34 343 THR A C 1
ATOM 2746 O O . THR A 1 343 ? -25.938 -14.812 -1.912 1 42.34 343 THR A O 1
ATOM 2749 N N . GLU A 1 344 ? -27.797 -15.461 -2.596 1 43.78 344 GLU A N 1
ATOM 2750 C CA . GLU A 1 344 ? -28.531 -14.234 -2.883 1 43.78 344 GLU A CA 1
ATOM 2751 C C . GLU A 1 344 ? -28.484 -13.266 -1.704 1 43.78 344 GLU A C 1
ATOM 2753 O O . GLU A 1 344 ? -29.5 -13.016 -1.056 1 43.78 344 GLU A O 1
ATOM 2758 N N . GLU A 1 345 ? -27.688 -13.617 -0.81 1 41.66 345 GLU A N 1
ATOM 2759 C CA . GLU A 1 345 ? -27.812 -12.578 0.21 1 41.66 345 GLU A CA 1
ATOM 2760 C C . GLU A 1 345 ? -27.734 -11.188 -0.407 1 41.66 345 GLU A C 1
ATOM 2762 O O . GLU A 1 345 ? -27.531 -10.195 0.302 1 41.66 345 GLU A O 1
ATOM 2767 N N . LEU A 1 346 ? -27.219 -11.172 -1.698 1 44.78 346 LEU A N 1
ATOM 2768 C CA . LEU A 1 346 ? -27.219 -9.773 -2.111 1 44.78 346 LEU A CA 1
ATOM 2769 C C . LEU A 1 346 ? -28.625 -9.172 -2.01 1 44.78 346 LEU A C 1
ATOM 2771 O O . LEU A 1 346 ? -29.562 -9.664 -2.646 1 44.78 346 LEU A O 1
ATOM 2775 N N . GLY A 1 347 ? -29.047 -8.789 -1.095 1 44.25 347 GLY A N 1
ATOM 2776 C CA . GLY A 1 347 ? -30.219 -7.973 -1.312 1 44.25 347 GLY A CA 1
ATOM 2777 C C . GLY A 1 347 ? -30.328 -7.445 -2.73 1 44.25 347 GLY A C 1
ATOM 2778 O O . GLY A 1 347 ? -29.375 -7.52 -3.502 1 44.25 347 GLY A O 1
ATOM 2779 N N . ASN A 1 348 ? -31.516 -7.113 -3.482 1 52.06 348 ASN A N 1
ATOM 2780 C CA . ASN A 1 348 ? -32.125 -6.77 -4.766 1 52.06 348 ASN A CA 1
ATOM 2781 C C . ASN A 1 348 ? -31.156 -6 -5.656 1 52.06 348 ASN A C 1
ATOM 2783 O O . ASN A 1 348 ? -31.391 -5.852 -6.855 1 52.06 348 ASN A O 1
ATOM 2787 N N . GLY A 1 349 ? -29.938 -5.535 -5.188 1 58.28 349 GLY A N 1
ATOM 2788 C CA . GLY A 1 349 ? -29.359 -4.699 -6.23 1 58.28 349 GLY A CA 1
ATOM 2789 C C . GLY A 1 349 ? -27.859 -4.879 -6.375 1 58.28 349 GLY A C 1
ATOM 2790 O O . GLY A 1 349 ? -27.234 -4.203 -7.188 1 58.28 349 GLY A O 1
ATOM 2791 N N . GLY A 1 350 ? -27.141 -6.117 -6.078 1 69.31 350 GLY A N 1
ATOM 2792 C CA . GLY A 1 350 ? -25.719 -6.316 -6.223 1 69.31 350 GLY A CA 1
ATOM 2793 C C . GLY A 1 350 ? -24.891 -5.133 -5.742 1 69.31 350 GLY A C 1
ATOM 2794 O O . GLY A 1 350 ? -25.453 -4.105 -5.348 1 69.31 350 GLY A O 1
ATOM 2795 N N . ILE A 1 351 ? -23.656 -5.32 -5.551 1 74.38 351 ILE A N 1
ATOM 2796 C CA . ILE A 1 351 ? -22.734 -4.273 -5.113 1 74.38 351 ILE A CA 1
ATOM 2797 C C . ILE A 1 351 ? -22.25 -3.469 -6.32 1 74.38 351 ILE A C 1
ATOM 2799 O O . ILE A 1 351 ? -21.75 -4.035 -7.289 1 74.38 351 ILE A O 1
ATOM 2803 N N . ASP A 1 352 ? -22.609 -2.219 -6.309 1 80.44 352 ASP A N 1
ATOM 2804 C CA . ASP A 1 352 ? -22 -1.354 -7.316 1 80.44 352 ASP A CA 1
ATOM 2805 C C . ASP A 1 352 ? -20.516 -1.185 -7.07 1 80.44 352 ASP A C 1
ATOM 2807 O O . ASP A 1 352 ? -20.094 -0.718 -6.004 1 80.44 352 ASP A O 1
ATOM 2811 N N . ILE A 1 353 ? -19.703 -1.52 -8.023 1 80.94 353 ILE A N 1
ATOM 2812 C CA . ILE A 1 353 ? -18.25 -1.573 -7.871 1 80.94 353 ILE A CA 1
ATOM 2813 C C . ILE A 1 353 ? -17.703 -0.17 -7.617 1 80.94 353 ILE A C 1
ATOM 2815 O O . ILE A 1 353 ? -16.859 0.023 -6.75 1 80.94 353 ILE A O 1
ATOM 2819 N N . MET A 1 354 ? -18.203 0.846 -8.336 1 77.19 354 MET A N 1
ATOM 2820 C CA . MET A 1 354 ? -17.734 2.217 -8.156 1 77.19 354 MET A CA 1
ATOM 2821 C C . MET A 1 354 ? -18.125 2.746 -6.777 1 77.19 354 MET A C 1
ATOM 2823 O O . MET A 1 354 ? -17.328 3.412 -6.117 1 77.19 354 MET A O 1
ATOM 2827 N N . ASP A 1 355 ? -19.312 2.363 -6.422 1 74.62 355 ASP A N 1
ATOM 2828 C CA . ASP A 1 355 ? -19.781 2.787 -5.109 1 74.62 355 ASP A CA 1
ATOM 2829 C C . ASP A 1 355 ? -18.953 2.158 -3.994 1 74.62 355 ASP A C 1
ATOM 2831 O O . ASP A 1 355 ? -18.703 2.793 -2.969 1 74.62 355 ASP A O 1
ATOM 2835 N N . TYR A 1 356 ? -18.625 0.976 -4.262 1 77 356 TYR A N 1
ATOM 2836 C CA . TYR A 1 356 ? -17.812 0.252 -3.289 1 77 356 TYR A CA 1
ATOM 2837 C C . TYR A 1 356 ? -16.516 0.998 -2.998 1 77 356 TYR A C 1
ATOM 2839 O O . TYR A 1 356 ? -16.156 1.194 -1.836 1 77 356 TYR A O 1
ATOM 2847 N N . PHE A 1 357 ? -15.867 1.445 -3.963 1 74.94 357 PHE A N 1
ATOM 2848 C CA . PHE A 1 357 ? -14.562 2.082 -3.779 1 74.94 357 PHE A CA 1
ATOM 2849 C C . PHE A 1 357 ? -14.734 3.525 -3.316 1 74.94 357 PHE A C 1
ATOM 2851 O O . PHE A 1 357 ? -13.875 4.059 -2.611 1 74.94 357 PHE A O 1
ATOM 2858 N N . GLN A 1 358 ? -15.805 4.219 -3.713 1 69.38 358 GLN A N 1
ATOM 2859 C CA . GLN A 1 358 ? -16.078 5.562 -3.217 1 69.38 358 GLN A CA 1
ATOM 2860 C C . GLN A 1 358 ? -16.281 5.559 -1.705 1 69.38 358 GLN A C 1
ATOM 2862 O O . GLN A 1 358 ? -15.82 6.465 -1.01 1 69.38 358 GLN A O 1
ATOM 2867 N N . LYS A 1 359 ? -16.953 4.516 -1.308 1 65.31 359 LYS A N 1
ATOM 2868 C CA . LYS A 1 359 ? -17.219 4.375 0.123 1 65.31 359 LYS A CA 1
ATOM 2869 C C . LYS A 1 359 ? -15.922 4.09 0.89 1 65.31 359 LYS A C 1
ATOM 2871 O O . LYS A 1 359 ? -15.773 4.512 2.037 1 65.31 359 LYS A O 1
ATOM 2876 N N . LEU A 1 360 ? -15.078 3.266 0.21 1 62.97 360 LEU A N 1
ATOM 2877 C CA . LEU A 1 360 ? -13.805 2.939 0.848 1 62.97 360 LEU A CA 1
ATOM 2878 C C . LEU A 1 360 ? -12.938 4.184 1.003 1 62.97 360 LEU A C 1
ATOM 2880 O O . LEU A 1 360 ? -12.148 4.285 1.946 1 62.97 360 LEU A O 1
ATOM 2884 N N . ARG A 1 361 ? -13.078 5.09 0.003 1 59.31 361 ARG A N 1
ATOM 2885 C CA . ARG A 1 361 ? -12.297 6.32 0.037 1 59.31 361 ARG A CA 1
ATOM 2886 C C . ARG A 1 361 ? -12.82 7.273 1.104 1 59.31 361 ARG A C 1
ATOM 2888 O O . ARG A 1 361 ? -12.078 8.117 1.608 1 59.31 361 ARG A O 1
ATOM 2895 N N . ALA A 1 362 ? -14.266 7.062 1.355 1 50.62 362 ALA A N 1
ATOM 2896 C CA . ALA A 1 362 ? -14.859 7.945 2.357 1 50.62 362 ALA A CA 1
ATOM 2897 C C . ALA A 1 362 ? -14.305 7.648 3.746 1 50.62 362 ALA A C 1
ATOM 2899 O O . ALA A 1 362 ? -13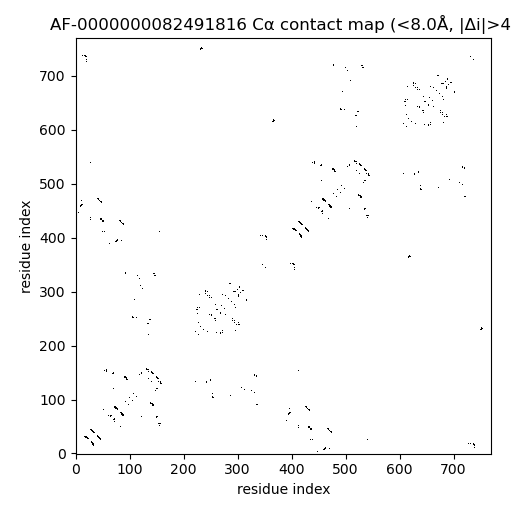.984 6.5 4.066 1 50.62 362 ALA A O 1
ATOM 2900 N N . PRO A 1 363 ? -13.852 8.562 4.352 1 45.66 363 PRO A N 1
ATOM 2901 C CA . PRO A 1 363 ? -13.391 8.297 5.719 1 45.66 363 PRO A CA 1
ATOM 2902 C C . PRO A 1 363 ? -14.328 7.363 6.484 1 45.66 363 PRO A C 1
ATOM 2904 O O . PRO A 1 363 ? -15.516 7.285 6.172 1 45.66 363 PRO A O 1
ATOM 2907 N N . PRO A 1 364 ? -13.953 6.246 7.059 1 37.62 364 PRO A N 1
ATOM 2908 C CA . PRO A 1 364 ? -14.797 5.254 7.723 1 37.62 364 PRO A CA 1
ATOM 2909 C C . PRO A 1 364 ? -16.062 5.863 8.336 1 37.62 364 PRO A C 1
ATOM 2911 O O . PRO A 1 364 ? -16 6.961 8.891 1 37.62 364 PRO A O 1
ATOM 2914 N N . SER A 1 365 ? -17.297 5.594 7.832 1 33.19 365 SER A N 1
ATOM 2915 C CA . SER A 1 365 ? -18.547 5.906 8.5 1 33.19 365 SER A CA 1
ATOM 2916 C C . SER A 1 365 ? -18.453 5.645 10 1 33.19 365 SER A C 1
ATOM 2918 O O . SER A 1 365 ? -17.734 4.75 10.438 1 33.19 365 SER A O 1
ATOM 2920 N N . PRO A 1 366 ? -19.078 6.512 10.844 1 30.47 366 PRO A N 1
ATOM 2921 C CA . PRO A 1 366 ? -19.156 6.297 12.297 1 30.47 366 PRO A CA 1
ATOM 2922 C C . PRO A 1 366 ? -19.547 4.859 12.648 1 30.47 366 PRO A C 1
ATOM 2924 O O . PRO A 1 366 ? -20.281 4.211 11.906 1 30.47 366 PRO A O 1
ATOM 2927 N N . LEU A 1 367 ? -18.891 4.164 13.297 1 29.92 367 LEU A N 1
ATOM 2928 C CA . LEU A 1 367 ? -19.438 2.977 13.945 1 29.92 367 LEU A CA 1
ATOM 2929 C C . LEU A 1 367 ? -20.844 3.234 14.453 1 29.92 367 LEU A C 1
ATOM 2931 O O . LEU A 1 367 ? -21.094 4.238 15.117 1 29.92 367 LEU A O 1
ATOM 2935 N N . ARG A 1 368 ? -21.938 2.918 13.852 1 27.17 368 ARG A N 1
ATOM 2936 C CA . ARG A 1 368 ? -23.25 2.961 14.492 1 27.17 368 ARG A CA 1
ATOM 2937 C C . ARG A 1 368 ? -23.141 2.674 15.984 1 27.17 368 ARG A C 1
ATOM 2939 O O . ARG A 1 368 ? -22.562 1.656 16.391 1 27.17 368 ARG A O 1
ATOM 2946 N N . SER A 1 369 ? -23.391 3.686 16.859 1 25.36 369 SER A N 1
ATOM 2947 C CA . SER A 1 369 ? -23.609 3.467 18.297 1 25.36 369 SER A CA 1
ATOM 2948 C C . SER A 1 369 ? -24.656 2.375 18.531 1 25.36 369 SER A C 1
ATOM 2950 O O . SER A 1 369 ? -25.688 2.334 17.859 1 25.36 369 SER A O 1
ATOM 2952 N N . PRO A 1 370 ? -24.531 1.332 19.172 1 26.72 370 PRO A N 1
ATOM 2953 C CA . PRO A 1 370 ? -25.641 0.488 19.625 1 26.72 370 PRO A CA 1
ATOM 2954 C C . PRO A 1 370 ? -26.797 1.295 20.219 1 26.72 370 PRO A C 1
ATOM 2956 O O . PRO A 1 370 ? -26.562 2.348 20.812 1 26.72 370 PRO A O 1
ATOM 2959 N N . SER A 1 371 ? -27.938 1.358 19.766 1 25.38 371 SER A N 1
ATOM 2960 C CA . SER A 1 371 ? -29.156 1.838 20.406 1 25.38 371 SER A CA 1
ATOM 2961 C C . SER A 1 371 ? -29.156 1.536 21.906 1 25.38 371 SER A C 1
ATOM 2963 O O . SER A 1 371 ? -28.797 0.432 22.312 1 25.38 371 SER A O 1
ATOM 2965 N N . LEU A 1 372 ? -29.25 2.502 22.797 1 25.44 372 LEU A N 1
ATOM 2966 C CA . LEU A 1 372 ? -29.625 2.391 24.203 1 25.44 372 LEU A CA 1
ATOM 2967 C C . LEU A 1 372 ? -30.953 1.646 24.359 1 25.44 372 LEU A C 1
ATOM 2969 O O . LEU A 1 372 ? -32.031 2.213 24.109 1 25.44 372 LEU A O 1
ATOM 2973 N N . ASP A 1 373 ? -31.312 0.409 24.109 1 25.56 373 ASP A N 1
ATOM 2974 C CA . ASP A 1 373 ? -32.469 -0.346 24.625 1 25.56 373 ASP A CA 1
ATOM 2975 C C . ASP A 1 373 ? -32.688 -0.049 26.109 1 25.56 373 ASP A C 1
ATOM 2977 O O . ASP A 1 373 ? -31.734 0.294 26.828 1 25.56 373 ASP A O 1
ATOM 2981 N N . GLU A 1 374 ? -33.969 0.276 26.562 1 26.66 374 GLU A N 1
ATOM 2982 C CA . GLU A 1 374 ? -34.562 0.352 27.906 1 26.66 374 GLU A CA 1
ATOM 2983 C C . GLU A 1 374 ? -33.906 -0.652 28.844 1 26.66 374 GLU A C 1
ATOM 2985 O O . GLU A 1 374 ? -33.375 -1.673 28.406 1 26.66 374 GLU A O 1
ATOM 2990 N N . PRO A 1 375 ? -34 -0.358 30.188 1 25.84 375 PRO A N 1
ATOM 2991 C CA . PRO A 1 375 ? -33.781 -1.285 31.312 1 25.84 375 PRO A CA 1
ATOM 2992 C C . PRO A 1 375 ? -34.656 -2.539 31.219 1 25.84 375 PRO A C 1
ATOM 2994 O O . PRO A 1 375 ? -35.875 -2.451 31.266 1 25.84 375 PRO A O 1
ATOM 2997 N N . GLU A 1 376 ? -34.781 -3.471 30.391 1 25.95 376 GLU A N 1
ATOM 2998 C CA . GLU A 1 376 ? -35.344 -4.652 31.062 1 25.95 376 GLU A CA 1
ATOM 2999 C C . GLU A 1 376 ? -34.562 -4.945 32.344 1 25.95 376 GLU A C 1
ATOM 3001 O O . GLU A 1 376 ? -33.375 -4.727 32.438 1 25.95 376 GLU A O 1
ATOM 3006 N N . GLU A 1 377 ? -35.25 -5.172 33.531 1 26.7 377 GLU A N 1
ATOM 3007 C CA . GLU A 1 377 ? -35.094 -5.918 34.781 1 26.7 377 GLU A CA 1
ATOM 3008 C C . GLU A 1 377 ? -34.406 -7.266 34.531 1 26.7 377 GLU A C 1
ATOM 3010 O O . GLU A 1 377 ? -34.375 -8.109 35.438 1 26.7 377 GLU A O 1
ATOM 3015 N N . HIS A 1 378 ? -33.844 -7.859 33.625 1 24.98 378 HIS A N 1
ATOM 3016 C CA . HIS A 1 378 ? -33.219 -9.102 34.062 1 24.98 378 HIS A CA 1
ATOM 3017 C C . HIS A 1 378 ? -32.156 -8.836 35.125 1 24.98 378 HIS A C 1
ATOM 3019 O O . HIS A 1 378 ? -31.516 -7.785 35.125 1 24.98 378 HIS A O 1
ATOM 3025 N N . SER A 1 379 ? -32.188 -9.492 36.406 1 25.45 379 SER A N 1
ATOM 3026 C CA . SER A 1 379 ? -31.469 -10.477 37.219 1 25.45 379 SER A CA 1
ATOM 3027 C C . SER A 1 379 ? -30.547 -11.336 36.344 1 25.45 379 SER A C 1
ATOM 3029 O O . SER A 1 379 ? -30.5 -12.555 36.5 1 25.45 379 SER A O 1
ATOM 3031 N N . ILE A 1 380 ? -30.391 -10.984 35.188 1 21.89 380 ILE A N 1
ATOM 3032 C CA . ILE A 1 380 ? -29.516 -11.352 34.094 1 21.89 380 ILE A CA 1
ATOM 3033 C C . ILE A 1 380 ? -28.078 -11.445 34.594 1 21.89 380 ILE A C 1
ATOM 3035 O O . ILE A 1 380 ? -27.469 -10.438 34.969 1 21.89 380 ILE A O 1
ATOM 3039 N N . SER A 1 381 ? -27.703 -12.664 35.094 1 22.53 381 SER A N 1
ATOM 3040 C CA . SER A 1 381 ? -26.656 -13.414 35.781 1 22.53 381 SER A CA 1
ATOM 3041 C C . SER A 1 381 ? -25.344 -13.383 35 1 22.53 381 SER A C 1
ATOM 3043 O O . SER A 1 381 ? -25.328 -13.633 33.781 1 22.53 381 SER A O 1
ATOM 3045 N N . PHE A 1 382 ? -24.562 -12.594 35.156 1 19.66 382 PHE A N 1
ATOM 3046 C CA . PHE A 1 382 ? -23.188 -12.625 34.688 1 19.66 382 PHE A CA 1
ATOM 3047 C C . PHE A 1 382 ? -22.562 -14 34.938 1 19.66 382 PHE A C 1
ATOM 3049 O O . PHE A 1 382 ? -21.875 -14.203 35.938 1 19.66 382 PHE A O 1
ATOM 3056 N N . THR A 1 383 ? -23.219 -15.117 34.656 1 19.12 383 THR A N 1
ATOM 3057 C CA . THR A 1 383 ? -22.734 -16.469 34.906 1 19.12 383 THR A CA 1
ATOM 3058 C C . THR A 1 383 ? -21.484 -16.766 34.062 1 19.12 383 THR A C 1
ATOM 3060 O O . THR A 1 383 ? -20.578 -17.453 34.531 1 19.12 383 THR A O 1
ATOM 3063 N N . GLU A 1 384 ? -21.266 -16.781 32.75 1 18.86 384 GLU A N 1
ATOM 3064 C CA . GLU A 1 384 ? -20 -17.484 32.5 1 18.86 384 GLU A CA 1
ATOM 3065 C C . GLU A 1 384 ? -18.812 -16.578 32.719 1 18.86 384 GLU A C 1
ATOM 3067 O O . GLU A 1 384 ? -18.422 -15.805 31.844 1 18.86 384 GLU A O 1
ATOM 3072 N N . PHE A 1 385 ? -18.891 -15.852 34 1 15.36 385 PHE A N 1
ATOM 3073 C CA . PHE A 1 385 ? -17.859 -16.219 34.969 1 15.36 385 PHE A CA 1
ATOM 3074 C C . PHE A 1 385 ? -18.156 -17.578 35.594 1 15.36 385 PHE A C 1
ATOM 3076 O O . PHE A 1 385 ? -19.266 -17.844 36.031 1 15.36 385 PHE A O 1
ATOM 3083 N N . MET B 1 1 ? 2.039 -14.289 -40.625 1 26.28 1 MET B N 1
ATOM 3084 C CA . MET B 1 1 ? 0.654 -14.156 -40.188 1 26.28 1 MET B CA 1
ATOM 3085 C C . MET B 1 1 ? 0.578 -13.375 -38.875 1 26.28 1 MET B C 1
ATOM 3087 O O . MET B 1 1 ? 1.213 -13.75 -37.906 1 26.28 1 MET B O 1
ATOM 3091 N N . ASP B 1 2 ? 0.51 -12.078 -38.906 1 33.31 2 ASP B N 1
ATOM 3092 C CA . ASP B 1 2 ? 0.543 -10.945 -38 1 33.31 2 ASP B CA 1
ATOM 3093 C C . ASP B 1 2 ? -0.526 -11.094 -36.906 1 33.31 2 ASP B C 1
ATOM 3095 O O . ASP B 1 2 ? -1.712 -10.883 -37.156 1 33.31 2 ASP B O 1
ATOM 3099 N N . GLY B 1 3 ? -0.692 -12.234 -36.188 1 36.84 3 GLY B N 1
ATOM 3100 C CA . GLY B 1 3 ? -1.823 -12.547 -35.344 1 36.84 3 GLY B CA 1
ATOM 3101 C C . GLY B 1 3 ? -2.307 -11.359 -34.531 1 36.84 3 GLY B C 1
ATOM 3102 O O . GLY B 1 3 ? -1.583 -10.844 -33.656 1 36.84 3 GLY B O 1
ATOM 3103 N N . THR B 1 4 ? -3.102 -10.547 -35.094 1 41.59 4 THR B N 1
ATOM 3104 C CA . THR B 1 4 ? -3.834 -9.383 -34.594 1 41.59 4 THR B CA 1
ATOM 3105 C C . THR B 1 4 ? -4.484 -9.688 -33.25 1 41.59 4 THR B C 1
ATOM 3107 O O . THR B 1 4 ? -5.457 -10.445 -33.188 1 41.59 4 THR B O 1
ATOM 3110 N N . THR B 1 5 ? -3.771 -9.961 -32.25 1 48.06 5 THR B N 1
ATOM 3111 C CA . THR B 1 5 ? -4.332 -10.195 -30.906 1 48.06 5 THR B CA 1
ATOM 3112 C C . THR B 1 5 ? -5.438 -9.188 -30.609 1 48.06 5 THR B C 1
ATOM 3114 O O . THR B 1 5 ? -5.211 -7.973 -30.641 1 48.06 5 THR B O 1
ATOM 3117 N N . LYS B 1 6 ? -6.656 -9.477 -31.078 1 52.41 6 LYS B N 1
ATOM 3118 C CA . LYS B 1 6 ? -7.848 -8.664 -30.828 1 52.41 6 LYS B CA 1
ATOM 3119 C C . LYS B 1 6 ? -7.84 -8.109 -29.406 1 52.41 6 LYS B C 1
ATOM 3121 O O . LYS B 1 6 ? -7.527 -8.82 -28.453 1 52.41 6 LYS B O 1
ATOM 3126 N N . PRO B 1 7 ? -7.84 -6.691 -29.375 1 58.72 7 PRO B N 1
ATOM 3127 C CA . PRO B 1 7 ? -7.895 -6.055 -28.062 1 58.72 7 PRO B CA 1
ATOM 3128 C C . PRO B 1 7 ? -8.969 -6.664 -27.156 1 58.72 7 PRO B C 1
ATOM 3130 O O . PRO B 1 7 ? -10 -7.137 -27.656 1 58.72 7 PRO B O 1
ATOM 3133 N N . PRO B 1 8 ? -8.562 -7.008 -25.953 1 64.81 8 PRO B N 1
ATOM 3134 C CA . PRO B 1 8 ? -9.57 -7.543 -25.031 1 64.81 8 PRO B CA 1
ATOM 3135 C C . PRO B 1 8 ? -10.852 -6.711 -25.016 1 64.81 8 PRO B C 1
ATOM 3137 O O . PRO B 1 8 ? -10.805 -5.492 -25.203 1 64.81 8 PRO B O 1
ATOM 3140 N N . PRO B 1 9 ? -11.969 -7.379 -25.172 1 76.88 9 PRO B N 1
ATOM 3141 C CA . PRO B 1 9 ? -13.242 -6.652 -25.141 1 76.88 9 PRO B CA 1
ATOM 3142 C C . PRO B 1 9 ? -13.344 -5.684 -23.969 1 76.88 9 PRO B C 1
ATOM 3144 O O . PRO B 1 9 ? -12.797 -5.953 -22.891 1 76.88 9 PRO B O 1
ATOM 3147 N N . ALA B 1 10 ? -13.75 -4.496 -24.234 1 82.12 10 ALA B N 1
ATOM 3148 C CA . ALA B 1 10 ? -13.914 -3.471 -23.219 1 82.12 10 ALA B CA 1
ATOM 3149 C C . ALA B 1 10 ? -15.094 -3.797 -22.297 1 82.12 10 ALA B C 1
ATOM 3151 O O . ALA B 1 10 ? -16.172 -4.164 -22.766 1 82.12 10 ALA B O 1
ATOM 3152 N N . LEU B 1 11 ? -14.797 -3.906 -21.062 1 85.31 11 LEU B N 1
ATOM 3153 C CA . LEU B 1 11 ? -15.844 -4.098 -20.062 1 85.31 11 LEU B CA 1
ATOM 3154 C C . LEU B 1 11 ? -16.547 -2.779 -19.75 1 85.31 11 LEU B C 1
ATOM 3156 O O . LEU B 1 11 ? -15.906 -1.729 -19.688 1 85.31 11 LEU B O 1
ATOM 3160 N N . ASP B 1 12 ? -17.859 -2.797 -19.703 1 81.94 12 ASP B N 1
ATOM 3161 C CA . ASP B 1 12 ? -18.609 -1.615 -19.281 1 81.94 12 ASP B CA 1
ATOM 3162 C C . ASP B 1 12 ? -18.703 -1.548 -17.75 1 81.94 12 ASP B C 1
ATOM 3164 O O . ASP B 1 12 ? -19.547 -2.213 -17.156 1 81.94 12 ASP B O 1
ATOM 3168 N N . LEU B 1 13 ? -17.938 -0.741 -17.203 1 76.69 13 LEU B N 1
ATOM 3169 C CA . LEU B 1 13 ? -17.797 -0.64 -15.758 1 76.69 13 LEU B CA 1
ATOM 3170 C C . LEU B 1 13 ? -19.125 -0.243 -15.109 1 76.69 13 LEU B C 1
ATOM 3172 O O . LEU B 1 13 ? -19.406 -0.621 -13.969 1 76.69 13 LEU B O 1
ATOM 3176 N N . ASN B 1 14 ? -19.953 0.53 -15.797 1 74.25 14 ASN B N 1
ATOM 3177 C CA . ASN B 1 14 ? -21.188 1.052 -15.242 1 74.25 14 ASN B CA 1
ATOM 3178 C C . ASN B 1 14 ? -22.266 -0.029 -15.156 1 74.25 14 ASN B C 1
ATOM 3180 O O . ASN B 1 14 ? -23.234 0.109 -14.406 1 74.25 14 ASN B O 1
ATOM 3184 N N . ASN B 1 15 ? -22.094 -1.12 -15.844 1 77 15 ASN B N 1
ATOM 3185 C CA . ASN B 1 15 ? -23.109 -2.166 -15.891 1 77 15 ASN B CA 1
ATOM 3186 C C . ASN B 1 15 ? -22.688 -3.402 -15.109 1 77 15 ASN B C 1
ATOM 3188 O O . ASN B 1 15 ? -23.422 -4.383 -15.031 1 77 15 ASN B O 1
ATOM 3192 N N . LEU B 1 16 ? -21.594 -3.246 -14.492 1 80.94 16 LEU B N 1
ATOM 3193 C CA . LEU B 1 16 ? -21.109 -4.418 -13.766 1 80.94 16 LEU B CA 1
ATOM 3194 C C . LEU B 1 16 ? -21.625 -4.418 -12.328 1 80.94 16 LEU B C 1
ATOM 3196 O O . LEU B 1 16 ? -21.516 -3.414 -11.625 1 80.94 16 LEU B O 1
ATOM 3200 N N . ARG B 1 17 ? -22.312 -5.465 -12.078 1 81.19 17 ARG B N 1
ATOM 3201 C CA . ARG B 1 17 ? -22.797 -5.652 -10.711 1 81.19 17 ARG B CA 1
ATOM 3202 C C . ARG B 1 17 ? -22.125 -6.859 -10.055 1 81.19 17 ARG B C 1
ATOM 3204 O O . ARG B 1 17 ? -22.203 -7.973 -10.578 1 81.19 17 ARG B O 1
ATOM 3211 N N . ALA B 1 18 ? -21.516 -6.555 -8.93 1 86.62 18 ALA B N 1
ATOM 3212 C CA . ALA B 1 18 ? -20.844 -7.633 -8.219 1 86.62 18 ALA B CA 1
ATOM 3213 C C . ALA B 1 18 ? -21.812 -8.406 -7.332 1 86.62 18 ALA B C 1
ATOM 3215 O O . ALA B 1 18 ? -22.672 -7.816 -6.676 1 86.62 18 ALA B O 1
ATOM 3216 N N . ILE B 1 19 ? -21.734 -9.688 -7.426 1 84 19 ILE B N 1
ATOM 3217 C CA . ILE B 1 19 ? -22.531 -10.578 -6.582 1 84 19 ILE B CA 1
ATOM 3218 C C . ILE B 1 19 ? -21.891 -10.68 -5.199 1 84 19 ILE B C 1
ATOM 3220 O O . ILE B 1 19 ? -22.594 -10.664 -4.184 1 84 19 ILE B O 1
ATOM 3224 N N . LYS B 1 20 ? -20.641 -10.781 -5.137 1 85.44 20 LYS B N 1
ATOM 3225 C CA . LYS B 1 20 ? -19.922 -10.875 -3.867 1 85.44 20 LYS B CA 1
ATOM 3226 C C . LYS B 1 20 ? -18.453 -10.516 -4.039 1 85.44 20 LYS B C 1
ATOM 3228 O O . LYS B 1 20 ? -17.938 -10.5 -5.156 1 85.44 20 LYS B O 1
ATOM 3233 N N . LEU B 1 21 ? -17.875 -10.211 -2.879 1 86.31 21 LEU B N 1
ATOM 3234 C CA . LEU B 1 21 ? -16.438 -9.984 -2.793 1 86.31 21 LEU B CA 1
ATOM 3235 C C . LEU B 1 21 ? -15.688 -11.312 -2.643 1 86.31 21 LEU B C 1
ATOM 3237 O O . LEU B 1 21 ? -15.945 -12.07 -1.711 1 86.31 21 LEU B O 1
ATOM 3241 N N . LEU B 1 22 ? -14.859 -11.664 -3.602 1 85.62 22 LEU B N 1
ATOM 3242 C CA . LEU B 1 22 ? -14.117 -12.922 -3.549 1 85.62 22 LEU B CA 1
ATOM 3243 C C . LEU B 1 22 ? -12.875 -12.789 -2.674 1 85.62 22 LEU B C 1
ATOM 3245 O O . LEU B 1 22 ? -12.492 -13.734 -1.982 1 85.62 22 LEU B O 1
ATOM 3249 N N . GLY B 1 23 ? -12.227 -11.68 -2.807 1 82.81 23 GLY B N 1
ATOM 3250 C CA . GLY B 1 23 ? -11.039 -11.477 -1.992 1 82.81 23 GLY B CA 1
ATOM 3251 C C . GLY B 1 23 ? -10.328 -10.172 -2.285 1 82.81 23 GLY B C 1
ATOM 3252 O O . GLY B 1 23 ? -10.641 -9.492 -3.264 1 82.81 23 GLY B O 1
ATOM 3253 N N . LYS B 1 24 ? -9.445 -9.766 -1.338 1 82.31 24 LYS B N 1
ATOM 3254 C CA . LYS B 1 24 ? -8.57 -8.602 -1.476 1 82.31 24 LYS B CA 1
ATOM 3255 C C . LYS B 1 24 ? -7.098 -9.016 -1.443 1 82.31 24 LYS B C 1
ATOM 3257 O O . LYS B 1 24 ? -6.676 -9.758 -0.557 1 82.31 24 LYS B O 1
ATOM 3262 N N . GLY B 1 25 ? -6.41 -8.648 -2.506 1 73.75 25 GLY B N 1
ATOM 3263 C CA . GLY B 1 25 ? -4.988 -8.961 -2.559 1 73.75 25 GLY B CA 1
ATOM 3264 C C . GLY B 1 25 ? -4.105 -7.727 -2.568 1 73.75 25 GLY B C 1
ATOM 3265 O O . GLY B 1 25 ? -4.594 -6.609 -2.389 1 73.75 25 GLY B O 1
ATOM 3266 N N . ALA B 1 26 ? -2.791 -7.965 -2.715 1 71.75 26 ALA B N 1
ATOM 3267 C CA . ALA B 1 26 ? -1.795 -6.895 -2.703 1 71.75 26 ALA B CA 1
ATOM 3268 C C . ALA B 1 26 ? -2.053 -5.895 -3.824 1 71.75 26 ALA B C 1
ATOM 3270 O O . ALA B 1 26 ? -1.868 -4.688 -3.643 1 71.75 26 ALA B O 1
ATOM 3271 N N . LEU B 1 27 ? -2.496 -6.434 -4.902 1 80.75 27 LEU B N 1
ATOM 3272 C CA . LEU B 1 27 ? -2.662 -5.57 -6.066 1 80.75 27 LEU B CA 1
ATOM 3273 C C . LEU B 1 27 ? -4.027 -4.891 -6.047 1 80.75 27 LEU B C 1
ATOM 3275 O O . LEU B 1 27 ? -4.141 -3.711 -6.387 1 80.75 27 LEU B O 1
ATOM 3279 N N . GLY B 1 28 ? -5.062 -5.73 -5.648 1 87.19 28 GLY B N 1
ATOM 3280 C CA . GLY B 1 28 ? -6.398 -5.152 -5.699 1 87.19 28 GLY B CA 1
ATOM 3281 C C . GLY B 1 28 ? -7.469 -6.07 -5.137 1 87.19 28 GLY B C 1
ATOM 3282 O O . GLY B 1 28 ? -7.168 -6.98 -4.363 1 87.19 28 GLY B O 1
ATOM 3283 N N . THR B 1 29 ? -8.719 -5.684 -5.523 1 89.31 29 THR B N 1
ATOM 3284 C CA . THR B 1 29 ? -9.891 -6.391 -5.023 1 89.31 29 THR B CA 1
ATOM 3285 C C . THR B 1 29 ? -10.523 -7.238 -6.125 1 89.31 29 THR B C 1
ATOM 3287 O O . THR B 1 29 ? -10.562 -6.828 -7.285 1 89.31 29 THR B O 1
ATOM 3290 N N . VAL B 1 30 ? -11 -8.43 -5.742 1 92.12 30 VAL B N 1
ATOM 3291 C CA . VAL B 1 30 ? -11.609 -9.328 -6.723 1 92.12 30 VAL B CA 1
ATOM 3292 C C . VAL B 1 30 ? -13.086 -9.523 -6.395 1 92.12 30 VAL B C 1
ATOM 3294 O O . VAL B 1 30 ? -13.438 -9.852 -5.258 1 92.12 30 VAL B O 1
ATOM 3297 N N . PHE B 1 31 ? -13.953 -9.352 -7.465 1 90.44 31 PHE B N 1
ATOM 3298 C CA . PHE B 1 31 ? -15.398 -9.5 -7.316 1 90.44 31 PHE B CA 1
ATOM 3299 C C . PHE B 1 31 ? -15.922 -10.625 -8.195 1 90.44 31 PHE B C 1
ATOM 3301 O O . PHE B 1 31 ? -15.383 -10.883 -9.273 1 90.44 31 PHE B O 1
ATOM 3308 N N . LEU B 1 32 ? -16.922 -11.344 -7.676 1 91.31 32 LEU B N 1
ATOM 3309 C CA . LEU B 1 32 ? -17.719 -12.219 -8.531 1 91.31 32 LEU B CA 1
ATOM 3310 C C . LEU B 1 32 ? -18.828 -11.438 -9.211 1 91.31 32 LEU B C 1
ATOM 3312 O O . LEU B 1 32 ? -19.641 -10.789 -8.547 1 91.31 32 LEU B O 1
ATOM 3316 N N . VAL B 1 33 ? -18.781 -11.43 -10.516 1 89.12 33 VAL B N 1
ATOM 3317 C CA . VAL B 1 33 ? -19.781 -10.68 -11.273 1 89.12 33 VAL B CA 1
ATOM 3318 C C . VAL B 1 33 ? -20.578 -11.633 -12.156 1 89.12 33 VAL B C 1
ATOM 3320 O O . VAL B 1 33 ? -20.016 -12.539 -12.773 1 89.12 33 VAL B O 1
ATOM 3323 N N . ARG B 1 34 ? -21.844 -11.406 -12.18 1 83.12 34 ARG B N 1
ATOM 3324 C CA . ARG B 1 34 ? -22.703 -12.227 -13.016 1 83.12 34 ARG B CA 1
ATOM 3325 C C . ARG B 1 34 ? -22.766 -11.688 -14.445 1 83.12 34 ARG B C 1
ATOM 3327 O O . ARG B 1 34 ? -22.984 -10.492 -14.648 1 83.12 34 ARG B O 1
ATOM 3334 N N . HIS B 1 35 ? -22.297 -12.406 -15.359 1 73.81 35 HIS B N 1
ATOM 3335 C CA . HIS B 1 35 ? -22.375 -12.023 -16.766 1 73.81 35 HIS B CA 1
ATOM 3336 C C . HIS B 1 35 ? -23.766 -12.258 -17.328 1 73.81 35 HIS B C 1
ATOM 3338 O O . HIS B 1 35 ? -24.359 -11.359 -17.938 1 73.81 35 HIS B O 1
ATOM 3344 N N . ASN B 1 36 ? -24.188 -13.383 -17.375 1 69.5 36 ASN B N 1
ATOM 3345 C CA . ASN B 1 36 ? -25.531 -13.812 -17.766 1 69.5 36 ASN B CA 1
ATOM 3346 C C . ASN B 1 36 ? -26.094 -14.852 -16.781 1 69.5 36 ASN B C 1
ATOM 3348 O O . ASN B 1 36 ? -25.531 -15.062 -15.711 1 69.5 36 ASN B O 1
ATOM 3352 N N . SER B 1 37 ? -27.312 -15.211 -17.094 1 60.12 37 SER B N 1
ATOM 3353 C CA . SER B 1 37 ? -28.047 -16.109 -16.203 1 60.12 37 SER B CA 1
ATOM 3354 C C . SER B 1 37 ? -27.219 -17.344 -15.852 1 60.12 37 SER B C 1
ATOM 3356 O O . SER B 1 37 ? -27.391 -17.938 -14.789 1 60.12 37 SER B O 1
ATOM 3358 N N . LEU B 1 38 ? -26.25 -17.641 -16.594 1 61.81 38 LEU B N 1
ATOM 3359 C CA . LEU B 1 38 ? -25.609 -18.922 -16.359 1 61.81 38 LEU B CA 1
ATOM 3360 C C . LEU B 1 38 ? -24.109 -18.734 -16.125 1 61.81 38 LEU B C 1
ATOM 3362 O O . LEU B 1 38 ? -23.453 -19.625 -15.57 1 61.81 38 LEU B O 1
ATOM 3366 N N . ASP B 1 39 ? -23.594 -17.547 -16.422 1 78.25 39 ASP B N 1
ATOM 3367 C CA . ASP B 1 39 ? -22.141 -17.453 -16.406 1 78.25 39 ASP B CA 1
ATOM 3368 C C . ASP B 1 39 ? -21.688 -16.297 -15.523 1 78.25 39 ASP B C 1
ATOM 3370 O O . ASP B 1 39 ? -22.375 -15.266 -15.422 1 78.25 39 ASP B O 1
ATOM 3374 N N . SER B 1 40 ? -20.734 -16.625 -14.664 1 87.19 40 SER B N 1
ATOM 3375 C CA . SER B 1 40 ? -20.125 -15.617 -13.812 1 87.19 40 SER B CA 1
ATOM 3376 C C . SER B 1 40 ? -18.625 -15.5 -14.078 1 87.19 40 SER B C 1
ATOM 3378 O O . SER B 1 40 ? -18.016 -16.422 -14.641 1 87.19 40 SER B O 1
ATOM 3380 N N . PHE B 1 41 ? -18.141 -14.367 -13.852 1 91.44 41 PHE B N 1
ATOM 3381 C CA . PHE B 1 41 ? -16.703 -14.195 -14.008 1 91.44 41 PHE B CA 1
ATOM 3382 C C . PHE B 1 41 ? -16.109 -13.445 -12.82 1 91.44 41 PHE B C 1
ATOM 3384 O O . PHE B 1 41 ? -16.859 -12.867 -12.016 1 91.44 41 PHE B O 1
ATOM 3391 N N . ALA B 1 42 ? -14.836 -13.617 -12.609 1 92.81 42 ALA B N 1
ATOM 3392 C CA . ALA B 1 42 ? -14.086 -12.891 -11.586 1 92.81 42 ALA B CA 1
ATOM 3393 C C . ALA B 1 42 ? -13.555 -11.57 -12.133 1 92.81 42 ALA B C 1
ATOM 3395 O O . ALA B 1 42 ? -12.914 -11.531 -13.18 1 92.81 42 ALA B O 1
ATOM 3396 N N . LEU B 1 43 ? -13.914 -10.477 -11.453 1 93.31 43 LEU B N 1
ATOM 3397 C CA . LEU B 1 43 ? -13.469 -9.148 -11.844 1 93.31 43 LEU B CA 1
ATOM 3398 C C . LEU B 1 43 ? -12.414 -8.617 -10.875 1 93.31 43 LEU B C 1
ATOM 3400 O O . LEU B 1 43 ? -12.703 -8.422 -9.688 1 93.31 43 LEU B O 1
ATOM 3404 N N . LYS B 1 44 ? -11.18 -8.43 -11.359 1 93.88 44 LYS B N 1
ATOM 3405 C CA . LYS B 1 44 ? -10.117 -7.801 -10.578 1 93.88 44 LYS B CA 1
ATOM 3406 C C . LYS B 1 44 ? -10.109 -6.289 -10.773 1 93.88 44 LYS B C 1
ATOM 3408 O O . LYS B 1 44 ? -10.156 -5.805 -11.906 1 93.88 44 LYS B O 1
ATOM 3413 N N . VAL B 1 45 ? -10.133 -5.578 -9.641 1 93 45 VAL B N 1
ATOM 3414 C CA . VAL B 1 45 ? -10.211 -4.121 -9.703 1 93 45 VAL B CA 1
ATOM 3415 C C . VAL B 1 45 ? -9.055 -3.51 -8.914 1 93 45 VAL B C 1
ATOM 3417 O O . VAL B 1 45 ? -8.812 -3.875 -7.762 1 93 45 VAL B O 1
ATOM 3420 N N . VAL B 1 46 ? -8.305 -2.627 -9.539 1 90.94 46 VAL B N 1
ATOM 3421 C CA . VAL B 1 46 ? -7.23 -1.877 -8.898 1 90.94 46 VAL B CA 1
ATOM 3422 C C . VAL B 1 46 ? -7.578 -0.39 -8.875 1 90.94 46 VAL B C 1
ATOM 3424 O O . VAL B 1 46 ? -7.867 0.201 -9.922 1 90.94 46 VAL B O 1
ATOM 3427 N N . GLU B 1 47 ? -7.52 0.194 -7.695 1 86.94 47 GLU B N 1
ATOM 3428 C CA . GLU B 1 47 ? -7.777 1.624 -7.555 1 86.94 47 GLU B CA 1
ATOM 3429 C C . GLU B 1 47 ? -6.508 2.438 -7.805 1 86.94 47 GLU B C 1
ATOM 3431 O O . GLU B 1 47 ? -5.426 2.068 -7.348 1 86.94 47 GLU B O 1
ATOM 3436 N N . LYS B 1 48 ? -6.773 3.529 -8.445 1 87.25 48 LYS B N 1
ATOM 3437 C CA . LYS B 1 48 ? -5.676 4.465 -8.688 1 87.25 48 LYS B CA 1
ATOM 3438 C C . LYS B 1 48 ? -5.59 5.504 -7.574 1 87.25 48 LYS B C 1
ATOM 3440 O O . LYS B 1 48 ? -5.426 6.695 -7.844 1 87.25 48 LYS B O 1
ATOM 3445 N N . SER B 1 49 ? -5.723 5.121 -6.367 1 80.62 49 SER B N 1
ATOM 3446 C CA . SER B 1 49 ? -5.859 6.016 -5.223 1 80.62 49 SER B CA 1
ATOM 3447 C C . SER B 1 49 ? -4.617 6.887 -5.051 1 80.62 49 SER B C 1
ATOM 3449 O O . SER B 1 49 ? -4.727 8.094 -4.836 1 80.62 49 SER B O 1
ATOM 3451 N N . SER B 1 50 ? -3.408 6.262 -5.082 1 83.56 50 SER B N 1
ATOM 3452 C CA . SER B 1 50 ? -2.176 7.02 -4.898 1 83.56 50 SER B CA 1
ATOM 3453 C C . SER B 1 50 ? -2.033 8.109 -5.957 1 83.56 50 SER B C 1
ATOM 3455 O O . SER B 1 50 ? -1.571 9.211 -5.66 1 83.56 50 SER B O 1
ATOM 3457 N N . LEU B 1 51 ? -2.412 7.785 -7.105 1 86.12 51 LEU B N 1
ATOM 3458 C CA . LEU B 1 51 ? -2.332 8.758 -8.195 1 86.12 51 LEU B CA 1
ATOM 3459 C C . LEU B 1 51 ? -3.312 9.898 -7.973 1 86.12 51 LEU B C 1
ATOM 3461 O O . LEU B 1 51 ? -2.977 11.062 -8.203 1 86.12 51 LEU B O 1
ATOM 3465 N N . HIS B 1 52 ? -4.441 9.555 -7.539 1 86.5 52 HIS B N 1
ATOM 3466 C CA . HIS B 1 52 ? -5.453 10.57 -7.266 1 86.5 52 HIS B CA 1
ATOM 3467 C C . HIS B 1 52 ? -4.992 11.523 -6.168 1 86.5 52 HIS B C 1
ATOM 3469 O O . HIS B 1 52 ? -5.137 12.742 -6.297 1 86.5 52 HIS B O 1
ATOM 3475 N N . ARG B 1 53 ? -4.492 10.961 -5.199 1 88.75 53 ARG B N 1
ATOM 3476 C CA . ARG B 1 53 ? -4.004 11.773 -4.094 1 88.75 53 ARG B CA 1
ATOM 3477 C C . ARG B 1 53 ? -2.863 12.68 -4.543 1 88.75 53 ARG B C 1
ATOM 3479 O O . ARG B 1 53 ? -2.773 13.836 -4.117 1 88.75 53 ARG B O 1
ATOM 3486 N N . ALA B 1 54 ? -1.978 12.125 -5.359 1 91.75 54 ALA B N 1
ATOM 3487 C CA . ALA B 1 54 ? -0.88 12.922 -5.902 1 91.75 54 ALA B CA 1
ATOM 3488 C C . ALA B 1 54 ? -1.407 14.086 -6.738 1 91.75 54 ALA B C 1
ATOM 3490 O O . ALA B 1 54 ? -0.995 15.234 -6.543 1 91.75 54 ALA B O 1
ATOM 3491 N N . HIS B 1 55 ? -2.348 13.828 -7.602 1 92.25 55 HIS B N 1
ATOM 3492 C CA . HIS B 1 55 ? -2.938 14.867 -8.43 1 92.25 55 HIS B CA 1
ATOM 3493 C C . HIS B 1 55 ? -3.66 15.906 -7.582 1 92.25 55 HIS B C 1
ATOM 3495 O O . HIS B 1 55 ? -3.607 17.109 -7.879 1 92.25 55 HIS B O 1
ATOM 3501 N N . HIS B 1 56 ? -4.297 15.422 -6.625 1 90.62 56 HIS B N 1
ATOM 3502 C CA . HIS B 1 56 ? -5 16.328 -5.723 1 90.62 56 HIS B CA 1
ATOM 3503 C C . HIS B 1 56 ? -4.031 17.266 -5.023 1 90.62 56 HIS B C 1
ATOM 3505 O O . HIS B 1 56 ? -4.258 18.484 -4.98 1 90.62 56 HIS B O 1
ATOM 3511 N N . GLU B 1 57 ? -2.988 16.719 -4.484 1 93.5 57 GLU B N 1
ATOM 3512 C CA . GLU B 1 57 ? -1.996 17.547 -3.814 1 93.5 57 GLU B CA 1
ATOM 3513 C C . GLU B 1 57 ? -1.413 18.578 -4.77 1 93.5 57 GLU B C 1
ATOM 3515 O O . GLU B 1 57 ? -1.286 19.766 -4.414 1 93.5 57 GLU B O 1
ATOM 3520 N N . ILE B 1 58 ? -1.11 18.219 -5.949 1 93.88 58 ILE B N 1
ATOM 3521 C CA . ILE B 1 58 ? -0.563 19.125 -6.945 1 93.88 58 ILE B CA 1
ATOM 3522 C C . ILE B 1 58 ? -1.58 20.234 -7.254 1 93.88 58 ILE B C 1
ATOM 3524 O O . ILE B 1 58 ? -1.225 21.406 -7.34 1 93.88 58 ILE B O 1
ATOM 3528 N N . SER B 1 59 ? -2.781 19.781 -7.379 1 93.94 59 SER B N 1
ATOM 3529 C CA . SER B 1 59 ? -3.852 20.734 -7.664 1 93.94 59 SER B CA 1
ATOM 3530 C C . SER B 1 59 ? -3.996 21.766 -6.543 1 93.94 59 SER B C 1
ATOM 3532 O O . SER B 1 59 ? -4.094 22.953 -6.805 1 93.94 59 SER B O 1
ATOM 3534 N N . VAL B 1 60 ? -3.979 21.328 -5.344 1 94.5 60 VAL B N 1
ATOM 3535 C CA . VAL B 1 60 ? -4.094 22.219 -4.188 1 94.5 60 VAL B CA 1
ATOM 3536 C C . VAL B 1 60 ? -2.896 23.156 -4.137 1 94.5 60 VAL B C 1
ATOM 3538 O O . VAL B 1 60 ? -3.064 24.375 -4.004 1 94.5 60 VAL B O 1
ATOM 3541 N N . LEU B 1 61 ? -1.731 22.641 -4.289 1 94.81 61 LEU B N 1
ATOM 3542 C CA . LEU B 1 61 ? -0.511 23.438 -4.234 1 94.81 61 LEU B CA 1
ATOM 3543 C C . LEU B 1 61 ? -0.502 24.5 -5.336 1 94.81 61 LEU B C 1
ATOM 3545 O O . LEU B 1 61 ? -0.001 25.609 -5.133 1 94.81 61 LEU B O 1
ATOM 3549 N N . SER B 1 62 ? -1.024 24.141 -6.457 1 93.12 62 SER B N 1
ATOM 3550 C CA . SER B 1 62 ? -1.053 25.062 -7.582 1 93.12 62 SER B CA 1
ATOM 3551 C C . SER B 1 62 ? -1.941 26.266 -7.285 1 93.12 62 SER B C 1
ATOM 3553 O O . SER B 1 62 ? -1.766 27.344 -7.875 1 93.12 62 SER B O 1
ATOM 3555 N N . ARG B 1 63 ? -2.787 26.109 -6.332 1 91.38 63 ARG B N 1
ATOM 3556 C CA . ARG B 1 63 ? -3.717 27.172 -5.973 1 91.38 63 ARG B CA 1
ATOM 3557 C C . ARG B 1 63 ? -3.146 28.047 -4.867 1 91.38 63 ARG B C 1
ATOM 3559 O O . ARG B 1 63 ? -3.65 29.156 -4.613 1 91.38 63 ARG B O 1
ATOM 3566 N N . LEU B 1 64 ? -2.123 27.5 -4.164 1 89.75 64 LEU B N 1
ATOM 3567 C CA . LEU B 1 64 ? -1.578 28.188 -3 1 89.75 64 LEU B CA 1
ATOM 3568 C C . LEU B 1 64 ? -0.484 29.172 -3.41 1 89.75 64 LEU B C 1
ATOM 3570 O O . LEU B 1 64 ? 0.521 28.766 -4.004 1 89.75 64 LEU B O 1
ATOM 3574 N N . GLN B 1 65 ? -0.772 30.312 -3.957 1 79.38 65 GLN B N 1
ATOM 3575 C CA . GLN B 1 65 ? 0.283 31.219 -4.418 1 79.38 65 GLN B CA 1
ATOM 3576 C C . GLN B 1 65 ? 0.566 32.312 -3.393 1 79.38 65 GLN B C 1
ATOM 3578 O O . GLN B 1 65 ? -0.36 32.875 -2.795 1 79.38 65 GLN B O 1
ATOM 3583 N N . ASN B 1 66 ? 1.882 32.438 -3.035 1 84.25 66 ASN B N 1
ATOM 3584 C CA . ASN B 1 66 ? 2.467 33.594 -2.365 1 84.25 66 ASN B CA 1
ATOM 3585 C C . ASN B 1 66 ? 1.957 33.719 -0.934 1 84.25 66 ASN B C 1
ATOM 3587 O O . ASN B 1 66 ? 1.616 34.812 -0.494 1 84.25 66 ASN B O 1
ATOM 3591 N N . HIS B 1 67 ? 1.629 32.75 -0.25 1 93.25 67 HIS B N 1
ATOM 3592 C CA . HIS B 1 67 ? 1.36 32.812 1.182 1 93.25 67 HIS B CA 1
ATOM 3593 C C . HIS B 1 67 ? 2.596 32.438 1.992 1 93.25 67 HIS B C 1
ATOM 3595 O O . HIS B 1 67 ? 3.238 31.438 1.721 1 93.25 67 HIS B O 1
ATOM 3601 N N . PRO B 1 68 ? 2.939 33.25 2.914 1 94.19 68 PRO B N 1
ATOM 3602 C CA . PRO B 1 68 ? 4.215 33.062 3.605 1 94.19 68 PRO B CA 1
ATOM 3603 C C . PRO B 1 68 ? 4.262 31.766 4.406 1 94.19 68 PRO B C 1
ATOM 3605 O O . PRO B 1 68 ? 5.348 31.234 4.668 1 94.19 68 PRO B O 1
ATOM 3608 N N . PHE B 1 69 ? 3.131 31.234 4.852 1 97.12 69 PHE B N 1
ATOM 3609 C CA . PHE B 1 69 ? 3.123 30.062 5.723 1 97.12 69 PHE B CA 1
ATOM 3610 C C . PHE B 1 69 ? 2.566 28.844 4.992 1 97.12 69 PHE B C 1
ATOM 3612 O O . PHE B 1 69 ? 2.143 27.875 5.625 1 97.12 69 PHE B O 1
ATOM 3619 N N . LEU B 1 70 ? 2.443 28.875 3.715 1 97.56 70 LEU B N 1
ATOM 3620 C CA . LEU B 1 70 ? 2.055 27.766 2.844 1 97.56 70 LEU B CA 1
ATOM 3621 C C . LEU B 1 70 ? 3.076 27.562 1.73 1 97.56 70 LEU B C 1
ATOM 3623 O O . LEU B 1 70 ? 3.693 28.531 1.268 1 97.56 70 LEU B O 1
ATOM 3627 N N . PRO B 1 71 ? 3.225 26.281 1.353 1 95.12 71 PRO B N 1
ATOM 3628 C CA . PRO B 1 71 ? 4.242 26.016 0.333 1 95.12 71 PRO B CA 1
ATOM 3629 C C . PRO B 1 7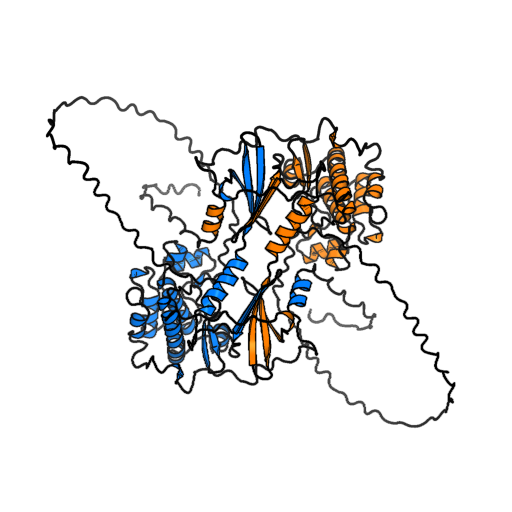1 ? 3.787 26.406 -1.072 1 95.12 71 PRO B C 1
ATOM 3631 O O . PRO B 1 71 ? 2.584 26.438 -1.349 1 95.12 71 PRO B O 1
ATOM 3634 N N . SER B 1 72 ? 4.762 26.703 -1.853 1 92.19 72 SER B N 1
ATOM 3635 C CA . SER B 1 72 ? 4.512 26.953 -3.27 1 92.19 72 SER B CA 1
ATOM 3636 C C . SER B 1 72 ? 4.953 25.766 -4.121 1 92.19 72 SER B C 1
ATOM 3638 O O . SER B 1 72 ? 5.98 25.141 -3.846 1 92.19 72 SER B O 1
ATOM 3640 N N . LEU B 1 73 ? 4.152 25.531 -5.156 1 93.69 73 LEU B N 1
ATOM 3641 C CA . LEU B 1 73 ? 4.535 24.484 -6.117 1 93.69 73 LEU B CA 1
ATOM 3642 C C . LEU B 1 73 ? 5.629 25 -7.047 1 93.69 73 LEU B C 1
ATOM 3644 O O . LEU B 1 73 ? 5.438 25.984 -7.762 1 93.69 73 LEU B O 1
ATOM 3648 N N . LEU B 1 74 ? 6.773 24.344 -7.059 1 91.06 74 LEU B N 1
ATOM 3649 C CA . LEU B 1 74 ? 7.887 24.766 -7.898 1 91.06 74 LEU B CA 1
ATOM 3650 C C . LEU B 1 74 ? 7.797 24.141 -9.281 1 91.06 74 LEU B C 1
ATOM 3652 O O . LEU B 1 74 ? 8.297 24.703 -10.258 1 91.06 74 LEU B O 1
ATOM 3656 N N . GLY B 1 75 ? 7.234 22.938 -9.312 1 91.88 75 GLY B N 1
ATOM 3657 C CA . GLY B 1 75 ? 7.051 22.203 -10.562 1 91.88 75 GLY B CA 1
ATOM 3658 C C . GLY B 1 75 ? 6.547 20.797 -10.359 1 91.88 75 GLY B C 1
ATOM 3659 O O . GLY B 1 75 ? 6.559 20.281 -9.242 1 91.88 75 GLY B O 1
ATOM 3660 N N . SER B 1 76 ? 6 20.25 -11.43 1 93.81 76 SER B N 1
ATOM 3661 C CA . SER B 1 76 ? 5.555 18.859 -11.398 1 93.81 76 SER B CA 1
ATOM 3662 C C . SER B 1 76 ? 5.809 18.172 -12.734 1 93.81 76 SER B C 1
ATOM 3664 O O . SER B 1 76 ? 5.996 18.828 -13.758 1 93.81 76 SER B O 1
ATOM 3666 N N . SER B 1 77 ? 6.008 16.906 -12.695 1 92.38 77 SER B N 1
ATOM 3667 C CA . SER B 1 77 ? 6.18 16.094 -13.891 1 92.38 77 SER B CA 1
ATOM 3668 C C . SER B 1 77 ? 5.562 14.711 -13.711 1 92.38 77 SER B C 1
ATOM 3670 O O . SER B 1 77 ? 5.426 14.227 -12.586 1 92.38 77 SER B O 1
ATOM 3672 N N . GLU B 1 78 ? 5.117 14.172 -14.789 1 90.31 78 GLU B N 1
ATOM 3673 C CA . GLU B 1 78 ? 4.5 12.852 -14.758 1 90.31 78 GLU B CA 1
ATOM 3674 C C . GLU B 1 78 ? 4.852 12.047 -16 1 90.31 78 GLU B C 1
ATOM 3676 O O . GLU B 1 78 ? 4.855 12.578 -17.109 1 90.31 78 GLU B O 1
ATOM 3681 N N . ASN B 1 79 ? 5.316 10.844 -15.852 1 86.94 79 ASN B N 1
ATOM 3682 C CA . ASN B 1 79 ? 5.48 9.898 -16.953 1 86.94 79 ASN B CA 1
ATOM 3683 C C . ASN B 1 79 ? 4.742 8.586 -16.672 1 86.94 79 ASN B C 1
ATOM 3685 O O . ASN B 1 79 ? 3.834 8.547 -15.844 1 86.94 79 ASN B O 1
ATOM 3689 N N . GLN B 1 80 ? 5.035 7.566 -17.359 1 81.5 80 GLN B N 1
ATOM 3690 C CA . GLN B 1 80 ? 4.309 6.305 -17.234 1 81.5 80 GLN B CA 1
ATOM 3691 C C . GLN B 1 80 ? 4.625 5.602 -15.922 1 81.5 80 GLN B C 1
ATOM 3693 O O . GLN B 1 80 ? 3.834 4.789 -15.445 1 81.5 80 GLN B O 1
ATOM 3698 N N . GLU B 1 81 ? 5.711 6.027 -15.336 1 82.94 81 GLU B N 1
ATOM 3699 C CA . GLU B 1 81 ? 6.188 5.254 -14.195 1 82.94 81 GLU B CA 1
ATOM 3700 C C . GLU B 1 81 ? 5.965 6.012 -12.891 1 82.94 81 GLU B C 1
ATOM 3702 O O . GLU B 1 81 ? 5.742 5.402 -11.836 1 82.94 81 GLU B O 1
ATOM 3707 N N . ILE B 1 82 ? 6.105 7.32 -13.016 1 88.12 82 ILE B N 1
ATOM 3708 C CA . ILE B 1 82 ? 6.074 8.062 -11.766 1 88.12 82 ILE B CA 1
ATOM 3709 C C . ILE B 1 82 ? 5.348 9.391 -11.969 1 88.12 82 ILE B C 1
ATOM 3711 O O . ILE B 1 82 ? 5.184 9.852 -13.102 1 88.12 82 ILE B O 1
ATOM 3715 N N . ILE B 1 83 ? 4.852 9.969 -10.945 1 91.75 83 ILE B N 1
ATOM 3716 C CA . ILE B 1 83 ? 4.43 11.359 -10.82 1 91.75 83 ILE B CA 1
ATOM 3717 C C . ILE B 1 83 ? 5.227 12.039 -9.703 1 91.75 83 ILE B C 1
ATOM 3719 O O . ILE B 1 83 ? 5.461 11.445 -8.648 1 91.75 83 ILE B O 1
ATOM 3723 N N . CYS B 1 84 ? 5.707 13.227 -9.969 1 93.56 84 CYS B N 1
ATOM 3724 C CA . CYS B 1 84 ? 6.512 13.914 -8.961 1 93.56 84 CYS B CA 1
ATOM 3725 C C . CYS B 1 84 ? 6.227 15.414 -8.969 1 93.56 84 CYS B C 1
ATOM 3727 O O . CYS B 1 84 ? 5.746 15.953 -9.969 1 93.56 84 CYS B O 1
ATOM 3729 N N . TRP B 1 85 ? 6.449 16.109 -7.906 1 94.5 85 TRP B N 1
ATOM 3730 C CA . TRP B 1 85 ? 6.312 17.562 -7.781 1 94.5 85 TRP B CA 1
ATOM 3731 C C . TRP B 1 85 ? 7.285 18.109 -6.738 1 94.5 85 TRP B C 1
ATOM 3733 O O . TRP B 1 85 ? 7.711 17.375 -5.836 1 94.5 85 TRP B O 1
ATOM 3743 N N . ALA B 1 86 ? 7.605 19.344 -6.906 1 93.56 86 ALA B N 1
ATOM 3744 C CA . ALA B 1 86 ? 8.656 19.969 -6.098 1 93.56 86 ALA B CA 1
ATOM 3745 C C . ALA B 1 86 ? 8.086 21.094 -5.242 1 93.56 86 ALA B C 1
ATOM 3747 O O . ALA B 1 86 ? 7.262 21.875 -5.707 1 93.56 86 ALA B O 1
ATOM 3748 N N . ILE B 1 87 ? 8.539 21.141 -3.988 1 93.62 87 ILE B N 1
ATOM 3749 C CA . ILE B 1 87 ? 8.25 22.234 -3.066 1 93.62 87 ILE B CA 1
ATOM 3750 C C . ILE B 1 87 ? 9.547 22.719 -2.42 1 93.62 87 ILE B C 1
ATOM 3752 O O . ILE B 1 87 ? 10.547 22 -2.402 1 93.62 87 ILE B O 1
ATOM 3756 N N . PRO B 1 88 ? 9.555 23.922 -1.939 1 91.62 88 PRO B N 1
ATOM 3757 C CA . PRO B 1 88 ? 10.781 24.422 -1.318 1 91.62 88 PRO B CA 1
ATOM 3758 C C . PRO B 1 88 ? 11.258 23.547 -0.16 1 91.62 88 PRO B C 1
ATOM 3760 O O . PRO B 1 88 ? 10.438 23.031 0.608 1 91.62 88 PRO B O 1
ATOM 3763 N N . TYR B 1 89 ? 12.586 23.5 -0.095 1 92.06 89 TYR B N 1
ATOM 3764 C CA . TYR B 1 89 ? 13.18 22.781 1.023 1 92.06 89 TYR B CA 1
ATOM 3765 C C . TYR B 1 89 ? 13.234 23.656 2.27 1 92.06 89 TYR B C 1
ATOM 3767 O O . TYR B 1 89 ? 13.547 24.844 2.188 1 92.06 89 TYR B O 1
ATOM 3775 N N . CYS B 1 90 ? 12.938 23.047 3.43 1 92.31 90 CYS B N 1
ATOM 3776 C CA . CYS B 1 90 ? 13.016 23.734 4.715 1 92.31 90 CYS B CA 1
ATOM 3777 C C . CYS B 1 90 ? 14.109 23.125 5.59 1 92.31 90 CYS B C 1
ATOM 3779 O O . CYS B 1 90 ? 13.898 22.062 6.203 1 92.31 90 CYS B O 1
ATOM 3781 N N . PRO B 1 91 ? 15.141 23.797 5.746 1 89.25 91 PRO B N 1
ATOM 3782 C CA . PRO B 1 91 ? 16.297 23.234 6.441 1 89.25 91 PRO B CA 1
ATOM 3783 C C . PRO B 1 91 ? 16.062 23.047 7.938 1 89.25 91 PRO B C 1
ATOM 3785 O O . PRO B 1 91 ? 16.797 22.312 8.602 1 89.25 91 PRO B O 1
ATOM 3788 N N . GLY B 1 92 ? 15.102 23.719 8.516 1 91.19 92 GLY B N 1
ATOM 3789 C CA . GLY B 1 92 ? 14.836 23.641 9.938 1 91.19 92 GLY B CA 1
ATOM 3790 C C . GLY B 1 92 ? 14.164 22.344 10.344 1 91.19 92 GLY B C 1
ATOM 3791 O O . GLY B 1 92 ? 13.969 22.094 11.539 1 91.19 92 GLY B O 1
ATOM 3792 N N . GLY B 1 93 ? 13.797 21.516 9.422 1 90.06 93 GLY B N 1
ATOM 3793 C CA . GLY B 1 93 ? 13.047 20.312 9.75 1 90.06 93 GLY B CA 1
ATOM 3794 C C . GLY B 1 93 ? 11.602 20.594 10.117 1 90.06 93 GLY B C 1
ATOM 3795 O O . GLY B 1 93 ? 11.094 21.688 9.867 1 90.06 93 GLY B O 1
ATOM 3796 N N . ASP B 1 94 ? 10.992 19.578 10.68 1 93.38 94 ASP B N 1
ATOM 3797 C CA . ASP B 1 94 ? 9.602 19.766 11.078 1 93.38 94 ASP B CA 1
ATOM 3798 C C . ASP B 1 94 ? 9.492 20.078 12.562 1 93.38 94 ASP B C 1
ATOM 3800 O O . ASP B 1 94 ? 10.492 20.016 13.289 1 93.38 94 ASP B O 1
ATOM 3804 N N . LEU B 1 95 ? 8.352 20.5 13 1 94.81 95 LEU B N 1
ATOM 3805 C CA . LEU B 1 95 ? 8.141 20.953 14.367 1 94.81 95 LEU B CA 1
ATOM 3806 C C . LEU B 1 95 ? 8.344 19.812 15.359 1 94.81 95 LEU B C 1
ATOM 3808 O O . LEU B 1 95 ? 8.633 20.047 16.531 1 94.81 95 LEU B O 1
ATOM 3812 N N . ASN B 1 96 ? 8.062 18.578 14.875 1 93 96 ASN B N 1
ATOM 3813 C CA . ASN B 1 96 ? 8.297 17.438 15.75 1 93 96 ASN B CA 1
ATOM 3814 C C . ASN B 1 96 ? 9.773 17.297 16.109 1 93 96 ASN B C 1
ATOM 3816 O O . ASN B 1 96 ? 10.125 17.062 17.266 1 93 96 ASN B O 1
ATOM 3820 N N . VAL B 1 97 ? 10.586 17.453 15.125 1 89 97 VAL B N 1
ATOM 3821 C CA . VAL B 1 97 ? 12.023 17.422 15.328 1 89 97 VAL B CA 1
ATOM 3822 C C . VAL B 1 97 ? 12.445 18.531 16.281 1 89 97 VAL B C 1
ATOM 3824 O O . VAL B 1 97 ? 13.211 18.312 17.219 1 89 97 VAL B O 1
ATOM 3827 N N . LEU B 1 98 ? 11.984 19.672 16.047 1 91.75 98 LEU B N 1
ATOM 3828 C CA . LEU B 1 98 ? 12.289 20.828 16.875 1 91.75 98 LEU B CA 1
ATOM 3829 C C . LEU B 1 98 ? 11.836 20.594 18.312 1 91.75 98 LEU B C 1
ATOM 3831 O O . LEU B 1 98 ? 12.547 20.938 19.266 1 91.75 98 LEU B O 1
ATOM 3835 N N . ARG B 1 99 ? 10.664 20.031 18.484 1 93.06 99 ARG B N 1
ATOM 3836 C CA . ARG B 1 99 ? 10.109 19.75 19.797 1 93.06 99 ARG B CA 1
ATOM 3837 C C . ARG B 1 99 ? 11.016 18.797 20.578 1 93.06 99 ARG B C 1
ATOM 3839 O O . ARG B 1 99 ? 11.297 19.031 21.766 1 93.06 99 ARG B O 1
ATOM 3846 N N . TYR B 1 100 ? 11.492 17.812 19.984 1 91.06 100 TYR B N 1
ATOM 3847 C CA . TYR B 1 100 ? 12.305 16.797 20.656 1 91.06 100 TYR B CA 1
ATOM 3848 C C . TYR B 1 100 ? 13.68 17.359 21.016 1 91.06 100 TYR B C 1
ATOM 3850 O O . TYR B 1 100 ? 14.383 16.781 21.859 1 91.06 100 TYR B O 1
ATOM 3858 N N . ARG B 1 101 ? 14.039 18.453 20.391 1 90.06 101 ARG B N 1
ATOM 3859 C CA . ARG B 1 101 ? 15.297 19.125 20.734 1 90.06 101 ARG B CA 1
ATOM 3860 C C . ARG B 1 101 ? 15.148 19.984 21.984 1 90.06 101 ARG B C 1
ATOM 3862 O O . ARG B 1 101 ? 16.141 20.391 22.578 1 90.06 101 ARG B O 1
ATOM 3869 N N . GLN B 1 102 ? 13.953 20.25 22.328 1 90.5 102 GLN B N 1
ATOM 3870 C CA . GLN B 1 102 ? 13.688 21.062 23.516 1 90.5 102 GLN B CA 1
ATOM 3871 C C . GLN B 1 102 ? 13.781 20.219 24.781 1 90.5 102 GLN B C 1
ATOM 3873 O O . GLN B 1 102 ? 13.609 19 24.734 1 90.5 102 GLN B O 1
ATOM 3878 N N . ALA B 1 103 ? 14.023 20.953 25.828 1 86.88 103 ALA B N 1
ATOM 3879 C CA . ALA B 1 103 ? 13.953 20.297 27.125 1 86.88 103 ALA B CA 1
ATOM 3880 C C . ALA B 1 103 ? 12.562 19.75 27.391 1 86.88 103 ALA B C 1
ATOM 3882 O O . ALA B 1 103 ? 11.555 20.422 27.172 1 86.88 103 ALA B O 1
ATOM 3883 N N . ASP B 1 104 ? 12.391 18.516 27.734 1 88.56 104 ASP B N 1
ATOM 3884 C CA . ASP B 1 104 ? 11.156 17.828 28.078 1 88.56 104 ASP B CA 1
ATOM 3885 C C . ASP B 1 104 ? 10.203 17.75 26.891 1 88.56 104 ASP B C 1
ATOM 3887 O O . ASP B 1 104 ? 9.016 17.469 27.047 1 88.56 104 ASP B O 1
ATOM 3891 N N . HIS B 1 105 ? 10.641 18.219 25.734 1 92.56 105 HIS B N 1
ATOM 3892 C CA . HIS B 1 105 ? 9.891 18.125 24.484 1 92.56 105 HIS B CA 1
ATOM 3893 C C . HIS B 1 105 ? 8.695 19.078 24.484 1 92.56 105 HIS B C 1
ATOM 3895 O O . HIS B 1 105 ? 7.633 18.734 23.953 1 92.56 105 HIS B O 1
ATOM 3901 N N . VAL B 1 106 ? 8.852 20.203 25.203 1 94.25 106 VAL B N 1
ATOM 3902 C CA . VAL B 1 106 ? 7.773 21.172 25.266 1 94.25 106 VAL B CA 1
ATOM 3903 C C . VAL B 1 106 ? 8.281 22.531 24.812 1 94.25 106 VAL B C 1
ATOM 3905 O O . VAL B 1 106 ? 9.492 22.781 24.766 1 94.25 106 VAL B O 1
ATOM 3908 N N . PHE B 1 107 ? 7.367 23.375 24.422 1 96.12 107 PHE B N 1
ATOM 3909 C CA . PHE B 1 107 ? 7.668 24.766 24.078 1 96.12 107 PHE B CA 1
ATOM 3910 C C . PHE B 1 107 ? 7.141 25.719 25.141 1 96.12 107 PHE B C 1
ATOM 3912 O O . PHE B 1 107 ? 6.16 25.422 25.812 1 96.12 107 PHE B O 1
ATOM 3919 N N . SER B 1 108 ? 7.82 26.844 25.25 1 95.62 108 SER B N 1
ATOM 3920 C CA . SER B 1 108 ? 7.285 27.906 26.094 1 95.62 108 SER B CA 1
ATOM 3921 C C . SER B 1 108 ? 6.023 28.516 25.5 1 95.62 108 SER B C 1
ATOM 3923 O O . SER B 1 108 ? 5.82 28.469 24.281 1 95.62 108 SER B O 1
ATOM 3925 N N . PRO B 1 109 ? 5.156 29.094 26.297 1 95.75 109 PRO B N 1
ATOM 3926 C CA . PRO B 1 109 ? 3.938 29.719 25.781 1 95.75 109 PRO B CA 1
ATOM 3927 C C . PRO B 1 109 ? 4.223 30.766 24.719 1 95.75 109 PRO B C 1
ATOM 3929 O O . PRO B 1 109 ? 3.443 30.938 23.766 1 95.75 109 PRO B O 1
ATOM 3932 N N . ALA B 1 110 ? 5.344 31.469 24.844 1 95.19 110 ALA B N 1
ATOM 3933 C CA . ALA B 1 110 ? 5.695 32.5 23.859 1 95.19 110 ALA B CA 1
ATOM 3934 C C . ALA B 1 110 ? 5.984 31.859 22.5 1 95.19 110 ALA B C 1
ATOM 3936 O O . ALA B 1 110 ? 5.551 32.375 21.469 1 95.19 110 ALA B O 1
ATOM 3937 N N . VAL B 1 111 ? 6.691 30.766 22.547 1 95.44 111 VAL B N 1
ATOM 3938 C CA . VAL B 1 111 ? 7.016 30.062 21.312 1 95.44 111 VAL B CA 1
ATOM 3939 C C . VAL B 1 111 ? 5.742 29.469 20.703 1 95.44 111 VAL B C 1
ATOM 3941 O O . VAL B 1 111 ? 5.539 29.516 19.5 1 95.44 111 VAL B O 1
ATOM 3944 N N . ILE B 1 112 ? 4.902 28.938 21.547 1 97.69 112 ILE B N 1
ATOM 3945 C CA . ILE B 1 112 ? 3.631 28.375 21.109 1 97.69 112 ILE B CA 1
ATOM 3946 C C . ILE B 1 112 ? 2.801 29.469 20.422 1 97.69 112 ILE B C 1
ATOM 3948 O O . ILE B 1 112 ? 2.248 29.25 19.344 1 97.69 112 ILE B O 1
ATOM 3952 N N . ARG B 1 113 ? 2.742 30.594 21.047 1 97.31 113 ARG B N 1
ATOM 3953 C CA . ARG B 1 113 ? 1.977 31.719 20.5 1 97.31 113 ARG B CA 1
ATOM 3954 C C . ARG B 1 113 ? 2.502 32.094 19.125 1 97.31 113 ARG B C 1
ATOM 3956 O O . ARG B 1 113 ? 1.723 32.344 18.203 1 97.31 113 ARG B O 1
ATOM 3963 N N . PHE B 1 114 ? 3.77 32.156 18.953 1 95.88 114 PHE B N 1
ATOM 3964 C CA . PHE B 1 114 ? 4.422 32.531 17.703 1 95.88 114 PHE B CA 1
ATOM 3965 C C . PHE B 1 114 ? 4.027 31.594 16.578 1 95.88 114 PHE B C 1
ATOM 3967 O O . PHE B 1 114 ? 3.504 32.031 15.547 1 95.88 114 PHE B O 1
ATOM 3974 N N . TYR B 1 115 ? 4.199 30.328 16.766 1 97.38 115 TYR B N 1
ATOM 3975 C CA . TYR B 1 115 ? 3.965 29.359 15.703 1 97.38 115 TYR B CA 1
ATOM 3976 C C . TYR B 1 115 ? 2.473 29.141 15.484 1 97.38 115 TYR B C 1
ATOM 3978 O O . TYR B 1 115 ? 2.023 28.969 14.344 1 97.38 115 TYR B O 1
ATOM 3986 N N . LEU B 1 116 ? 1.679 29.109 16.516 1 98.12 116 LEU B N 1
ATOM 3987 C CA . LEU B 1 116 ? 0.239 28.938 16.359 1 98.12 116 LEU B CA 1
ATOM 3988 C C . LEU B 1 116 ? -0.355 30.062 15.523 1 98.12 116 LEU B C 1
ATOM 3990 O O . LEU B 1 116 ? -1.255 29.828 14.711 1 98.12 116 LEU B O 1
ATOM 3994 N N . ALA B 1 117 ? 0.136 31.25 15.812 1 97.94 117 ALA B N 1
ATOM 3995 C CA . ALA B 1 117 ? -0.361 32.406 15.055 1 97.94 117 ALA B CA 1
ATOM 3996 C C . ALA B 1 117 ? -0.135 32.219 13.555 1 97.94 117 ALA B C 1
ATOM 3998 O O . ALA B 1 117 ? -1.031 32.469 12.75 1 97.94 117 ALA B O 1
ATOM 3999 N N . GLU B 1 118 ? 0.99 31.734 13.195 1 97.75 118 GLU B N 1
ATOM 4000 C CA . GLU B 1 118 ? 1.32 31.516 11.789 1 97.75 118 GLU B CA 1
ATOM 4001 C C . GLU B 1 118 ? 0.465 30.391 11.195 1 97.75 118 GLU B C 1
ATOM 4003 O O . GLU B 1 118 ? -0.037 30.516 10.078 1 97.75 118 GLU B O 1
ATOM 4008 N N . ILE B 1 119 ? 0.269 29.344 11.961 1 98.5 119 ILE B N 1
ATOM 4009 C CA . ILE B 1 119 ? -0.516 28.188 11.523 1 98.5 119 ILE B CA 1
ATOM 4010 C C . ILE B 1 119 ? -1.971 28.609 11.32 1 98.5 119 ILE B C 1
ATOM 4012 O O . ILE B 1 119 ? -2.604 28.203 10.336 1 98.5 119 ILE B O 1
ATOM 4016 N N . ILE B 1 120 ? -2.467 29.422 12.227 1 98.56 120 ILE B N 1
ATOM 4017 C CA . ILE B 1 120 ? -3.838 29.906 12.125 1 98.56 120 ILE B CA 1
ATOM 4018 C C . ILE B 1 120 ? -4.004 30.719 10.836 1 98.56 120 ILE B C 1
ATOM 4020 O O . ILE B 1 120 ? -5 30.562 10.125 1 98.56 120 ILE B O 1
ATOM 4024 N N . CYS B 1 121 ? -3.029 31.531 10.516 1 97.81 121 CYS B N 1
ATOM 4025 C CA . CYS B 1 121 ? -3.08 32.312 9.281 1 97.81 121 CYS B CA 1
ATOM 4026 C C . CYS B 1 121 ? -3.086 31.406 8.062 1 97.81 121 CYS B C 1
ATOM 4028 O O . CYS B 1 121 ? -3.807 31.672 7.094 1 97.81 121 CYS B O 1
ATOM 4030 N N . ALA B 1 122 ? -2.283 30.375 8.078 1 98.12 122 ALA B N 1
ATOM 4031 C CA . ALA B 1 122 ? -2.23 29.406 6.98 1 98.12 122 ALA B CA 1
ATOM 4032 C C . ALA B 1 122 ? -3.572 28.703 6.801 1 98.12 122 ALA B C 1
ATOM 4034 O O . ALA B 1 122 ? -4.094 28.625 5.688 1 98.12 122 ALA B O 1
ATOM 4035 N N . LEU B 1 123 ? -4.133 28.203 7.906 1 98.25 123 LEU B N 1
ATOM 4036 C CA . LEU B 1 123 ? -5.418 27.516 7.859 1 98.25 123 LEU B CA 1
ATOM 4037 C C . LEU B 1 123 ? -6.52 28.453 7.383 1 98.25 123 LEU B C 1
ATOM 4039 O O . LEU B 1 123 ? -7.402 28.047 6.621 1 98.25 123 LEU B O 1
ATOM 4043 N N . GLU B 1 124 ? -6.445 29.672 7.852 1 97.62 124 GLU B N 1
ATOM 4044 C CA . GLU B 1 124 ? -7.414 30.672 7.418 1 97.62 124 GLU B CA 1
ATOM 4045 C C . GLU B 1 124 ? -7.414 30.828 5.898 1 97.62 124 GLU B C 1
ATOM 4047 O O . GLU B 1 124 ? -8.477 30.844 5.27 1 97.62 124 GLU B O 1
ATOM 4052 N N . HIS B 1 125 ? -6.266 30.953 5.375 1 96.75 125 HIS B N 1
ATOM 4053 C CA . HIS B 1 125 ? -6.133 31.094 3.928 1 96.75 125 HIS B CA 1
ATOM 4054 C C . HIS B 1 125 ? -6.711 29.875 3.199 1 96.75 125 HIS B C 1
ATOM 4056 O O . HIS B 1 125 ? -7.441 30.031 2.221 1 96.75 125 HIS B O 1
ATOM 4062 N N . LEU B 1 126 ? -6.402 28.688 3.648 1 97.12 126 LEU B N 1
ATOM 4063 C CA . LEU B 1 126 ? -6.926 27.453 3.049 1 97.12 126 LEU B CA 1
ATOM 4064 C C . LEU B 1 126 ? -8.453 27.438 3.111 1 97.12 126 LEU B C 1
ATOM 4066 O O . LEU B 1 126 ? -9.109 27.156 2.109 1 97.12 126 LEU B O 1
ATOM 4070 N N . HIS B 1 127 ? -8.969 27.734 4.285 1 96.5 127 HIS B N 1
ATOM 4071 C CA . HIS B 1 127 ? -10.406 27.688 4.488 1 96.5 127 HIS B CA 1
ATOM 4072 C C . HIS B 1 127 ? -11.125 28.703 3.604 1 96.5 127 HIS B C 1
ATOM 4074 O O . HIS B 1 127 ? -12.211 28.438 3.096 1 96.5 127 HIS B O 1
ATOM 4080 N N . LYS B 1 128 ? -10.539 29.828 3.398 1 94.69 128 LYS B N 1
ATOM 4081 C CA . LYS B 1 128 ? -11.109 30.844 2.514 1 94.69 128 LYS B CA 1
ATOM 4082 C C . LYS B 1 128 ? -11.211 30.328 1.081 1 94.69 128 LYS B C 1
ATOM 4084 O O . LYS B 1 128 ? -12.094 30.734 0.328 1 94.69 128 LYS B O 1
ATOM 4089 N N . GLN B 1 129 ? -10.336 29.422 0.738 1 92.94 129 GLN B N 1
ATOM 4090 C CA . GLN B 1 129 ? -10.336 28.844 -0.6 1 92.94 129 GLN B CA 1
ATOM 4091 C C . GLN B 1 129 ? -11.195 27.578 -0.651 1 92.94 129 GLN B C 1
ATOM 4093 O O . GLN B 1 129 ? -11.195 26.859 -1.655 1 92.94 129 GLN B O 1
ATOM 4098 N N . GLY B 1 130 ? -11.781 27.297 0.458 1 94 130 GLY B N 1
ATOM 4099 C CA . GLY B 1 130 ? -12.656 26.125 0.522 1 94 130 GLY B CA 1
ATOM 4100 C C . GLY B 1 130 ? -11.898 24.828 0.724 1 94 130 GLY B C 1
ATOM 4101 O O . GLY B 1 130 ? -12.414 23.75 0.415 1 94 130 GLY B O 1
ATOM 4102 N N . ILE B 1 131 ? -10.727 24.891 1.202 1 95.38 131 ILE B N 1
ATOM 4103 C CA . ILE B 1 131 ? -9.898 23.703 1.374 1 95.38 131 ILE B CA 1
ATOM 4104 C C . ILE B 1 131 ? -9.805 23.344 2.855 1 95.38 131 ILE B C 1
ATOM 4106 O O . ILE B 1 131 ? -9.406 24.188 3.676 1 95.38 131 ILE B O 1
ATOM 4110 N N . VAL B 1 132 ? -10.203 22.156 3.213 1 95.62 132 VAL B N 1
ATOM 4111 C CA . VAL B 1 132 ? -9.961 21.594 4.535 1 95.62 132 VAL B CA 1
ATOM 4112 C C . VAL B 1 132 ? -8.625 20.859 4.539 1 95.62 132 VAL B C 1
ATOM 4114 O O . VAL B 1 132 ? -8.398 19.969 3.711 1 95.62 132 VAL B O 1
ATOM 4117 N N . TYR B 1 133 ? -7.711 21.188 5.449 1 95.5 133 TYR B N 1
ATOM 4118 C CA . TYR B 1 133 ? -6.363 20.625 5.473 1 95.5 133 TYR B CA 1
ATOM 4119 C C . TYR B 1 133 ? -6.379 19.172 5.898 1 95.5 133 TYR B C 1
ATOM 4121 O O . TYR B 1 133 ? -5.855 18.297 5.188 1 95.5 133 TYR B O 1
ATOM 4129 N N . ARG B 1 134 ? -6.871 18.812 7.109 1 93 134 ARG B N 1
ATOM 4130 C CA . ARG B 1 134 ? -7.258 17.5 7.609 1 93 134 ARG B CA 1
ATOM 4131 C C . ARG B 1 134 ? -6.039 16.719 8.086 1 93 134 ARG B C 1
ATOM 4133 O O . ARG B 1 134 ? -6.164 15.57 8.516 1 93 134 ARG B O 1
ATOM 4140 N N . ASP B 1 135 ? -4.859 17.297 8.117 1 92.06 135 ASP B N 1
ATOM 4141 C CA . ASP B 1 135 ? -3.711 16.5 8.547 1 92.06 135 ASP B CA 1
ATOM 4142 C C . ASP B 1 135 ? -2.715 17.359 9.32 1 92.06 135 ASP B C 1
ATOM 4144 O O . ASP B 1 135 ? -1.507 17.297 9.078 1 92.06 135 ASP B O 1
ATOM 4148 N N . LEU B 1 136 ? -3.195 18.172 10.148 1 96.19 136 LEU B N 1
ATOM 4149 C CA . LEU B 1 136 ? -2.348 19.031 10.961 1 96.19 136 LEU B CA 1
ATOM 4150 C C . LEU B 1 136 ? -1.688 18.234 12.086 1 96.19 136 LEU B C 1
ATOM 4152 O O . LEU B 1 136 ? -2.373 17.609 12.898 1 96.19 136 LEU B O 1
ATOM 4156 N N . LYS B 1 137 ? -0.403 18.188 12.062 1 94.94 137 LYS B N 1
ATOM 4157 C CA . LYS B 1 137 ? 0.447 17.562 13.07 1 94.94 137 LYS B CA 1
ATOM 4158 C C . LYS B 1 137 ? 1.876 18.094 12.992 1 94.94 137 LYS B C 1
ATOM 4160 O O . LYS B 1 137 ? 2.262 18.703 12 1 94.94 137 LYS B O 1
ATOM 4165 N N . PRO B 1 138 ? 2.639 17.938 14.094 1 96 138 PRO B N 1
ATOM 4166 C CA . PRO B 1 138 ? 3.98 18.531 14.109 1 96 138 PRO B CA 1
ATOM 4167 C C . PRO B 1 138 ? 4.836 18.078 12.93 1 96 138 PRO B C 1
ATOM 4169 O O . PRO B 1 138 ? 5.648 18.859 12.422 1 96 138 PRO B O 1
ATOM 4172 N N . GLU B 1 139 ? 4.59 16.891 12.406 1 92.62 139 GLU B N 1
ATOM 4173 C CA . GLU B 1 139 ? 5.387 16.328 11.32 1 92.62 139 GLU B CA 1
ATOM 4174 C C . GLU B 1 139 ? 5.09 17.016 9.992 1 92.62 139 GLU B C 1
ATOM 4176 O O . GLU B 1 139 ? 5.887 16.953 9.062 1 92.62 139 GLU B O 1
ATOM 4181 N N . ASN B 1 140 ? 3.934 17.719 9.984 1 94.81 140 ASN B N 1
ATOM 4182 C CA . ASN B 1 140 ? 3.525 18.344 8.734 1 94.81 140 ASN B CA 1
ATOM 4183 C C . ASN B 1 140 ? 3.674 19.859 8.797 1 94.81 140 ASN B C 1
ATOM 4185 O O . ASN B 1 140 ? 3.064 20.578 8.008 1 94.81 140 ASN B O 1
ATOM 4189 N N . ILE B 1 141 ? 4.402 20.312 9.742 1 97.56 141 ILE B N 1
ATOM 4190 C CA . ILE B 1 141 ? 4.762 21.719 9.883 1 97.56 141 ILE B CA 1
ATOM 4191 C C . ILE B 1 141 ? 6.277 21.875 9.797 1 97.56 141 ILE B C 1
ATOM 4193 O O . ILE B 1 141 ? 7.004 21.484 10.711 1 97.56 141 ILE B O 1
ATOM 4197 N N . LEU B 1 142 ? 6.699 22.531 8.766 1 96.31 142 LEU B N 1
ATOM 4198 C CA . LEU B 1 142 ? 8.133 22.656 8.523 1 96.31 142 LEU B CA 1
ATOM 4199 C C . LEU B 1 142 ? 8.625 24.047 8.945 1 96.31 142 LEU B C 1
ATOM 4201 O O . LEU B 1 142 ? 7.879 25.016 8.883 1 96.31 142 LEU B O 1
ATOM 4205 N N . VAL B 1 143 ? 9.875 24.047 9.328 1 95.31 143 VAL B N 1
ATOM 4206 C CA . VAL B 1 143 ? 10.516 25.312 9.695 1 95.31 143 VAL B CA 1
ATOM 4207 C C . VAL B 1 143 ? 11.422 25.781 8.555 1 95.31 143 VAL B C 1
ATOM 4209 O O . VAL B 1 143 ? 12.383 25.094 8.195 1 95.31 143 VAL B O 1
ATOM 4212 N N . GLN B 1 144 ? 11.086 26.922 8.047 1 93.38 144 GLN B N 1
ATOM 4213 C CA . GLN B 1 144 ? 11.836 27.516 6.945 1 93.38 144 GLN B CA 1
ATOM 4214 C C . GLN B 1 144 ? 13.172 28.078 7.43 1 93.38 144 GLN B C 1
ATOM 4216 O O . GLN B 1 144 ? 13.406 28.188 8.633 1 93.38 144 GLN B O 1
ATOM 4221 N N . GLN B 1 145 ? 13.961 28.484 6.449 1 89.62 145 GLN B N 1
ATOM 4222 C CA . GLN B 1 145 ? 15.242 29.109 6.77 1 89.62 145 GLN B CA 1
ATOM 4223 C C . GLN B 1 145 ? 15.047 30.375 7.598 1 89.62 145 GLN B C 1
ATOM 4225 O O . GLN B 1 145 ? 15.867 30.688 8.469 1 89.62 145 GLN B O 1
ATOM 4230 N N . SER B 1 146 ? 14.008 31.094 7.383 1 91.31 146 SER B N 1
ATOM 4231 C CA . SER B 1 146 ? 13.695 32.344 8.078 1 91.31 146 SER B CA 1
ATOM 4232 C C . SER B 1 146 ? 13.273 32.062 9.516 1 91.31 146 SER B C 1
ATOM 4234 O O . SER B 1 146 ? 13.195 33 10.328 1 91.31 146 SER B O 1
ATOM 4236 N N . GLY B 1 147 ? 12.992 30.781 9.836 1 93.56 147 GLY B N 1
ATOM 4237 C CA . GLY B 1 147 ? 12.508 30.438 11.164 1 93.56 147 GLY B CA 1
ATOM 4238 C C . GLY B 1 147 ? 10.992 30.391 11.25 1 93.56 147 GLY B C 1
ATOM 4239 O O . GLY B 1 147 ? 10.438 29.891 12.234 1 93.56 147 GLY B O 1
ATOM 4240 N N . HIS B 1 148 ? 10.352 30.938 10.195 1 95.81 148 HIS B N 1
ATOM 4241 C CA . HIS B 1 148 ? 8.898 30.844 10.117 1 95.81 148 HIS B CA 1
ATOM 4242 C C . HIS B 1 148 ? 8.461 29.469 9.633 1 95.81 148 HIS B C 1
ATOM 4244 O O . HIS B 1 148 ? 9.266 28.719 9.055 1 95.81 148 HIS B O 1
ATOM 4250 N N . VAL B 1 149 ? 7.215 29.109 9.852 1 96.62 149 VAL B N 1
ATOM 4251 C CA . VAL B 1 149 ? 6.793 27.75 9.547 1 96.62 149 VAL B CA 1
ATOM 4252 C C . VAL B 1 149 ? 6.039 27.734 8.211 1 96.62 149 VAL B C 1
ATOM 4254 O O . VAL B 1 149 ? 5.652 28.781 7.699 1 96.62 149 VAL B O 1
ATOM 4257 N N . THR B 1 150 ? 5.902 26.594 7.617 1 97.31 150 THR B N 1
ATOM 4258 C CA . THR B 1 150 ? 5.07 26.328 6.445 1 97.31 150 THR B CA 1
ATOM 4259 C C . THR B 1 150 ? 4.406 24.969 6.551 1 97.31 150 THR B C 1
ATOM 4261 O O . THR B 1 150 ? 5.023 24 7.004 1 97.31 150 THR B O 1
ATOM 4264 N N . LEU B 1 151 ? 3.084 24.891 6.27 1 97.81 151 LEU B N 1
ATOM 4265 C CA . LEU B 1 151 ? 2.402 23.594 6.219 1 97.81 151 LEU B CA 1
ATOM 4266 C C . LEU B 1 151 ? 2.873 22.781 5.02 1 97.81 151 LEU B C 1
ATOM 4268 O O . LEU B 1 151 ? 3.385 23.344 4.047 1 97.81 151 LEU B O 1
ATOM 4272 N N . THR B 1 152 ? 2.811 21.453 5.16 1 94.75 152 THR B N 1
ATOM 4273 C CA . THR B 1 152 ? 3.172 20.562 4.055 1 94.75 152 THR B CA 1
ATOM 4274 C C . THR B 1 152 ? 2.242 19.359 3.996 1 94.75 152 THR B C 1
ATOM 4276 O O . THR B 1 152 ? 1.412 19.172 4.887 1 94.75 152 THR B O 1
ATOM 4279 N N . ASP B 1 153 ? 2.26 18.625 2.859 1 91.94 153 ASP B N 1
ATOM 4280 C CA . ASP B 1 153 ? 1.532 17.375 2.662 1 91.94 153 ASP B CA 1
ATOM 4281 C C . ASP B 1 153 ? 0.027 17.625 2.594 1 91.94 153 ASP B C 1
ATOM 4283 O O . ASP B 1 153 ? -0.672 17.516 3.604 1 91.94 153 ASP B O 1
ATOM 4287 N N . PHE B 1 154 ? -0.476 17.828 1.494 1 94.56 154 PHE B N 1
ATOM 4288 C CA . PHE B 1 154 ? -1.878 18.172 1.278 1 94.56 154 PHE B CA 1
ATOM 4289 C C . PHE B 1 154 ? -2.629 17 0.656 1 94.56 154 PHE B C 1
ATOM 4291 O O . PHE B 1 154 ? -3.678 17.188 0.036 1 94.56 154 PHE B O 1
ATOM 4298 N N . ASP B 1 155 ? -2.07 15.82 0.758 1 88.38 155 ASP B N 1
ATOM 4299 C CA . ASP B 1 155 ? -2.643 14.672 0.063 1 88.38 155 ASP B CA 1
ATOM 4300 C C . ASP B 1 155 ? -3.994 14.281 0.657 1 88.38 155 ASP B C 1
ATOM 4302 O O . ASP B 1 155 ? -4.82 13.656 -0.013 1 88.38 155 ASP B O 1
ATOM 4306 N N . LEU B 1 156 ? -4.281 14.664 1.903 1 87.31 156 LEU B N 1
ATOM 4307 C CA . LEU B 1 156 ? -5.539 14.297 2.551 1 87.31 156 LEU B CA 1
ATOM 4308 C C . LEU B 1 156 ? -6.512 15.477 2.547 1 87.31 156 LEU B C 1
ATOM 4310 O O . LEU B 1 156 ? -7.66 15.336 2.973 1 87.31 156 LEU B O 1
ATOM 4314 N N . SER B 1 157 ? -6.035 16.594 2.086 1 92.75 157 SER B N 1
ATOM 4315 C CA . SER B 1 157 ? -6.898 17.766 2.062 1 92.75 157 SER B CA 1
ATOM 4316 C C . SER B 1 157 ? -8.117 17.547 1.177 1 92.75 157 SER B C 1
ATOM 4318 O O . SER B 1 157 ? -8.141 16.609 0.37 1 92.75 157 SER B O 1
ATOM 4320 N N . ARG B 1 158 ? -9.133 18.344 1.429 1 89.88 158 ARG B N 1
ATOM 4321 C CA . ARG B 1 158 ? -10.375 18.219 0.67 1 89.88 158 ARG B CA 1
ATOM 4322 C C . ARG B 1 158 ? -10.945 19.578 0.318 1 89.88 158 ARG B C 1
ATOM 4324 O O . ARG B 1 158 ? -10.93 20.5 1.144 1 89.88 158 ARG B O 1
ATOM 4331 N N . THR B 1 159 ? -11.398 19.656 -0.909 1 90.38 159 THR B N 1
ATOM 4332 C CA . THR B 1 159 ? -12.094 20.875 -1.324 1 90.38 159 THR B CA 1
ATOM 4333 C C . THR B 1 159 ? -13.594 20.75 -1.096 1 90.38 159 THR B C 1
ATOM 4335 O O . THR B 1 159 ? -14.211 19.781 -1.527 1 90.38 159 THR B O 1
ATOM 4338 N N . LEU B 1 160 ? -14.094 21.594 -0.31 1 86.81 160 LEU B N 1
ATOM 4339 C CA . LEU B 1 160 ? -15.531 21.594 -0.041 1 86.81 160 LEU B CA 1
ATOM 4340 C C . LEU B 1 160 ? -16.297 22.281 -1.155 1 86.81 160 LEU B C 1
ATOM 4342 O O . LEU B 1 160 ? -15.898 23.359 -1.611 1 86.81 160 LEU B O 1
ATOM 4346 N N . THR B 1 161 ? -17.031 21.469 -2.029 1 73.88 161 THR B N 1
ATOM 4347 C CA . THR B 1 161 ? -17.859 22.062 -3.08 1 73.88 161 THR B CA 1
ATOM 4348 C C . THR B 1 161 ? -19.094 22.719 -2.488 1 73.88 161 THR B C 1
ATOM 4350 O O . THR B 1 161 ? -19.766 22.125 -1.631 1 73.88 161 THR B O 1
ATOM 4353 N N . PRO B 1 162 ? -19.219 24.016 -2.822 1 58.75 162 PRO B N 1
ATOM 4354 C CA . PRO B 1 162 ? -20.469 24.594 -2.352 1 58.75 162 PRO B CA 1
ATOM 4355 C C . PRO B 1 162 ? -21.688 23.781 -2.758 1 58.75 162 PRO B C 1
ATOM 4357 O O . PRO B 1 162 ? -21.75 23.25 -3.871 1 58.75 162 PRO B O 1
ATOM 4360 N N . ARG B 1 163 ? -22.203 23.109 -2.016 1 44.56 163 ARG B N 1
ATOM 4361 C CA . ARG B 1 163 ? -23.438 22.438 -2.398 1 44.56 163 ARG B CA 1
ATOM 4362 C C . ARG B 1 163 ? -24.281 23.312 -3.299 1 44.56 163 ARG B C 1
ATOM 4364 O O . ARG B 1 163 ? -24.531 24.484 -2.98 1 44.56 163 ARG B O 1
ATOM 4371 N N . LYS B 1 164 ? -24.328 23 -4.594 1 38.94 164 LYS B N 1
ATOM 4372 C CA . LYS B 1 164 ? -25.422 23.641 -5.336 1 38.94 164 LYS B CA 1
ATOM 4373 C C . LYS B 1 164 ? -26.688 23.703 -4.508 1 38.94 164 LYS B C 1
ATOM 4375 O O . LYS B 1 164 ? -27.078 22.703 -3.875 1 38.94 164 LYS B O 1
ATOM 4380 N N . ALA B 1 165 ? -27.062 24.828 -4.168 1 32.44 165 ALA B N 1
ATOM 4381 C CA . ALA B 1 165 ? -28.453 25.016 -3.721 1 32.44 165 ALA B CA 1
ATOM 4382 C C . ALA B 1 165 ? -29.406 24.188 -4.566 1 32.44 165 ALA B C 1
ATOM 4384 O O . ALA B 1 165 ? -29.609 24.469 -5.75 1 32.44 165 ALA B O 1
ATOM 4385 N N . SER B 1 166 ? -29.422 22.922 -4.566 1 31.28 166 SER B N 1
ATOM 4386 C CA . SER B 1 166 ? -30.641 22.406 -5.164 1 31.28 166 SER B CA 1
ATOM 4387 C C . SER B 1 166 ? -31.844 23.297 -4.828 1 31.28 166 SER B C 1
ATOM 4389 O O . SER B 1 166 ? -32.031 23.672 -3.668 1 31.28 166 SER B O 1
ATOM 4391 N N . THR B 1 167 ? -32.281 24.141 -5.797 1 27.73 167 THR B N 1
ATOM 4392 C CA . THR B 1 167 ? -33.656 24.641 -5.801 1 27.73 167 THR B CA 1
ATOM 4393 C C . THR B 1 167 ? -34.625 23.578 -5.324 1 27.73 167 THR B C 1
ATOM 4395 O O . THR B 1 167 ? -34.75 22.516 -5.945 1 27.73 167 THR B O 1
ATOM 4398 N N . LEU B 1 168 ? -34.781 23.5 -4.105 1 28.91 168 LEU B N 1
ATOM 4399 C CA . LEU B 1 168 ? -36.031 22.922 -3.627 1 28.91 168 LEU B CA 1
ATOM 4400 C C . LEU B 1 168 ? -37.219 23.359 -4.496 1 28.91 168 LEU B C 1
ATOM 4402 O O . LEU B 1 168 ? -37.656 24.516 -4.41 1 28.91 168 LEU B O 1
ATOM 4406 N N . GLN B 1 169 ? -37.156 23.188 -5.836 1 26.98 169 GLN B N 1
ATOM 4407 C CA . GLN B 1 169 ? -38.5 23.312 -6.391 1 26.98 169 GLN B CA 1
ATOM 4408 C C . GLN B 1 169 ? -39.531 22.531 -5.559 1 26.98 169 GLN B C 1
ATOM 4410 O O . GLN B 1 169 ? -39.438 21.312 -5.438 1 26.98 169 GLN B O 1
ATOM 4415 N N . PHE B 1 170 ? -40.094 23.266 -4.578 1 25.59 170 PHE B N 1
ATOM 4416 C CA . PHE B 1 170 ? -41.375 22.984 -3.965 1 25.59 170 PHE B CA 1
ATOM 4417 C C . PHE B 1 170 ? -42.406 22.578 -5.02 1 25.59 170 PHE B C 1
ATOM 4419 O O . PHE B 1 170 ? -42.844 23.422 -5.805 1 25.59 170 PHE B O 1
ATOM 4426 N N . PHE B 1 171 ? -42.094 21.594 -5.855 1 23.58 171 PHE B N 1
ATOM 4427 C CA . PHE B 1 171 ? -43.281 21.156 -6.543 1 23.58 171 PHE B CA 1
ATOM 4428 C C . PHE B 1 171 ? -44.469 21.047 -5.574 1 23.58 171 PHE B C 1
ATOM 4430 O O . PHE B 1 171 ? -44.406 20.312 -4.594 1 23.58 171 PHE B O 1
ATOM 4437 N N . SER B 1 172 ? -45.125 22.234 -5.371 1 25.25 172 SER B N 1
ATOM 4438 C CA . SER B 1 172 ? -46.469 22.391 -4.848 1 25.25 172 SER B CA 1
ATOM 4439 C C . SER B 1 172 ? -47.406 21.359 -5.453 1 25.25 172 SER B C 1
ATOM 4441 O O . SER B 1 172 ? -48.219 21.672 -6.336 1 25.25 172 SER B O 1
ATOM 4443 N N . ASP B 1 173 ? -46.906 20.156 -5.832 1 24.22 173 ASP B N 1
ATOM 4444 C CA . ASP B 1 173 ? -48.062 19.328 -6.203 1 24.22 173 ASP B CA 1
ATOM 4445 C C . ASP B 1 173 ? -49.156 19.422 -5.148 1 24.22 173 ASP B C 1
ATOM 4447 O O . ASP B 1 173 ? -48.938 19.109 -3.977 1 24.22 173 ASP B O 1
ATOM 4451 N N . HIS B 1 174 ? -50 20.453 -5.262 1 24.14 174 HIS B N 1
ATOM 4452 C CA . HIS B 1 174 ? -51.312 20.656 -4.723 1 24.14 174 HIS B CA 1
ATOM 4453 C C . HIS B 1 174 ? -52.125 19.344 -4.719 1 24.14 174 HIS B C 1
ATOM 4455 O O . HIS B 1 174 ? -52.969 19.141 -5.574 1 24.14 174 HIS B O 1
ATOM 4461 N N . GLU B 1 175 ? -51.406 18.203 -4.738 1 24.09 175 GLU B N 1
ATOM 4462 C CA . GLU B 1 175 ? -52.438 17.156 -4.734 1 24.09 175 GLU B CA 1
ATOM 4463 C C . GLU B 1 175 ? -53.5 17.438 -3.678 1 24.09 175 GLU B C 1
ATOM 4465 O O . GLU B 1 175 ? -53.188 17.875 -2.57 1 24.09 175 GLU B O 1
ATOM 4470 N N . GLU B 1 176 ? -54.656 17.734 -4.18 1 22.91 176 GLU B N 1
ATOM 4471 C CA . GLU B 1 176 ? -56 17.953 -3.652 1 22.91 176 GLU B CA 1
ATOM 4472 C C . GLU B 1 176 ? -56.281 17.031 -2.471 1 22.91 176 GLU B C 1
ATOM 4474 O O . GLU B 1 176 ? -55.812 15.883 -2.447 1 22.91 176 GLU B O 1
ATOM 4479 N N . GLU B 1 177 ? -56.469 17.656 -1.295 1 22.39 177 GLU B N 1
ATOM 4480 C CA . GLU B 1 177 ? -56.844 17.203 0.043 1 22.39 177 GLU B CA 1
ATOM 4481 C C . GLU B 1 177 ? -57.906 16.141 -0.012 1 22.39 177 GLU B C 1
ATOM 4483 O O . GLU B 1 177 ? -59.062 16.422 -0.401 1 22.39 177 GLU B O 1
ATOM 4488 N N . PRO B 1 178 ? -57.625 14.953 -0.765 1 23.47 178 PRO B N 1
ATOM 4489 C CA . PRO B 1 178 ? -58.938 14.273 -0.851 1 23.47 178 PRO B CA 1
ATOM 4490 C C . PRO B 1 178 ? -59.656 14.25 0.481 1 23.47 178 PRO B C 1
ATOM 4492 O O . PRO B 1 178 ? -59.062 14.359 1.542 1 23.47 178 PRO B O 1
ATOM 4495 N N . SER B 1 179 ? -60.938 14.672 0.458 1 20.09 179 SER B N 1
ATOM 4496 C CA . SER B 1 179 ? -61.969 14.82 1.452 1 20.09 179 SER B CA 1
ATOM 4497 C C . SER B 1 179 ? -62.125 13.562 2.303 1 20.09 179 SER B C 1
ATOM 4499 O O . SER B 1 179 ? -62.281 12.461 1.77 1 20.09 179 SER B O 1
ATOM 4501 N N . LEU B 1 180 ? -61.25 13.453 3.4 1 20.22 180 LEU B N 1
ATOM 4502 C CA . LEU B 1 180 ? -61.344 12.438 4.445 1 20.22 180 LEU B CA 1
ATOM 4503 C C . LEU B 1 180 ? -62.812 12.203 4.848 1 20.22 180 LEU B C 1
ATOM 4505 O O . LEU B 1 180 ? -63.438 13.078 5.465 1 20.22 180 LEU B O 1
ATOM 4509 N N . LYS B 1 181 ? -63.562 11.781 3.854 1 19.83 181 LYS B N 1
ATOM 4510 C CA . LYS B 1 181 ? -64.875 11.484 4.387 1 19.83 181 LYS B CA 1
ATOM 4511 C C . LYS B 1 181 ? -64.812 10.641 5.652 1 19.83 181 LYS B C 1
ATOM 4513 O O . LYS B 1 181 ? -63.906 9.797 5.773 1 19.83 181 LYS B O 1
ATOM 4518 N N . LYS B 1 182 ? -65.438 11.125 6.762 1 18.64 182 LYS B N 1
ATOM 4519 C CA . LYS B 1 182 ? -65.688 10.766 8.156 1 18.64 182 LYS B CA 1
ATOM 4520 C C . LYS B 1 182 ? -66.188 9.328 8.273 1 18.64 182 LYS B C 1
ATOM 4522 O O . LYS B 1 182 ? -66.625 8.906 9.344 1 18.64 182 LYS B O 1
ATOM 4527 N N . LYS B 1 183 ? -65.875 8.414 7.273 1 19.64 183 LYS B N 1
ATOM 4528 C CA . LYS B 1 183 ? -66.875 7.328 7.379 1 19.64 183 LYS B CA 1
ATOM 4529 C C . LYS B 1 183 ? -66.875 6.754 8.797 1 19.64 183 LYS B C 1
ATOM 4531 O O . LYS B 1 183 ? -65.875 6.816 9.516 1 19.64 183 LYS B O 1
ATOM 4536 N N . GLY B 1 184 ? -68.062 6.035 9.156 1 17.14 184 GLY B N 1
ATOM 4537 C CA . GLY B 1 184 ? -68.875 5.574 10.266 1 17.14 184 GLY B CA 1
ATOM 4538 C C . GLY B 1 184 ? -68.188 4.5 11.094 1 17.14 184 GLY B C 1
ATOM 4539 O O . GLY B 1 184 ? -67.25 3.824 10.625 1 17.14 184 GLY B O 1
ATOM 4540 N N . PHE B 1 185 ? -68.25 4.613 12.5 1 18.61 185 PHE B N 1
ATOM 4541 C CA . PHE B 1 185 ? -67.75 4.07 13.75 1 18.61 185 PHE B CA 1
ATOM 4542 C C . PHE B 1 185 ? -68.062 2.588 13.875 1 18.61 185 PHE B C 1
ATOM 4544 O O . PHE B 1 185 ? -67.75 1.95 14.875 1 18.61 185 PHE B O 1
ATOM 4551 N N . ASN B 1 186 ? -68.562 1.833 12.766 1 16.88 186 ASN B N 1
ATOM 4552 C CA . ASN B 1 186 ? -69.375 0.797 13.391 1 16.88 186 ASN B CA 1
ATOM 4553 C C . ASN B 1 186 ? -68.562 -0.117 14.281 1 16.88 186 ASN B C 1
ATOM 4555 O O . ASN B 1 186 ? -67.375 -0.319 14.023 1 16.88 186 ASN B O 1
ATOM 4559 N N . ASN B 1 187 ? -69.125 -0.492 15.523 1 17.03 187 ASN B N 1
ATOM 4560 C CA . ASN B 1 187 ? -68.875 -1.018 16.859 1 17.03 187 ASN B CA 1
ATOM 4561 C C . ASN B 1 187 ? -68.375 -2.457 16.797 1 17.03 187 ASN B C 1
ATOM 4563 O O . ASN B 1 187 ? -67.938 -2.998 17.812 1 17.03 187 ASN B O 1
ATOM 4567 N N . THR B 1 188 ? -68.562 -3.16 15.594 1 16.81 188 THR B N 1
ATOM 4568 C CA . THR B 1 188 ? -69 -4.473 16.078 1 16.81 188 THR B CA 1
ATOM 4569 C C . THR B 1 188 ? -67.875 -5.188 16.781 1 16.81 188 THR B C 1
ATOM 4571 O O . THR B 1 188 ? -66.688 -5.039 16.391 1 16.81 188 THR B O 1
ATOM 4574 N N . LYS B 1 189 ? -68.312 -5.922 17.906 1 16.81 189 LYS B N 1
ATOM 4575 C CA . LYS B 1 189 ? -67.75 -6.527 19.125 1 16.81 189 LYS B CA 1
ATOM 4576 C C . LYS B 1 189 ? -66.75 -7.633 18.812 1 16.81 189 LYS B C 1
ATOM 4578 O O . LYS B 1 189 ? -65.688 -7.703 19.422 1 16.81 189 LYS B O 1
ATOM 4583 N N . LYS B 1 190 ? -67.25 -8.711 18.062 1 17.08 190 LYS B N 1
ATOM 4584 C CA . LYS B 1 190 ? -67.25 -9.914 18.875 1 17.08 190 LYS B CA 1
ATOM 4585 C C . LYS B 1 190 ? -65.875 -10.547 18.969 1 17.08 190 LYS B C 1
ATOM 4587 O O . LYS B 1 190 ? -64.938 -10.078 18.328 1 17.08 190 LYS B O 1
ATOM 4592 N N . GLY B 1 191 ? -65.75 -11.836 18.609 1 17.02 191 GLY B N 1
ATOM 4593 C CA . GLY B 1 191 ? -65.5 -13.062 19.375 1 17.02 191 GLY B CA 1
ATOM 4594 C C . GLY B 1 191 ? -64.125 -13.617 19.188 1 17.02 191 GLY B C 1
ATOM 4595 O O . GLY B 1 191 ? -63.781 -14.688 19.719 1 17.02 191 GLY B O 1
ATOM 4596 N N . LEU B 1 192 ? -63.281 -12.906 18.297 1 16.95 192 LEU B N 1
ATOM 4597 C CA . LEU B 1 192 ? -62.406 -13.922 17.703 1 16.95 192 LEU B CA 1
ATOM 4598 C C . LEU B 1 192 ? -61.469 -14.492 18.75 1 16.95 192 LEU B C 1
ATOM 4600 O O . LEU B 1 192 ? -60.781 -13.742 19.438 1 16.95 192 LEU B O 1
ATOM 4604 N N . LYS B 1 193 ? -61.688 -15.719 18.984 1 16.58 193 LYS B N 1
ATOM 4605 C CA . LYS B 1 193 ? -61.156 -16.688 19.938 1 16.58 193 LYS B CA 1
ATOM 4606 C C . LYS B 1 193 ? -59.625 -16.734 19.891 1 16.58 193 LYS B C 1
ATOM 4608 O O . LYS B 1 193 ? -59.031 -16.188 18.969 1 16.58 193 LYS B O 1
ATOM 4613 N N . LYS B 1 194 ? -59.125 -18.047 20.125 1 17.84 194 LYS B N 1
ATOM 4614 C CA . LYS B 1 194 ? -58.188 -18.75 21 1 17.84 194 LYS B CA 1
ATOM 4615 C C . LYS B 1 194 ? -56.781 -18.812 20.406 1 17.84 194 LYS B C 1
ATOM 4617 O O . LYS B 1 194 ? -56.594 -19.469 19.391 1 17.84 194 LYS B O 1
ATOM 4622 N N . ALA B 1 195 ? -56.094 -17.766 20.281 1 17.16 195 ALA B N 1
ATOM 4623 C CA . ALA B 1 195 ? -54.781 -17.766 19.656 1 17.16 195 ALA B CA 1
ATOM 4624 C C . ALA B 1 195 ? -53.844 -18.766 20.344 1 17.16 195 ALA B C 1
ATOM 4626 O O . ALA B 1 195 ? -53.594 -18.656 21.547 1 17.16 195 ALA B O 1
ATOM 4627 N N . LYS B 1 196 ? -53.906 -20.062 19.891 1 18.16 196 LYS B N 1
ATOM 4628 C CA . LYS B 1 196 ? -53.094 -21.188 20.375 1 18.16 196 LYS B CA 1
ATOM 4629 C C . LYS B 1 196 ? -51.625 -20.797 20.469 1 18.16 196 LYS B C 1
ATOM 4631 O O . LYS B 1 196 ? -51.125 -20.047 19.625 1 18.16 196 LYS B O 1
ATOM 4636 N N . SER B 1 197 ? -51.031 -20.859 21.656 1 18.55 197 SER B N 1
ATOM 4637 C CA . SER B 1 197 ? -49.781 -20.5 22.328 1 18.55 197 SER B CA 1
ATOM 4638 C C . SER B 1 197 ? -48.594 -21.172 21.656 1 18.55 197 SER B C 1
ATOM 4640 O O . SER B 1 197 ? -47.625 -21.578 22.328 1 18.55 197 SER B O 1
ATOM 4642 N N . ALA B 1 198 ? -48.625 -21.453 20.234 1 18.11 198 ALA B N 1
ATOM 4643 C CA . ALA B 1 198 ? -47.594 -22.406 19.859 1 18.11 198 ALA B CA 1
ATOM 4644 C C . ALA B 1 198 ? -46.219 -21.953 20.312 1 18.11 198 ALA B C 1
ATOM 4646 O O . ALA B 1 198 ? -45.812 -20.812 20.062 1 18.11 198 ALA B O 1
ATOM 4647 N N . ARG B 1 199 ? -45.625 -22.609 21.328 1 18.66 199 ARG B N 1
ATOM 4648 C CA . ARG B 1 199 ? -44.375 -22.562 22.094 1 18.66 199 ARG B CA 1
ATOM 4649 C C . ARG B 1 199 ? -43.188 -22.594 21.172 1 18.66 199 ARG B C 1
ATOM 4651 O O . ARG B 1 199 ? -42.844 -23.625 20.594 1 18.66 199 ARG B O 1
ATOM 4658 N N . VAL B 1 200 ? -43.188 -21.859 20.031 1 19.78 200 VAL B N 1
ATOM 4659 C CA . VAL B 1 200 ? -42.062 -22.125 19.141 1 19.78 200 VAL B CA 1
ATOM 4660 C C . VAL B 1 200 ? -40.75 -21.875 19.906 1 19.78 200 VAL B C 1
ATOM 4662 O O . VAL B 1 200 ? -40.625 -20.891 20.625 1 19.78 200 VAL B O 1
ATOM 4665 N N . SER B 1 201 ? -40.094 -23.031 20.328 1 20.2 201 SER B N 1
ATOM 4666 C CA . SER B 1 201 ? -38.844 -23.188 21.062 1 20.2 201 SER B CA 1
ATOM 4667 C C . SER B 1 201 ? -37.719 -22.344 20.453 1 20.2 201 SER B C 1
ATOM 4669 O O . SER B 1 201 ? -37.5 -22.359 19.234 1 20.2 201 SER B O 1
ATOM 4671 N N . PRO B 1 202 ? -37.438 -21.219 21.078 1 21.59 202 PRO B N 1
ATOM 4672 C CA . PRO B 1 202 ? -36.531 -20.219 20.516 1 21.59 202 PRO B CA 1
ATOM 4673 C C . PRO B 1 202 ? -35.125 -20.766 20.266 1 21.59 202 PRO B C 1
ATOM 4675 O O . PRO B 1 202 ? -34.469 -21.266 21.188 1 21.59 202 PRO B O 1
ATOM 4678 N N . VAL B 1 203 ? -34.969 -21.812 19.297 1 20.22 203 VAL B N 1
ATOM 4679 C CA . VAL B 1 203 ? -33.625 -22.266 19.031 1 20.22 203 VAL B CA 1
ATOM 4680 C C . VAL B 1 203 ? -32.656 -21.062 18.922 1 20.22 203 VAL B C 1
ATOM 4682 O O . VAL B 1 203 ? -32.875 -20.172 18.109 1 20.22 203 VAL B O 1
ATOM 4685 N N . SER B 1 204 ? -32.125 -20.641 20.047 1 21.05 204 SER B N 1
ATOM 4686 C CA . SER B 1 204 ? -31.188 -19.547 20.266 1 21.05 204 SER B CA 1
ATOM 4687 C C . SER B 1 204 ? -29.984 -19.641 19.344 1 21.05 204 SER B C 1
ATOM 4689 O O . SER B 1 204 ? -29.047 -20.406 19.609 1 21.05 204 SER B O 1
ATOM 4691 N N . ARG B 1 205 ? -30.109 -20.109 18.062 1 22.11 205 ARG B N 1
ATOM 4692 C CA . ARG B 1 205 ? -28.891 -20.188 17.281 1 22.11 205 ARG B CA 1
ATOM 4693 C C . ARG B 1 205 ? -28.109 -18.875 17.344 1 22.11 205 ARG B C 1
ATOM 4695 O O . ARG B 1 205 ? -28.578 -17.844 16.859 1 22.11 205 ARG B O 1
ATOM 4702 N N . ARG B 1 206 ? -27.328 -18.75 18.375 1 23.41 206 ARG B N 1
ATOM 4703 C CA . ARG B 1 206 ? -26.344 -17.688 18.594 1 23.41 206 ARG B CA 1
ATOM 4704 C C . ARG B 1 206 ? -25.469 -17.484 17.359 1 23.41 206 ARG B C 1
ATOM 4706 O O . ARG B 1 206 ? -24.578 -18.281 17.094 1 23.41 206 ARG B O 1
ATOM 4713 N N . ASN B 1 207 ? -26.062 -17.328 16.203 1 22.17 207 ASN B N 1
ATOM 4714 C CA . ASN B 1 207 ? -25.25 -17.031 15.023 1 22.17 207 ASN B CA 1
ATOM 4715 C C . ASN B 1 207 ? -24.188 -15.977 15.312 1 22.17 207 ASN B C 1
ATOM 4717 O O . ASN B 1 207 ? -24.516 -14.797 15.484 1 22.17 207 ASN B O 1
ATOM 4721 N N . THR B 1 208 ? -23.297 -16.312 16.281 1 24.2 208 THR B N 1
ATOM 4722 C CA . THR B 1 208 ? -22.109 -15.484 16.484 1 24.2 208 THR B CA 1
ATOM 4723 C C . THR B 1 208 ? -21.547 -15.031 15.141 1 24.2 208 THR B C 1
ATOM 4725 O O . THR B 1 208 ? -21.094 -15.852 14.344 1 24.2 208 THR B O 1
ATOM 4728 N N . ILE B 1 209 ? -22.25 -14.195 14.531 1 24.33 209 ILE B N 1
ATOM 4729 C CA . ILE B 1 209 ? -21.656 -13.586 13.352 1 24.33 209 ILE B CA 1
ATOM 4730 C C . ILE B 1 209 ? -20.188 -13.266 13.625 1 24.33 209 ILE B C 1
ATOM 4732 O O . ILE B 1 209 ? -19.875 -12.43 14.477 1 24.33 209 ILE B O 1
ATOM 4736 N N . GLU B 1 210 ? -19.375 -14.344 13.797 1 25.16 210 GLU B N 1
ATOM 4737 C CA . GLU B 1 210 ? -17.922 -14.148 13.75 1 25.16 210 GLU B CA 1
ATOM 4738 C C . GLU B 1 210 ? -17.547 -13.047 12.766 1 25.16 210 GLU B C 1
ATOM 4740 O O . GLU B 1 210 ? -17.938 -13.094 11.594 1 25.16 210 GLU B O 1
ATOM 4745 N N . PHE B 1 211 ? -17.703 -11.883 13.297 1 24.84 211 PHE B N 1
ATOM 4746 C CA . PHE B 1 211 ? -17.094 -10.805 12.516 1 24.84 211 PHE B CA 1
ATOM 4747 C C . PHE B 1 211 ? -15.797 -11.266 11.875 1 24.84 211 PHE B C 1
ATOM 4749 O O . PHE B 1 211 ? -14.883 -11.727 12.562 1 24.84 211 PHE B O 1
ATOM 4756 N N . PRO B 1 212 ? -15.898 -11.992 10.805 1 27.27 212 PRO B N 1
ATOM 4757 C CA . PRO B 1 212 ? -14.594 -12.32 10.219 1 27.27 212 PRO B CA 1
ATOM 4758 C C . PRO B 1 212 ? -13.555 -11.227 10.422 1 27.27 212 PRO B C 1
ATOM 4760 O O . PRO B 1 212 ? -13.906 -10.047 10.492 1 27.27 212 PRO B O 1
ATOM 4763 N N . ASN B 1 213 ? -12.555 -11.461 11.289 1 28.44 213 ASN B N 1
ATOM 4764 C CA . ASN B 1 213 ? -11.328 -10.664 11.367 1 28.44 213 ASN B CA 1
ATOM 4765 C C . ASN B 1 213 ? -10.992 -10.023 10.023 1 28.44 213 ASN B C 1
ATOM 4767 O O . ASN B 1 213 ? -10.32 -10.625 9.188 1 28.44 213 ASN B O 1
ATOM 4771 N N . ASN B 1 214 ? -12.023 -9.586 9.32 1 26.98 214 ASN B N 1
ATOM 4772 C CA . ASN B 1 214 ? -11.844 -8.82 8.086 1 26.98 214 ASN B CA 1
ATOM 4773 C C . ASN B 1 214 ? -10.773 -7.746 8.242 1 26.98 214 ASN B C 1
ATOM 4775 O O . ASN B 1 214 ? -10.938 -6.816 9.039 1 26.98 214 ASN B O 1
ATOM 4779 N N . GLU B 1 215 ? -9.516 -8.117 8.203 1 28.92 215 GLU B N 1
ATOM 4780 C CA . GLU B 1 215 ? -8.391 -7.211 7.992 1 28.92 215 GLU B CA 1
ATOM 4781 C C . GLU B 1 215 ? -8.789 -6.031 7.113 1 28.92 215 GLU B C 1
ATOM 4783 O O . GLU B 1 215 ? -8.727 -6.117 5.883 1 28.92 215 GLU B O 1
ATOM 4788 N N . ARG B 1 216 ? -9.945 -5.441 7.371 1 27.28 216 ARG B N 1
ATOM 4789 C CA . ARG B 1 216 ? -10.227 -4.133 6.781 1 27.28 2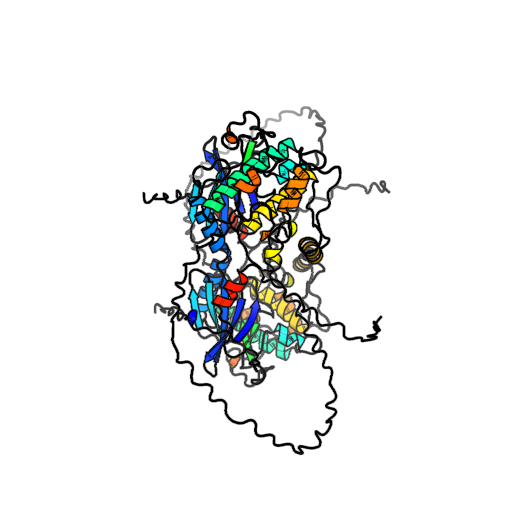16 ARG B CA 1
ATOM 4790 C C . ARG B 1 216 ? -8.961 -3.279 6.727 1 27.28 216 ARG B C 1
ATOM 4792 O O . ARG B 1 216 ? -8.234 -3.172 7.715 1 27.28 216 ARG B O 1
ATOM 4799 N N . SER B 1 217 ? -8.352 -3.275 5.566 1 28.64 217 SER B N 1
ATOM 4800 C CA . SER B 1 217 ? -7.34 -2.277 5.238 1 28.64 217 SER B CA 1
ATOM 4801 C C . SER B 1 217 ? -7.684 -0.92 5.84 1 28.64 217 SER B C 1
ATOM 4803 O O . SER B 1 217 ? -8.594 -0.238 5.367 1 28.64 217 SER B O 1
ATOM 4805 N N . ASN B 1 218 ? -7.977 -0.849 7.055 1 28.78 218 ASN B N 1
ATOM 4806 C CA . ASN B 1 218 ? -8.031 0.435 7.746 1 28.78 218 ASN B CA 1
ATOM 4807 C C . ASN B 1 218 ? -6.91 1.366 7.281 1 28.78 218 ASN B C 1
ATOM 4809 O O . ASN B 1 218 ? -5.742 1.139 7.594 1 28.78 218 ASN B O 1
ATOM 4813 N N . SER B 1 219 ? -6.93 1.765 6.109 1 32.88 219 SER B N 1
ATOM 4814 C CA . SER B 1 219 ? -6.027 2.787 5.594 1 32.88 219 SER B CA 1
ATOM 4815 C C . SER B 1 219 ? -5.91 3.959 6.562 1 32.88 219 SER B C 1
ATOM 4817 O O . SER B 1 219 ? -6.188 5.105 6.195 1 32.88 219 SER B O 1
ATOM 4819 N N . PHE B 1 220 ? -6.414 3.82 7.785 1 34 220 PHE B N 1
ATOM 4820 C CA . PHE B 1 220 ? -6.234 5.008 8.609 1 34 220 PHE B CA 1
ATOM 4821 C C . PHE B 1 220 ? -4.754 5.312 8.805 1 34 220 PHE B C 1
ATOM 4823 O O . PHE B 1 220 ? -4.043 4.559 9.469 1 34 220 PHE B O 1
ATOM 4830 N N . VAL B 1 221 ? -4.043 5.633 7.852 1 38.28 221 VAL B N 1
ATOM 4831 C CA . VAL B 1 221 ? -2.631 5.977 7.984 1 38.28 221 VAL B CA 1
ATOM 4832 C C . VAL B 1 221 ? -2.486 7.219 8.867 1 38.28 221 VAL B C 1
ATOM 4834 O O . VAL B 1 221 ? -1.391 7.52 9.344 1 38.28 221 VAL B O 1
ATOM 4837 N N . GLY B 1 222 ? -3.562 8.039 9.305 1 47.16 222 GLY B N 1
ATOM 4838 C CA . GLY B 1 222 ? -3.197 9.227 10.062 1 47.16 222 GLY B CA 1
ATOM 4839 C C . GLY B 1 222 ? -2.93 8.945 11.531 1 47.16 222 GLY B C 1
ATOM 4840 O O . GLY B 1 222 ? -3.213 7.852 12.016 1 47.16 222 GLY B O 1
ATOM 4841 N N . THR B 1 223 ? -2.084 9.805 12.086 1 65.19 223 THR B N 1
ATOM 4842 C CA . THR B 1 223 ? -1.904 9.773 13.531 1 65.19 223 THR B CA 1
ATOM 4843 C C . THR B 1 223 ? -3.254 9.805 14.242 1 65.19 223 THR B C 1
ATOM 4845 O O . THR B 1 223 ? -3.934 10.836 14.25 1 65.19 223 THR B O 1
ATOM 4848 N N . GLU B 1 224 ? -3.766 8.633 14.656 1 81.88 224 GLU B N 1
ATOM 4849 C CA . GLU B 1 224 ? -5.047 8.391 15.312 1 81.88 224 GLU B CA 1
ATOM 4850 C C . GLU B 1 224 ? -5.305 9.406 16.422 1 81.88 224 GLU B C 1
ATOM 4852 O O . GLU B 1 224 ? -6.449 9.797 16.656 1 81.88 224 GLU B O 1
ATOM 4857 N N . GLU B 1 225 ? -4.305 10.016 16.859 1 91.31 225 GLU B N 1
ATOM 4858 C CA . GLU B 1 225 ? -4.434 10.867 18.047 1 91.31 225 GLU B CA 1
ATOM 4859 C C . GLU B 1 225 ? -4.953 12.25 17.672 1 91.31 225 GLU B C 1
ATOM 4861 O O . GLU B 1 225 ? -5.469 12.977 18.531 1 91.31 225 GLU B O 1
ATOM 4866 N N . TYR B 1 226 ? -4.883 12.641 16.453 1 94.25 226 TYR B N 1
ATOM 4867 C CA . TYR B 1 226 ? -5.281 13.977 16.016 1 94.25 226 TYR B CA 1
ATOM 4868 C C . TYR B 1 226 ? -6.68 13.961 15.414 1 94.25 226 TYR B C 1
ATOM 4870 O O . TYR B 1 226 ? -7.234 15.016 15.094 1 94.25 226 TYR B O 1
ATOM 4878 N N . MET B 1 227 ? -7.234 12.82 15.281 1 92.12 227 MET B N 1
ATOM 4879 C CA . MET B 1 227 ? -8.523 12.688 14.617 1 92.12 227 MET B CA 1
ATOM 4880 C C . MET B 1 227 ? -9.633 13.344 15.438 1 92.12 227 MET B C 1
ATOM 4882 O O . MET B 1 227 ? -9.711 13.133 16.656 1 92.12 227 MET B O 1
ATOM 4886 N N . ALA B 1 228 ? -10.469 14.07 14.734 1 94.31 228 ALA B N 1
ATOM 4887 C CA . ALA B 1 228 ? -11.602 14.719 15.391 1 94.31 228 ALA B CA 1
ATOM 4888 C C . ALA B 1 228 ? -12.711 13.719 15.68 1 94.31 228 ALA B C 1
ATOM 4890 O O . ALA B 1 228 ? -12.891 12.75 14.938 1 94.31 228 ALA B O 1
ATOM 4891 N N . PRO B 1 229 ? -13.461 13.984 16.75 1 93.69 229 PRO B N 1
ATOM 4892 C CA . PRO B 1 229 ? -14.562 13.086 17.094 1 93.69 229 PRO B CA 1
ATOM 4893 C C . PRO B 1 229 ? -15.547 12.891 15.938 1 93.69 229 PRO B C 1
ATOM 4895 O O . PRO B 1 229 ? -16.016 11.773 15.703 1 93.69 229 PRO B O 1
ATOM 4898 N N . GLU B 1 230 ? -15.867 13.945 15.195 1 90.81 230 GLU B N 1
ATOM 4899 C CA . GLU B 1 230 ? -16.844 13.867 14.117 1 90.81 230 GLU B CA 1
ATOM 4900 C C . GLU B 1 230 ? -16.328 13.008 12.969 1 90.81 230 GLU B C 1
ATOM 4902 O O . GLU B 1 230 ? -17.125 12.445 12.203 1 90.81 230 GLU B O 1
ATOM 4907 N N . ILE B 1 231 ? -15.031 12.93 12.812 1 86 231 ILE B N 1
ATOM 4908 C CA . ILE B 1 231 ? -14.445 12.055 11.805 1 86 231 ILE B CA 1
ATOM 4909 C C . ILE B 1 231 ? -14.594 10.602 12.242 1 86 231 ILE B C 1
ATOM 4911 O O . ILE B 1 231 ? -14.953 9.734 11.438 1 86 231 ILE B O 1
ATOM 4915 N N . ILE B 1 232 ? -14.305 10.359 13.484 1 83.25 232 ILE B N 1
ATOM 4916 C CA . ILE B 1 232 ? -14.367 9.016 14.055 1 83.25 232 ILE B CA 1
ATOM 4917 C C . ILE B 1 232 ? -15.797 8.477 13.961 1 83.25 232 ILE B C 1
ATOM 4919 O O . ILE B 1 232 ? -16 7.309 13.641 1 83.25 232 ILE B O 1
ATOM 4923 N N . THR B 1 233 ? -16.734 9.352 14.148 1 85 233 THR B N 1
ATOM 4924 C CA . THR B 1 233 ? -18.141 8.945 14.164 1 85 233 THR B CA 1
ATOM 4925 C C . THR B 1 233 ? -18.734 9.023 12.766 1 85 233 THR B C 1
ATOM 4927 O O . THR B 1 233 ? -19.875 8.594 12.547 1 85 233 THR B O 1
ATOM 4930 N N . GLY B 1 234 ? -18.031 9.625 11.852 1 80.06 234 GLY B N 1
ATOM 4931 C CA . GLY B 1 234 ? -18.516 9.758 10.492 1 80.06 234 GLY B CA 1
ATOM 4932 C C . GLY B 1 234 ? -19.484 10.906 10.312 1 80.06 234 GLY B C 1
ATOM 4933 O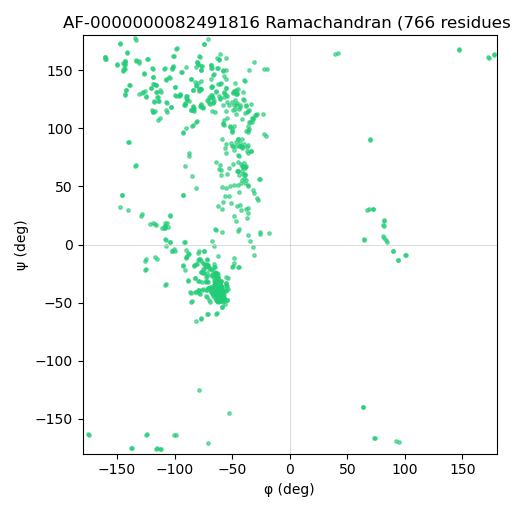 O . GLY B 1 234 ? -20.266 10.922 9.359 1 80.06 234 GLY B O 1
ATOM 4934 N N . ALA B 1 235 ? -19.578 11.789 11.156 1 75.56 235 ALA B N 1
ATOM 4935 C CA . ALA B 1 235 ? -20.547 12.875 11.141 1 75.56 235 ALA B CA 1
ATOM 4936 C C . ALA B 1 235 ? -20.141 13.961 10.156 1 75.56 235 ALA B C 1
ATOM 4938 O O . ALA B 1 235 ? -20.969 14.773 9.742 1 75.56 235 ALA B O 1
ATOM 4939 N N . GLY B 1 236 ? -18.953 14 9.633 1 72.62 236 GLY B N 1
ATOM 4940 C CA . GLY B 1 236 ? -18.594 14.977 8.625 1 72.62 236 GLY B CA 1
ATOM 4941 C C . GLY B 1 236 ? -17.141 15.406 8.703 1 72.62 236 GLY B C 1
ATOM 4942 O O . GLY B 1 236 ? -16.453 15.109 9.688 1 72.62 236 GLY B O 1
ATOM 4943 N N . HIS B 1 237 ? -16.766 16.078 7.637 1 74.06 237 HIS B N 1
ATOM 4944 C CA . HIS B 1 237 ? -15.398 16.562 7.523 1 74.06 237 HIS B CA 1
ATOM 4945 C C . HIS B 1 237 ? -15.359 18.016 7.062 1 74.06 237 HIS B C 1
ATOM 4947 O O . HIS B 1 237 ? -14.789 18.328 6.012 1 74.06 237 HIS B O 1
ATOM 4953 N N . GLU B 1 238 ? -15.812 18.859 7.961 1 88.19 238 GLU B N 1
ATOM 4954 C CA . GLU B 1 238 ? -15.766 20.266 7.586 1 88.19 238 GLU B CA 1
ATOM 4955 C C . GLU B 1 238 ? -14.562 20.969 8.219 1 88.19 238 GLU B C 1
ATOM 4957 O O . GLU B 1 238 ? -13.625 20.312 8.672 1 88.19 238 GLU B O 1
ATOM 4962 N N . PHE B 1 239 ? -14.578 22.344 8.242 1 93.88 239 PHE B N 1
ATOM 4963 C CA . PHE B 1 239 ? -13.414 23.141 8.617 1 93.88 239 PHE B CA 1
ATOM 4964 C C . PHE B 1 239 ? -13.047 22.922 10.078 1 93.88 239 PHE B C 1
ATOM 4966 O O . PHE B 1 239 ? -11.883 23.031 10.461 1 93.88 239 PHE B O 1
ATOM 4973 N N . ALA B 1 240 ? -14.055 22.531 10.836 1 95.69 240 ALA B N 1
ATOM 4974 C CA . ALA B 1 240 ? -13.867 22.422 12.281 1 95.69 240 ALA B CA 1
ATOM 4975 C C . ALA B 1 240 ? -12.844 21.344 12.617 1 95.69 240 ALA B C 1
ATOM 4977 O O . ALA B 1 240 ? -12.242 21.359 13.695 1 95.69 240 ALA B O 1
ATOM 4978 N N . VAL B 1 241 ? -12.648 20.375 11.75 1 95.75 241 VAL B N 1
ATOM 4979 C CA . VAL B 1 241 ? -11.695 19.281 11.984 1 95.75 241 VAL B CA 1
ATOM 4980 C C . VAL B 1 241 ? -10.289 19.844 12.117 1 95.75 241 VAL B C 1
ATOM 4982 O O . VAL B 1 241 ? -9.484 19.375 12.922 1 95.75 241 VAL B O 1
ATOM 4985 N N . ASP B 1 242 ? -10 20.938 11.391 1 97.81 242 ASP B N 1
ATOM 4986 C CA . ASP B 1 242 ? -8.688 21.562 11.461 1 97.81 242 ASP B CA 1
ATOM 4987 C C . ASP B 1 242 ? -8.484 22.266 12.797 1 97.81 242 ASP B C 1
ATOM 4989 O O . ASP B 1 242 ? -7.375 22.266 13.336 1 97.81 242 ASP B O 1
ATOM 4993 N N . TRP B 1 243 ? -9.531 22.875 13.305 1 98.5 243 TRP B N 1
ATOM 4994 C CA . TRP B 1 243 ? -9.43 23.547 14.594 1 98.5 243 TRP B CA 1
ATOM 4995 C C . TRP B 1 243 ? -9.234 22.547 15.727 1 98.5 243 TRP B C 1
ATOM 4997 O O . TRP B 1 243 ? -8.484 22.812 16.672 1 98.5 243 TRP B O 1
ATOM 5007 N N . TRP B 1 244 ? -9.906 21.391 15.594 1 97.75 244 TRP B N 1
ATOM 5008 C CA . TRP B 1 244 ? -9.648 20.312 16.547 1 97.75 244 TRP B CA 1
ATOM 5009 C C . TRP B 1 244 ? -8.172 19.922 16.547 1 97.75 244 TRP B C 1
ATOM 5011 O O . TRP B 1 244 ? -7.535 19.875 17.609 1 97.75 244 TRP B O 1
ATOM 5021 N N . ALA B 1 245 ? -7.668 19.703 15.375 1 97.88 245 ALA B N 1
ATOM 5022 C CA . ALA B 1 245 ? -6.266 19.312 15.25 1 97.88 245 ALA B CA 1
ATOM 5023 C C . ALA B 1 245 ? -5.348 20.391 15.82 1 97.88 245 ALA B C 1
ATOM 5025 O O . ALA B 1 245 ? -4.309 20.078 16.406 1 97.88 245 ALA B O 1
ATOM 5026 N N . LEU B 1 246 ? -5.73 21.672 15.648 1 98.62 246 LEU B N 1
ATOM 5027 C CA . LEU B 1 246 ? -4.977 22.766 16.219 1 98.62 246 LEU B CA 1
ATOM 5028 C C . LEU B 1 246 ? -4.926 22.672 17.75 1 98.62 246 LEU B C 1
ATOM 5030 O O . LEU B 1 246 ? -3.883 22.922 18.359 1 98.62 246 LEU B O 1
ATOM 5034 N N . GLY B 1 247 ? -6.047 22.312 18.328 1 98.62 247 GLY B N 1
ATOM 5035 C CA . GLY B 1 247 ? -6.09 22.109 19.766 1 98.62 247 GLY B CA 1
ATOM 5036 C C . GLY B 1 247 ? -5.176 21 20.25 1 98.62 247 GLY B C 1
ATOM 5037 O O . GLY B 1 247 ? -4.457 21.156 21.234 1 98.62 247 GLY B O 1
ATOM 5038 N N . VAL B 1 248 ? -5.211 19.906 19.531 1 98.12 248 VAL B N 1
ATOM 5039 C CA . VAL B 1 248 ? -4.355 18.781 19.875 1 98.12 248 VAL B CA 1
ATOM 5040 C C . VAL B 1 248 ? -2.889 19.172 19.75 1 98.12 248 VAL B C 1
ATOM 5042 O O . VAL B 1 248 ? -2.072 18.875 20.625 1 98.12 248 VAL B O 1
ATOM 5045 N N . LEU B 1 249 ? -2.6 19.844 18.688 1 97.94 249 LEU B N 1
ATOM 5046 C CA . LEU B 1 249 ? -1.237 20.312 18.453 1 97.94 249 LEU B CA 1
ATOM 5047 C C . LEU B 1 249 ? -0.776 21.219 19.594 1 97.94 249 LEU B C 1
ATOM 5049 O O . LEU B 1 249 ? 0.327 21.047 20.125 1 97.94 249 LEU B O 1
ATOM 5053 N N . CYS B 1 250 ? -1.594 22.156 19.953 1 98.19 250 CYS B N 1
ATOM 5054 C CA . CYS B 1 250 ? -1.283 23.078 21.031 1 98.19 250 CYS B CA 1
ATOM 5055 C C . CYS B 1 250 ? -1.022 22.344 22.344 1 98.19 250 CYS B C 1
ATOM 5057 O O . CYS B 1 250 ? -0.054 22.641 23.047 1 98.19 250 CYS B O 1
ATOM 5059 N N . TYR B 1 251 ? -1.847 21.406 22.656 1 97.81 251 TYR B N 1
ATOM 5060 C CA . TYR B 1 251 ? -1.69 20.578 23.844 1 97.81 251 TYR B CA 1
ATOM 5061 C C . TYR B 1 251 ? -0.358 19.844 23.828 1 97.81 251 TYR B C 1
ATOM 5063 O O . TYR B 1 251 ? 0.358 19.812 24.844 1 97.81 251 TYR B O 1
ATOM 5071 N N . GLU B 1 252 ? -0.084 19.281 22.75 1 96.94 252 GLU B N 1
ATOM 5072 C CA . GLU B 1 252 ? 1.153 18.516 22.609 1 96.94 252 GLU B CA 1
ATOM 5073 C C . GLU B 1 252 ? 2.377 19.422 22.75 1 96.94 252 GLU B C 1
ATOM 5075 O O . GLU B 1 252 ? 3.379 19.016 23.344 1 96.94 252 GLU B O 1
ATOM 5080 N N . MET B 1 253 ? 2.309 20.594 22.203 1 97.31 253 MET B N 1
ATOM 5081 C CA . MET B 1 253 ? 3.412 21.547 22.328 1 97.31 253 MET B CA 1
ATOM 5082 C C . MET B 1 253 ? 3.598 21.969 23.781 1 97.31 253 MET B C 1
ATOM 5084 O O . MET B 1 253 ? 4.723 22.203 24.234 1 97.31 253 MET B O 1
ATOM 5088 N N . LEU B 1 254 ? 2.531 22.047 24.484 1 96.81 254 LEU B N 1
ATOM 5089 C CA . LEU B 1 254 ? 2.547 22.531 25.859 1 96.81 254 LEU B CA 1
ATOM 5090 C C . LEU B 1 254 ? 3.01 21.438 26.812 1 96.81 254 LEU B C 1
ATOM 5092 O O . LEU B 1 254 ? 3.758 21.703 27.75 1 96.81 254 LEU B O 1
ATOM 5096 N N . TYR B 1 255 ? 2.566 20.172 26.562 1 95.56 255 TYR B N 1
ATOM 5097 C CA . TYR B 1 255 ? 2.766 19.141 27.578 1 95.56 255 TYR B CA 1
ATOM 5098 C C . TYR B 1 255 ? 3.678 18.047 27.047 1 95.56 255 TYR B C 1
ATOM 5100 O O . TYR B 1 255 ? 4.047 17.125 27.781 1 95.56 255 TYR B O 1
ATOM 5108 N N . GLY B 1 256 ? 3.953 18.047 25.781 1 94.19 256 GLY B N 1
ATOM 5109 C CA . GLY B 1 256 ? 4.852 17.047 25.219 1 94.19 256 GLY B CA 1
ATOM 5110 C C . GLY B 1 256 ? 4.156 15.742 24.875 1 94.19 256 GLY B C 1
ATOM 5111 O O . GLY B 1 256 ? 4.809 14.773 24.484 1 94.19 256 GLY B O 1
ATOM 5112 N N . ARG B 1 257 ? 2.883 15.688 25.078 1 93.75 257 ARG B N 1
ATOM 5113 C CA . ARG B 1 257 ? 2.055 14.531 24.766 1 93.75 257 ARG B CA 1
ATOM 5114 C C . ARG B 1 257 ? 0.679 14.961 24.266 1 93.75 257 ARG B C 1
ATOM 5116 O O . ARG B 1 257 ? 0.218 16.062 24.562 1 93.75 257 ARG B O 1
ATOM 5123 N N . THR B 1 258 ? 0.084 14.055 23.5 1 96.12 258 THR B N 1
ATOM 5124 C CA . THR B 1 258 ? -1.272 14.352 23.062 1 96.12 258 THR B CA 1
ATOM 5125 C C . THR B 1 258 ? -2.283 14.062 24.156 1 96.12 258 THR B C 1
ATOM 5127 O O . THR B 1 258 ? -2.004 13.289 25.078 1 96.12 258 THR B O 1
ATOM 5130 N N . PRO B 1 259 ? -3.371 14.688 24.125 1 96.81 259 PRO B N 1
ATOM 5131 C CA . PRO B 1 259 ? -4.293 14.641 25.266 1 96.81 259 PRO B CA 1
ATOM 5132 C C . PRO B 1 259 ? -5.035 13.312 25.375 1 96.81 259 PRO B C 1
ATOM 5134 O O . PRO B 1 259 ? -5.496 12.945 26.469 1 96.81 259 PRO B O 1
ATOM 5137 N N . PHE B 1 260 ? -5.16 12.516 24.297 1 96.56 260 PHE B N 1
ATOM 5138 C CA . PHE B 1 260 ? -6.098 11.398 24.359 1 96.56 260 PHE B CA 1
ATOM 5139 C C . PHE B 1 260 ? -5.418 10.102 23.938 1 96.56 260 PHE B C 1
ATOM 5141 O O . PHE B 1 260 ? -6.07 9.188 23.422 1 96.56 260 PHE B O 1
ATOM 5148 N N . LYS B 1 261 ? -4.195 10.031 24.094 1 93.94 261 LYS B N 1
ATOM 5149 C CA . LYS B 1 261 ? -3.465 8.836 23.688 1 93.94 261 LYS B CA 1
ATOM 5150 C C . LYS B 1 261 ? -3.822 7.645 24.578 1 93.94 261 LYS B C 1
ATOM 5152 O O . LYS B 1 261 ? -3.797 7.754 25.797 1 93.94 261 LYS B O 1
ATOM 5157 N N . GLY B 1 262 ? -4.18 6.559 23.953 1 92.31 262 GLY B N 1
ATOM 5158 C CA . GLY B 1 262 ? -4.418 5.301 24.641 1 92.31 262 GLY B CA 1
ATOM 5159 C C . GLY B 1 262 ? -3.4 4.23 24.297 1 92.31 262 GLY B C 1
ATOM 5160 O O . GLY B 1 262 ? -2.455 4.477 23.547 1 92.31 262 GLY B O 1
ATOM 5161 N N . ASN B 1 263 ? -3.609 3.012 24.844 1 88.94 263 ASN B N 1
ATOM 5162 C CA . ASN B 1 263 ? -2.695 1.898 24.625 1 88.94 263 ASN B CA 1
ATOM 5163 C C . ASN B 1 263 ? -2.893 1.274 23.25 1 88.94 263 ASN B C 1
ATOM 5165 O O . ASN B 1 263 ? -1.999 0.601 22.734 1 88.94 263 ASN B O 1
ATOM 5169 N N . ASN B 1 264 ? -4.047 1.486 22.797 1 83 264 ASN B N 1
ATOM 5170 C CA . ASN B 1 264 ? -4.402 1.015 21.469 1 83 264 ASN B CA 1
ATOM 5171 C C . ASN B 1 264 ? -5.402 1.949 20.781 1 83 264 ASN B C 1
ATOM 5173 O O . ASN B 1 264 ? -5.84 2.936 21.375 1 83 264 ASN B O 1
ATOM 5177 N N . ARG B 1 265 ? -5.602 1.633 19.594 1 85.12 265 ARG B N 1
ATOM 5178 C CA . ARG B 1 265 ? -6.465 2.486 18.781 1 85.12 265 ARG B CA 1
ATOM 5179 C C . ARG B 1 265 ? -7.848 2.621 19.406 1 85.12 265 ARG B C 1
ATOM 5181 O O . ARG B 1 265 ? -8.398 3.723 19.484 1 85.12 265 ARG B O 1
ATOM 5188 N N . LYS B 1 266 ? -8.367 1.48 19.797 1 83 266 LYS B N 1
ATOM 5189 C CA . LYS B 1 266 ? -9.703 1.484 20.375 1 83 266 LYS B CA 1
ATOM 5190 C C . LYS B 1 266 ? -9.773 2.383 21.609 1 83 266 LYS B C 1
ATOM 5192 O O . LYS B 1 266 ? -10.711 3.176 21.75 1 83 266 LYS B O 1
ATOM 5197 N N . GLU B 1 267 ? -8.852 2.285 22.406 1 90.88 267 GLU B N 1
ATOM 5198 C CA . GLU B 1 267 ? -8.805 3.105 23.609 1 90.88 267 GLU B CA 1
ATOM 5199 C C . GLU B 1 267 ? -8.602 4.578 23.281 1 90.88 267 GLU B C 1
ATOM 5201 O O . GLU B 1 267 ? -9.195 5.457 23.906 1 90.88 267 GLU B O 1
ATOM 5206 N N . THR B 1 268 ? -7.762 4.848 22.359 1 92.19 268 THR B N 1
ATOM 5207 C CA . THR B 1 268 ? -7.531 6.223 21.922 1 92.19 268 THR B CA 1
ATOM 5208 C C . THR B 1 268 ? -8.82 6.852 21.406 1 92.19 268 THR B C 1
ATOM 5210 O O . THR B 1 268 ? -9.164 7.973 21.781 1 92.19 268 THR B O 1
ATOM 5213 N N . PHE B 1 269 ? -9.523 6.105 20.641 1 90.19 269 PHE B N 1
ATOM 5214 C CA . PHE B 1 269 ? -10.781 6.613 20.094 1 90.19 269 PHE B CA 1
ATOM 5215 C C . PHE B 1 269 ? -11.789 6.848 21.203 1 90.19 269 PHE B C 1
ATOM 5217 O O . PHE B 1 269 ? -12.508 7.852 21.203 1 90.19 269 PHE B O 1
ATOM 5224 N N . HIS B 1 270 ? -11.773 5.941 22.141 1 92.44 270 HIS B N 1
ATOM 5225 C CA . HIS B 1 270 ? -12.672 6.117 23.281 1 92.44 270 HIS B CA 1
ATOM 5226 C C . HIS B 1 270 ? -12.352 7.406 24.031 1 92.44 270 HIS B C 1
ATOM 5228 O O . HIS B 1 270 ? -13.258 8.164 24.375 1 92.44 270 HIS B O 1
ATOM 5234 N N . LYS B 1 271 ? -11.156 7.602 24.25 1 94.75 271 LYS B N 1
ATOM 5235 C CA . LYS B 1 271 ? -10.742 8.805 24.969 1 94.75 271 LYS B CA 1
ATOM 5236 C C . LYS B 1 271 ? -11.102 10.062 24.188 1 94.75 271 LYS B C 1
ATOM 5238 O O . LYS B 1 271 ? -11.57 11.047 24.75 1 94.75 271 LYS B O 1
ATOM 5243 N N . ILE B 1 272 ? -10.906 10.031 22.891 1 95.25 272 ILE B N 1
ATOM 5244 C CA . ILE B 1 272 ? -11.211 11.172 22.047 1 95.25 272 ILE B CA 1
ATOM 5245 C C . ILE B 1 272 ? -12.711 11.477 22.109 1 95.25 272 ILE B C 1
ATOM 5247 O O . ILE B 1 272 ? -13.117 12.641 22.141 1 95.25 272 ILE B O 1
ATOM 5251 N N . LEU B 1 273 ? -13.492 10.453 22.156 1 94.12 273 LEU B N 1
ATOM 5252 C CA . LEU B 1 273 ? -14.938 10.609 22.078 1 94.12 273 LEU B CA 1
ATOM 5253 C C . LEU B 1 273 ? -15.531 10.961 23.438 1 94.12 273 LEU B C 1
ATOM 5255 O O . LEU B 1 273 ? -16.5 11.719 23.516 1 94.12 273 LEU B O 1
ATOM 5259 N N . ALA B 1 274 ? -14.867 10.508 24.5 1 94.69 274 ALA B N 1
ATOM 5260 C CA . ALA B 1 274 ? -15.609 10.523 25.75 1 94.69 274 ALA B CA 1
ATOM 5261 C C . ALA B 1 274 ? -14.836 11.281 26.828 1 94.69 274 ALA B C 1
ATOM 5263 O O . ALA B 1 274 ? -15.422 11.758 27.797 1 94.69 274 ALA B O 1
ATOM 5264 N N . MET B 1 275 ? -13.594 11.438 26.75 1 95.62 275 MET B N 1
ATOM 5265 C CA . MET B 1 275 ? -12.812 11.992 27.844 1 95.62 275 MET B CA 1
ATOM 5266 C C . MET B 1 275 ? -12.477 13.461 27.594 1 95.62 275 MET B C 1
ATOM 5268 O O . MET B 1 275 ? -12.359 13.891 26.453 1 95.62 275 MET B O 1
ATOM 5272 N N . GLN B 1 276 ? -12.297 14.156 28.672 1 95.62 276 GLN B N 1
ATOM 5273 C CA . GLN B 1 276 ? -11.828 15.539 28.594 1 95.62 276 GLN B CA 1
ATOM 5274 C C . GLN B 1 276 ? -10.312 15.609 28.734 1 95.62 276 GLN B C 1
ATOM 5276 O O . GLN B 1 276 ? -9.703 14.773 29.406 1 95.62 276 GLN B O 1
ATOM 5281 N N . PRO B 1 277 ? -9.773 16.594 28.062 1 96 277 PRO B N 1
ATOM 5282 C CA . PRO B 1 277 ? -8.328 16.734 28.234 1 96 277 PRO B CA 1
ATOM 5283 C C . PRO B 1 277 ? -7.922 17.125 29.656 1 96 277 PRO B C 1
ATOM 5285 O O . PRO B 1 277 ? -8.633 17.891 30.312 1 96 277 PRO B O 1
ATOM 5288 N N . GLU B 1 278 ? -6.816 16.625 30.016 1 95.12 278 GLU B N 1
ATOM 5289 C CA . GLU B 1 278 ? -6.297 16.922 31.359 1 95.12 278 GLU B CA 1
ATOM 5290 C C . GLU B 1 278 ? -5.305 18.078 31.312 1 95.12 278 GLU B C 1
ATOM 5292 O O . GLU B 1 278 ? -4.352 18.062 30.531 1 95.12 278 GLU B O 1
ATOM 5297 N N . PHE B 1 279 ? -5.543 19.062 32.156 1 95.88 279 PHE B N 1
ATOM 5298 C CA . PHE B 1 279 ? -4.641 20.203 32.25 1 95.88 279 PHE B CA 1
ATOM 5299 C C . PHE B 1 279 ? -3.904 20.219 33.594 1 95.88 279 PHE B C 1
ATOM 5301 O O . PHE B 1 279 ? -4.512 20 34.656 1 95.88 279 PHE B O 1
ATOM 5308 N N . VAL B 1 280 ? -2.666 20.375 33.5 1 91.31 280 VAL B N 1
ATOM 5309 C CA . VAL B 1 280 ? -1.839 20.453 34.719 1 91.31 280 VAL B CA 1
ATOM 5310 C C . VAL B 1 280 ? -1.539 21.922 35.031 1 91.31 280 VAL B C 1
ATOM 5312 O O . VAL B 1 280 ? -1.195 22.703 34.125 1 91.31 280 VAL B O 1
ATOM 5315 N N . GLY B 1 281 ? -1.661 22.297 36.312 1 88.75 281 GLY B N 1
ATOM 5316 C CA . GLY B 1 281 ? -1.322 23.656 36.719 1 88.75 281 GLY B CA 1
ATOM 5317 C C . GLY B 1 281 ? -2.518 24.594 36.75 1 88.75 281 GLY B C 1
ATOM 5318 O O . GLY B 1 281 ? -3.664 24.141 36.688 1 88.75 281 GLY B O 1
ATOM 5319 N N . LYS B 1 282 ? -2.264 25.906 36.906 1 90.81 282 LYS B N 1
ATOM 5320 C CA . LYS B 1 282 ? -3.305 26.922 36.969 1 90.81 282 LYS B CA 1
ATOM 5321 C C . LYS B 1 282 ? -3.842 27.266 35.594 1 90.81 282 LYS B C 1
ATOM 5323 O O . LYS B 1 282 ? -3.072 27.422 34.625 1 90.81 282 LYS B O 1
ATOM 5328 N N . PRO B 1 283 ? -5.152 27.281 35.562 1 92.81 283 PRO B N 1
ATOM 5329 C CA . PRO B 1 283 ? -5.742 27.688 34.281 1 92.81 283 PRO B CA 1
ATOM 5330 C C . PRO B 1 283 ? -5.242 29.062 33.812 1 92.81 283 PRO B C 1
ATOM 5332 O O . PRO B 1 283 ? -5.047 29.969 34.625 1 92.81 283 PRO B O 1
ATOM 5335 N N . ASP B 1 284 ? -4.914 29.125 32.594 1 96.06 284 ASP B N 1
ATOM 5336 C CA . ASP B 1 284 ? -4.508 30.375 31.953 1 96.06 284 ASP B CA 1
ATOM 5337 C C . ASP B 1 284 ? -5.121 30.5 30.562 1 96.06 284 ASP B C 1
ATOM 5339 O O . ASP B 1 284 ? -6.004 29.734 30.188 1 96.06 284 ASP B O 1
ATOM 5343 N N . SER B 1 285 ? -4.715 31.547 29.875 1 97.69 285 SER B N 1
ATOM 5344 C CA . SER B 1 285 ? -5.312 31.812 28.562 1 97.69 285 SER B CA 1
ATOM 5345 C C . SER B 1 285 ? -4.988 30.703 27.562 1 97.69 285 SER B C 1
ATOM 5347 O O . SER B 1 285 ? -5.805 30.391 26.703 1 97.69 285 SER B O 1
ATOM 5349 N N . LEU B 1 286 ? -3.834 30.141 27.734 1 97.88 286 LEU B N 1
ATOM 5350 C CA . LEU B 1 286 ? -3.436 29.078 26.812 1 97.88 286 LEU B CA 1
ATOM 5351 C C . LEU B 1 286 ? -4.27 27.812 27.047 1 97.88 286 LEU B C 1
ATOM 5353 O O . LEU B 1 286 ? -4.777 27.219 26.109 1 97.88 286 LEU B O 1
ATOM 5357 N N . THR B 1 287 ? -4.418 27.375 28.281 1 97.94 287 THR B N 1
ATOM 5358 C CA . THR B 1 287 ? -5.227 26.203 28.578 1 97.94 287 THR B CA 1
ATOM 5359 C C . THR B 1 287 ? -6.691 26.453 28.219 1 97.94 287 THR B C 1
ATOM 5361 O O . THR B 1 287 ? -7.398 25.516 27.828 1 97.94 287 THR B O 1
ATOM 5364 N N . ASP B 1 288 ? -7.094 27.688 28.391 1 98.06 288 ASP B N 1
ATOM 5365 C CA . ASP B 1 288 ? -8.453 28.047 27.984 1 98.06 288 ASP B CA 1
ATOM 5366 C C . ASP B 1 288 ? -8.625 27.891 26.484 1 98.06 288 ASP B C 1
ATOM 5368 O O . ASP B 1 288 ? -9.633 27.344 26.016 1 98.06 288 ASP B O 1
ATOM 5372 N N . LEU B 1 289 ? -7.691 28.406 25.75 1 98.44 289 LEU B N 1
ATOM 5373 C CA . LEU B 1 289 ? -7.715 28.266 24.297 1 98.44 289 LEU B CA 1
ATOM 5374 C C . LEU B 1 289 ? -7.824 26.797 23.891 1 98.44 289 LEU B C 1
ATOM 5376 O O . LEU B 1 289 ? -8.695 26.438 23.094 1 98.44 289 LEU B O 1
ATOM 5380 N N . ILE B 1 290 ? -7.008 25.938 24.484 1 98.62 290 ILE B N 1
ATOM 5381 C CA . ILE B 1 290 ? -6.973 24.516 24.172 1 98.62 290 ILE B CA 1
ATOM 5382 C C . ILE B 1 290 ? -8.32 23.875 24.5 1 98.62 290 ILE B C 1
ATOM 5384 O O . ILE B 1 290 ? -8.867 23.125 23.688 1 98.62 290 ILE B O 1
ATOM 5388 N N . GLY B 1 291 ? -8.812 24.203 25.594 1 98.06 291 GLY B N 1
ATOM 5389 C CA . GLY B 1 291 ? -10.102 23.656 25.984 1 98.06 291 GLY B CA 1
ATOM 5390 C C . GLY B 1 291 ? -11.219 23.984 25.016 1 98.06 291 GLY B C 1
ATOM 5391 O O . GLY B 1 291 ? -12.062 23.141 24.734 1 98.06 291 GLY B O 1
ATOM 5392 N N . LYS B 1 292 ? -11.227 25.172 24.516 1 98.31 292 LYS B N 1
ATOM 5393 C CA . LYS B 1 292 ? -12.266 25.625 23.594 1 98.31 292 LYS B CA 1
ATOM 5394 C C . LYS B 1 292 ? -12.102 24.984 22.219 1 98.31 292 LYS B C 1
ATOM 5396 O O . LYS B 1 292 ? -13.086 24.734 21.531 1 98.31 292 LYS B O 1
ATOM 5401 N N . LEU B 1 293 ? -10.883 24.719 21.828 1 98.56 293 LEU B N 1
ATOM 5402 C CA . LEU B 1 293 ? -10.594 24.078 20.562 1 98.56 293 LEU B CA 1
ATOM 5403 C C . LEU B 1 293 ? -10.914 22.594 20.625 1 98.56 293 LEU B C 1
ATOM 5405 O O . LEU B 1 293 ? -11.227 21.969 19.594 1 98.56 293 LEU B O 1
ATOM 5409 N N . LEU B 1 294 ? -10.906 21.969 21.828 1 98.25 294 LEU B N 1
ATOM 5410 C CA . LEU B 1 294 ? -11.062 20.516 21.953 1 98.25 294 LEU B CA 1
ATOM 5411 C C . LEU B 1 294 ? -12.469 20.172 22.438 1 98.25 294 LEU B C 1
ATOM 5413 O O . LEU B 1 294 ? -12.672 19.141 23.078 1 98.25 294 LEU B O 1
ATOM 5417 N N . LYS B 1 295 ? -13.336 21.078 22.141 1 97.44 295 LYS B N 1
ATOM 5418 C CA . LYS B 1 295 ? -14.734 20.703 22.359 1 97.44 295 LYS B CA 1
ATOM 5419 C C . LYS B 1 295 ? -15.148 19.562 21.453 1 97.44 295 LYS B C 1
ATOM 5421 O O . LYS B 1 295 ? -14.922 19.609 20.234 1 97.44 295 LYS B O 1
ATOM 5426 N N . LYS B 1 296 ? -15.766 18.547 21.969 1 95.56 296 LYS B N 1
ATOM 5427 C CA . LYS B 1 296 ? -16.109 17.328 21.234 1 95.56 296 LYS B CA 1
ATOM 5428 C C . LYS B 1 296 ? -17.172 17.609 20.172 1 95.56 296 LYS B C 1
ATOM 5430 O O . LYS B 1 296 ? -17.094 17.078 19.062 1 95.56 296 LYS B O 1
ATOM 5435 N N . ASP B 1 297 ? -18.125 18.438 20.562 1 94.25 297 ASP B N 1
ATOM 5436 C CA . ASP B 1 297 ? -19.125 18.906 19.609 1 94.25 297 ASP B CA 1
ATOM 5437 C C . ASP B 1 297 ? -18.547 20 18.719 1 94.25 297 ASP B C 1
ATOM 5439 O O . ASP B 1 297 ? -18.25 21.094 19.188 1 94.25 297 ASP B O 1
ATOM 5443 N N . PRO B 1 298 ? -18.5 19.781 17.438 1 95.44 298 PRO B N 1
ATOM 5444 C CA . PRO B 1 298 ? -17.891 20.766 16.547 1 95.44 298 PRO B CA 1
ATOM 5445 C C . PRO B 1 298 ? -18.625 22.109 16.547 1 95.44 298 PRO B C 1
ATOM 5447 O O . PRO B 1 298 ? -18.016 23.156 16.359 1 95.44 298 PRO B O 1
ATOM 5450 N N . THR B 1 299 ? -19.875 22.094 16.812 1 95.44 299 THR B N 1
ATOM 5451 C CA . THR B 1 299 ? -20.672 23.328 16.781 1 95.44 299 THR B CA 1
ATOM 5452 C C . THR B 1 299 ? -20.328 24.219 17.969 1 95.44 299 THR B C 1
ATOM 5454 O O . THR B 1 299 ? -20.656 25.406 17.969 1 95.44 299 THR B O 1
ATOM 5457 N N . ARG B 1 300 ? -19.719 23.672 18.969 1 96.88 300 ARG B N 1
ATOM 5458 C CA . ARG B 1 300 ? -19.328 24.406 20.156 1 96.88 300 ARG B CA 1
ATOM 5459 C C . ARG B 1 300 ? -17.828 24.688 20.156 1 96.88 300 ARG B C 1
ATOM 5461 O O . ARG B 1 300 ? -17.312 25.312 21.094 1 96.88 300 ARG B O 1
ATOM 5468 N N . ARG B 1 301 ? -17.203 24.281 19.141 1 97.19 301 ARG B N 1
ATOM 5469 C CA . ARG B 1 301 ? -15.758 24.406 19.062 1 97.19 301 ARG B CA 1
ATOM 5470 C C . ARG B 1 301 ? -15.352 25.812 18.625 1 97.19 301 ARG B C 1
ATOM 5472 O O . ARG B 1 301 ? -15.984 26.391 17.75 1 97.19 301 ARG B O 1
ATOM 5479 N N . LEU B 1 302 ? -14.328 26.328 19.312 1 97.81 302 LEU B N 1
ATOM 5480 C CA . LEU B 1 302 ? -13.812 27.641 18.906 1 97.81 302 LEU B CA 1
ATOM 5481 C C . LEU B 1 302 ? -13.43 27.641 17.438 1 97.81 302 LEU B C 1
ATOM 5483 O O . LEU B 1 302 ? -12.711 26.75 16.969 1 97.81 302 LEU B O 1
ATOM 5487 N N . GLY B 1 303 ? -13.945 28.656 16.672 1 96.69 303 GLY B N 1
ATOM 5488 C CA . GLY B 1 303 ? -13.648 28.781 15.25 1 96.69 303 GLY B CA 1
ATOM 5489 C C . GLY B 1 303 ? -14.758 28.25 14.359 1 96.69 303 GLY B C 1
ATOM 5490 O O . GLY B 1 303 ? -14.719 28.422 13.141 1 96.69 303 GLY B O 1
ATOM 5491 N N . TYR B 1 304 ? -15.75 27.578 14.961 1 95.62 304 TYR B N 1
ATOM 5492 C CA . TYR B 1 304 ? -16.797 26.953 14.164 1 95.62 304 TYR B CA 1
ATOM 5493 C C . TYR B 1 304 ? -17.656 28 13.461 1 95.62 304 TYR B C 1
ATOM 5495 O O . TYR B 1 304 ? -17.969 27.844 12.281 1 95.62 304 TYR B O 1
ATOM 5503 N N . GLN B 1 305 ? -18 29.031 14.117 1 93.69 305 GLN B N 1
ATOM 5504 C CA . GLN B 1 305 ? -18.969 30 13.594 1 93.69 305 GLN B CA 1
ATOM 5505 C C . GLN B 1 305 ? -18.266 31.031 12.703 1 93.69 305 GLN B C 1
ATOM 5507 O O . GLN B 1 305 ? -18.703 31.281 11.578 1 93.69 305 GLN B O 1
ATOM 5512 N N . ARG B 1 306 ? -17.156 31.609 13.242 1 96.19 306 ARG B N 1
ATOM 5513 C CA . ARG B 1 306 ? -16.547 32.719 12.516 1 96.19 306 ARG B CA 1
ATOM 5514 C C . ARG B 1 306 ? -15.148 32.375 12.047 1 96.19 306 ARG B C 1
ATOM 5516 O O . ARG B 1 306 ? -14.352 33.25 11.719 1 96.19 306 ARG B O 1
ATOM 5523 N N . GLY B 1 307 ? -14.852 31.109 12.047 1 96.75 307 GLY B N 1
ATOM 5524 C CA . GLY B 1 307 ? -13.578 30.656 11.508 1 96.75 307 GLY B CA 1
ATOM 5525 C C . GLY B 1 307 ? -12.383 31.172 12.289 1 96.75 307 GLY B C 1
ATOM 5526 O O . GLY B 1 307 ? -12.422 31.25 13.516 1 96.75 307 GLY B O 1
ATOM 5527 N N . ALA B 1 308 ? -11.352 31.547 11.57 1 97.94 308 ALA B N 1
ATOM 5528 C CA . ALA B 1 308 ? -10.086 31.969 12.164 1 97.94 308 ALA B CA 1
ATOM 5529 C C . ALA B 1 308 ? -10.25 33.25 12.984 1 97.94 308 ALA B C 1
ATOM 5531 O O . ALA B 1 308 ? -9.57 33.438 13.992 1 97.94 308 ALA B O 1
ATOM 5532 N N . SER B 1 309 ? -11.164 34.125 12.586 1 97.31 309 SER B N 1
ATOM 5533 C CA . SER B 1 309 ? -11.367 35.406 13.281 1 97.31 309 SER B CA 1
ATOM 5534 C C . SER B 1 309 ? -11.711 35.188 14.75 1 97.31 309 SER B C 1
ATOM 5536 O O . SER B 1 309 ? -11.219 35.875 15.625 1 97.31 309 SER B O 1
ATOM 5538 N N . GLU B 1 310 ? -12.492 34.188 14.945 1 97.38 310 GLU B N 1
ATOM 5539 C CA . GLU B 1 310 ? -12.875 33.844 16.312 1 97.38 310 GLU B CA 1
ATOM 5540 C C . GLU B 1 310 ? -11.656 33.438 17.141 1 97.38 310 GLU B C 1
ATOM 5542 O O . GLU B 1 310 ? -11.523 33.844 18.297 1 97.38 310 GLU B O 1
ATOM 5547 N N . ILE B 1 311 ? -10.789 32.719 16.609 1 98.38 311 ILE B N 1
ATOM 5548 C CA . ILE B 1 311 ? -9.602 32.219 17.297 1 98.38 311 ILE B CA 1
ATOM 5549 C C . ILE B 1 311 ? -8.617 33.375 17.516 1 98.38 311 ILE B C 1
ATOM 5551 O O . ILE B 1 311 ? -8.047 33.5 18.609 1 98.38 311 ILE B O 1
ATOM 5555 N N . LYS B 1 312 ? -8.477 34.281 16.547 1 98.06 312 LYS B N 1
ATOM 5556 C CA . LYS B 1 312 ? -7.555 35.406 16.609 1 98.06 312 LYS B CA 1
ATOM 5557 C C . LYS B 1 312 ? -7.949 36.375 17.719 1 98.06 312 LYS B C 1
ATOM 5559 O O . LYS B 1 312 ? -7.094 37.062 18.297 1 98.06 312 LYS B O 1
ATOM 5564 N N . GLU B 1 313 ? -9.242 36.375 18.094 1 97.94 313 GLU B N 1
ATOM 5565 C CA . GLU B 1 313 ? -9.766 37.312 19.094 1 97.94 313 GLU B CA 1
ATOM 5566 C C . GLU B 1 313 ? -9.602 36.719 20.5 1 97.94 313 GLU B C 1
ATOM 5568 O O . GLU B 1 313 ? -9.836 37.438 21.5 1 97.94 313 GLU B O 1
ATOM 5573 N N . HIS B 1 314 ? -9.211 35.562 20.594 1 98.12 314 HIS B N 1
ATOM 5574 C CA . HIS B 1 314 ? -9.039 34.938 21.906 1 98.12 314 HIS B CA 1
ATOM 5575 C C . HIS B 1 314 ? -7.977 35.656 22.719 1 98.12 314 HIS B C 1
ATOM 5577 O O . HIS B 1 314 ? -6.973 36.125 22.172 1 98.12 314 HIS B O 1
ATOM 5583 N N . GLU B 1 315 ? -8.117 35.594 24.031 1 98 315 GLU B N 1
ATOM 5584 C CA . GLU B 1 315 ? -7.27 36.312 24.984 1 98 315 GLU B CA 1
ATOM 5585 C C . GLU B 1 315 ? -5.809 35.906 24.828 1 98 315 GLU B C 1
ATOM 5587 O O . GLU B 1 315 ? -4.906 36.719 25.016 1 98 315 GLU B O 1
ATOM 5592 N N . PHE B 1 316 ? -5.5 34.75 24.469 1 98.06 316 PHE B N 1
ATOM 5593 C CA . PHE B 1 316 ? -4.141 34.219 24.359 1 98.06 316 PHE B CA 1
ATOM 5594 C C . PHE B 1 316 ? -3.35 35 23.312 1 98.06 316 PHE B C 1
ATOM 5596 O O . PHE B 1 316 ? -2.123 35.094 23.391 1 98.06 316 PHE B O 1
ATOM 5603 N N . PHE B 1 317 ? -4.074 35.594 22.359 1 97.94 317 PHE B N 1
ATOM 5604 C CA . PHE B 1 317 ? -3.41 36.281 21.266 1 97.94 317 PHE B CA 1
ATOM 5605 C C . PHE B 1 317 ? -3.566 37.781 21.406 1 97.94 317 PHE B C 1
ATOM 5607 O O . PHE B 1 317 ? -3.332 38.531 20.453 1 97.94 317 PHE B O 1
ATOM 5614 N N . ARG B 1 318 ? -3.973 38.188 22.562 1 96.12 318 ARG B N 1
ATOM 5615 C CA . ARG B 1 318 ? -4.168 39.625 22.797 1 96.12 318 ARG B CA 1
ATOM 5616 C C . ARG B 1 318 ? -2.885 40.406 22.531 1 96.12 318 ARG B C 1
ATOM 5618 O O . ARG B 1 318 ? -1.812 40 22.984 1 96.12 318 ARG B O 1
ATOM 5625 N N . GLY B 1 319 ? -2.982 41.469 21.75 1 93.88 319 GLY B N 1
ATOM 5626 C CA . GLY B 1 319 ? -1.852 42.344 21.484 1 93.88 319 GLY B CA 1
ATOM 5627 C C . GLY B 1 319 ? -1.043 41.906 20.266 1 93.88 319 GLY B C 1
ATOM 5628 O O . GLY B 1 319 ? -0.129 42.625 19.844 1 93.88 319 GLY B O 1
ATOM 5629 N N . LEU B 1 320 ? -1.363 40.812 19.719 1 93.75 320 LEU B N 1
ATOM 5630 C CA . LEU B 1 320 ? -0.612 40.312 18.578 1 93.75 320 LEU B CA 1
ATOM 5631 C C . LEU B 1 320 ? -0.986 41.062 17.297 1 93.75 320 LEU B C 1
ATOM 5633 O O . LEU B 1 320 ? -2.168 41.281 17.031 1 93.75 320 LEU B O 1
ATOM 5637 N N . LYS B 1 321 ? 0.003 41.469 16.531 1 93.38 321 LYS B N 1
ATOM 5638 C CA . LYS B 1 321 ? -0.216 42.094 15.234 1 93.38 321 LYS B CA 1
ATOM 5639 C C . LYS B 1 321 ? -0.189 41.062 14.117 1 93.38 321 LYS B C 1
ATOM 5641 O O . LYS B 1 321 ? 0.864 40.781 13.531 1 93.38 321 LYS B O 1
ATOM 5646 N N . TRP B 1 322 ? -1.273 40.625 13.742 1 94.5 322 TRP B N 1
ATOM 5647 C CA . TRP B 1 322 ? -1.435 39.5 12.828 1 94.5 322 TRP B CA 1
ATOM 5648 C C . TRP B 1 322 ? -0.863 39.844 11.453 1 94.5 322 TRP B C 1
ATOM 5650 O O . TRP B 1 322 ? -0.361 38.938 10.758 1 94.5 322 TRP B O 1
ATOM 5660 N N . ASP B 1 323 ? -0.901 41.062 11 1 90.75 323 ASP B N 1
ATOM 5661 C CA . ASP B 1 323 ? -0.464 41.469 9.664 1 90.75 323 ASP B CA 1
ATOM 5662 C C . ASP B 1 323 ? 1.056 41.594 9.602 1 90.75 323 ASP B C 1
ATOM 5664 O O . ASP B 1 323 ? 1.633 41.688 8.516 1 90.75 323 ASP B O 1
ATOM 5668 N N . LEU B 1 324 ? 1.717 41.469 10.789 1 90 324 LEU B N 1
ATOM 5669 C CA . LEU B 1 324 ? 3.156 41.688 10.836 1 90 324 LEU B CA 1
ATOM 5670 C C . LEU B 1 324 ? 3.898 40.438 11.289 1 90 324 LEU B C 1
ATOM 5672 O O . LEU B 1 324 ? 5.039 40.531 11.75 1 90 324 LEU B O 1
ATOM 5676 N N . LEU B 1 325 ? 3.27 39.344 11.211 1 90.75 325 LEU B N 1
ATOM 5677 C CA . LEU B 1 325 ? 3.871 38.125 11.727 1 90.75 325 LEU B CA 1
ATOM 5678 C C . LEU B 1 325 ? 5.188 37.844 11.023 1 90.75 325 LEU B C 1
ATOM 5680 O O . LEU B 1 325 ? 6.129 37.312 11.633 1 90.75 325 LEU B O 1
ATOM 5684 N N . THR B 1 326 ? 5.254 38.125 9.703 1 86.38 326 THR B N 1
ATOM 5685 C CA . THR B 1 326 ? 6.445 37.812 8.93 1 86.38 326 THR B CA 1
ATOM 5686 C C . THR B 1 326 ? 7.547 38.812 9.172 1 86.38 326 THR B C 1
ATOM 5688 O O . THR B 1 326 ? 8.703 38.594 8.82 1 86.38 326 THR B O 1
ATOM 5691 N N . GLU B 1 327 ? 7.199 39.906 9.758 1 81.69 327 GLU B N 1
ATOM 5692 C CA . GLU B 1 327 ? 8.172 40.969 9.984 1 81.69 327 GLU B CA 1
ATOM 5693 C C . GLU B 1 327 ? 8.867 40.812 11.328 1 81.69 327 GLU B C 1
ATOM 5695 O O . GLU B 1 327 ? 9.766 41.594 11.664 1 81.69 327 GLU B O 1
ATOM 5700 N N . VAL B 1 328 ? 8.336 39.812 12 1 70.44 328 VAL B N 1
ATOM 5701 C CA . VAL B 1 328 ? 8.992 39.562 13.273 1 70.44 328 VAL B CA 1
ATOM 5702 C C . VAL B 1 328 ? 10.469 39.281 13.047 1 70.44 328 VAL B C 1
ATOM 5704 O O . VAL B 1 328 ? 10.828 38.438 12.211 1 70.44 328 VAL B O 1
ATOM 5707 N N . LEU B 1 329 ? 11.344 40.094 13.633 1 65.69 329 LEU B N 1
ATOM 5708 C CA . LEU B 1 329 ? 12.781 40.125 13.375 1 65.69 329 LEU B CA 1
ATOM 5709 C C . LEU B 1 329 ? 13.469 38.875 13.961 1 65.69 329 LEU B C 1
ATOM 5711 O O . LEU B 1 329 ? 14.492 38.438 13.445 1 65.69 329 LEU B O 1
ATOM 5715 N N . ARG B 1 330 ? 12.898 38.188 15.023 1 82.81 330 ARG B N 1
ATOM 5716 C CA . ARG B 1 330 ? 13.68 37.094 15.578 1 82.81 330 ARG B CA 1
ATOM 5717 C C . ARG B 1 330 ? 12.781 35.906 15.922 1 82.81 330 ARG B C 1
ATOM 5719 O O . ARG B 1 330 ? 12.336 35.75 17.062 1 82.81 330 ARG B O 1
ATOM 5726 N N . PRO B 1 331 ? 12.594 35.062 14.922 1 88.81 331 PRO B N 1
ATOM 5727 C CA . PRO B 1 331 ? 11.875 33.812 15.258 1 88.81 331 PRO B CA 1
ATOM 5728 C C . PRO B 1 331 ? 12.562 33 16.359 1 88.81 331 PRO B C 1
ATOM 5730 O O . PRO B 1 331 ? 13.766 33.188 16.594 1 88.81 331 PRO B O 1
ATOM 5733 N N . PRO B 1 332 ? 11.719 32.312 17.078 1 88.75 332 PRO B N 1
ATOM 5734 C CA . PRO B 1 332 ? 12.281 31.578 18.234 1 88.75 332 PRO B CA 1
ATOM 5735 C C . PRO B 1 332 ? 13.445 30.672 17.828 1 88.75 332 PRO B C 1
ATOM 5737 O O . PRO B 1 332 ? 14.391 30.5 18.609 1 88.75 332 PRO B O 1
ATOM 5740 N N . PHE B 1 333 ? 13.328 30.078 16.719 1 89.44 333 PHE B N 1
ATOM 5741 C CA . PHE B 1 333 ? 14.367 29.156 16.266 1 89.44 333 PHE B CA 1
ATOM 5742 C C . PHE B 1 333 ? 14.82 29.516 14.844 1 89.44 333 PHE B C 1
ATOM 5744 O O . PHE B 1 333 ? 13.984 29.719 13.953 1 89.44 333 PHE B O 1
ATOM 5751 N N . LEU B 1 334 ? 16.141 29.609 14.688 1 87.44 334 LEU B N 1
ATOM 5752 C CA . LEU B 1 334 ? 16.719 29.844 13.375 1 87.44 334 LEU B CA 1
ATOM 5753 C C . LEU B 1 334 ? 17.641 28.703 12.977 1 87.44 334 LEU B C 1
ATOM 5755 O O . LEU B 1 334 ? 18.594 28.391 13.688 1 87.44 334 LEU B O 1
ATOM 5759 N N . PRO B 1 335 ? 17.219 28 11.883 1 85.06 335 PRO B N 1
ATOM 5760 C CA . PRO B 1 335 ? 18.078 26.906 11.445 1 85.06 335 PRO B CA 1
ATOM 5761 C C . PRO B 1 335 ? 19.484 27.375 11.055 1 85.06 335 PRO B C 1
ATOM 5763 O O . PRO B 1 335 ? 19.656 28.5 10.594 1 85.06 335 PRO B O 1
ATOM 5766 N N . SER B 1 336 ? 20.531 26.562 11.484 1 76.75 336 SER B N 1
ATOM 5767 C CA . SER B 1 336 ? 21.891 26.891 11.086 1 76.75 336 SER B CA 1
ATOM 5768 C C . SER B 1 336 ? 22.109 26.672 9.594 1 76.75 336 SER B C 1
ATOM 5770 O O . SER B 1 336 ? 21.562 25.719 9.016 1 76.75 336 SER B O 1
ATOM 5772 N N . ARG B 1 337 ? 22.562 27.625 8.953 1 63.12 337 ARG B N 1
ATOM 5773 C CA . ARG B 1 337 ? 22.844 27.484 7.531 1 63.12 337 ARG B CA 1
ATOM 5774 C C . ARG B 1 337 ? 23.797 26.312 7.277 1 63.12 337 ARG B C 1
ATOM 5776 O O . ARG B 1 337 ? 23.719 25.656 6.242 1 63.12 337 ARG B O 1
ATOM 5783 N N . ASP B 1 338 ? 24.797 26.078 8.242 1 53.53 338 ASP B N 1
ATOM 5784 C CA . ASP B 1 338 ? 25.875 25.125 8.055 1 53.53 338 ASP B CA 1
ATOM 5785 C C . ASP B 1 338 ? 25.344 23.688 8.125 1 53.53 338 ASP B C 1
ATOM 5787 O O . ASP B 1 338 ? 25.969 22.766 7.586 1 53.53 338 ASP B O 1
ATOM 5791 N N . GLU B 1 339 ? 24.453 23.516 8.836 1 49.16 339 GLU B N 1
ATOM 5792 C CA . GLU B 1 339 ? 24.078 22.141 9.141 1 49.16 339 GLU B CA 1
ATOM 5793 C C . GLU B 1 339 ? 23.578 21.406 7.891 1 49.16 339 GLU B C 1
ATOM 5795 O O . GLU B 1 339 ? 23.438 20.188 7.891 1 49.16 339 GLU B O 1
ATOM 5800 N N . THR B 1 340 ? 23.031 22.094 7.137 1 48.12 340 THR B N 1
ATOM 5801 C CA . THR B 1 340 ? 22.656 21.281 5.977 1 48.12 340 THR B CA 1
ATOM 5802 C C . THR B 1 340 ? 23.906 20.781 5.258 1 48.12 340 THR B C 1
ATOM 5804 O O . THR B 1 340 ? 24.266 21.281 4.195 1 48.12 340 THR B O 1
ATOM 5807 N N . GLU B 1 341 ? 25 20.922 5.91 1 43.72 341 GLU B N 1
ATOM 5808 C CA . GLU B 1 341 ? 26.062 20.203 5.223 1 43.72 341 GLU B CA 1
ATOM 5809 C C . GLU B 1 341 ? 25.562 18.875 4.66 1 43.72 341 GLU B C 1
ATOM 5811 O O . GLU B 1 341 ? 25.328 17.922 5.41 1 43.72 341 GLU B O 1
ATOM 5816 N N . ILE B 1 342 ? 24.641 18.984 3.854 1 47.38 342 ILE B N 1
ATOM 5817 C CA . ILE B 1 342 ? 24.422 17.828 2.992 1 47.38 342 ILE B CA 1
ATOM 5818 C C . ILE B 1 342 ? 25.734 17.047 2.854 1 47.38 342 ILE B C 1
ATOM 5820 O O . ILE B 1 342 ? 26.688 17.531 2.246 1 47.38 342 ILE B O 1
ATOM 5824 N N . THR B 1 343 ? 26.266 16.656 3.945 1 42.28 343 THR B N 1
ATOM 5825 C CA . THR B 1 343 ? 27.422 15.789 3.771 1 42.28 343 THR B CA 1
ATOM 5826 C C . THR B 1 343 ? 27.391 15.125 2.396 1 42.28 343 THR B C 1
ATOM 5828 O O . THR B 1 343 ? 26.391 14.516 2.016 1 42.28 343 THR B O 1
ATOM 5831 N N . GLU B 1 344 ? 28.031 15.688 1.52 1 43.81 344 GLU B N 1
ATOM 5832 C CA . GLU B 1 344 ? 28.484 15.18 0.226 1 43.81 344 GLU B CA 1
ATOM 5833 C C . GLU B 1 344 ? 28.641 13.664 0.252 1 43.81 344 GLU B C 1
ATOM 5835 O O . GLU B 1 344 ? 29.75 13.141 0.187 1 43.81 344 GLU B O 1
ATOM 5840 N N . GLU B 1 345 ? 28.172 13.133 1.267 1 41.84 345 GLU B N 1
ATOM 5841 C CA . GLU B 1 345 ? 28.422 11.711 1.058 1 41.84 345 GLU B CA 1
ATOM 5842 C C . GLU B 1 345 ? 27.984 11.273 -0.34 1 41.84 345 GLU B C 1
ATOM 5844 O O . GLU B 1 345 ? 27.812 10.078 -0.596 1 41.84 345 GLU B O 1
ATOM 5849 N N . LEU B 1 346 ? 27.234 12.211 -1.003 1 44.53 346 LEU B N 1
ATOM 5850 C CA . LEU B 1 346 ? 26.938 11.672 -2.324 1 44.53 346 LEU B CA 1
ATOM 5851 C C . LEU B 1 346 ? 28.219 11.281 -3.051 1 44.53 346 LEU B C 1
ATOM 5853 O O . LEU B 1 346 ? 29.094 12.125 -3.295 1 44.53 346 LEU B O 1
ATOM 5857 N N . GLY B 1 347 ? 28.766 10.375 -2.863 1 43.84 347 GLY B N 1
ATOM 5858 C CA . GLY B 1 347 ? 29.719 10.094 -3.936 1 43.84 347 GLY B CA 1
ATOM 5859 C C . GLY B 1 347 ? 29.344 10.773 -5.242 1 43.84 347 GLY B C 1
ATOM 5860 O O . GLY B 1 347 ? 28.234 11.281 -5.391 1 43.84 347 GLY B O 1
ATOM 5861 N N . ASN B 1 348 ? 30.203 11.211 -6.289 1 52.38 348 ASN B N 1
ATOM 5862 C CA . ASN B 1 348 ? 30.391 11.961 -7.527 1 52.38 348 ASN B CA 1
ATOM 5863 C C . ASN B 1 348 ? 29.125 11.945 -8.375 1 52.38 348 ASN B C 1
ATOM 5865 O O . ASN B 1 348 ? 29 12.703 -9.336 1 52.38 348 ASN B O 1
ATOM 5869 N N . GLY B 1 349 ? 27.984 11.258 -8.016 1 58.22 349 GLY B N 1
ATOM 5870 C CA . GLY B 1 349 ? 27.016 11.391 -9.094 1 58.22 349 GLY B CA 1
ATOM 5871 C C . GLY B 1 349 ? 25.578 11.406 -8.602 1 58.22 349 GLY B C 1
ATOM 5872 O O . GLY B 1 349 ? 24.641 11.445 -9.406 1 58.22 349 GLY B O 1
ATOM 5873 N N . GLY B 1 350 ? 25.156 11.961 -7.32 1 69.19 350 GLY B N 1
ATOM 5874 C CA . GLY B 1 350 ? 23.781 12.016 -6.84 1 69.19 350 GLY B CA 1
ATOM 5875 C C . GLY B 1 350 ? 22.984 10.766 -7.172 1 69.19 350 GLY B C 1
ATOM 5876 O O . GLY B 1 350 ? 23.469 9.883 -7.871 1 69.19 350 GLY B O 1
ATOM 5877 N N . ILE B 1 351 ? 21.906 10.586 -6.539 1 74.12 351 ILE B N 1
ATOM 5878 C CA . ILE B 1 351 ? 21.016 9.453 -6.766 1 74.12 351 ILE B CA 1
ATOM 5879 C C . ILE B 1 351 ? 20.094 9.734 -7.953 1 74.12 351 ILE B C 1
ATOM 5881 O O . ILE B 1 351 ? 19.406 10.758 -7.98 1 74.12 351 ILE B O 1
ATOM 5885 N N . ASP B 1 352 ? 20.297 8.945 -8.969 1 80.31 352 ASP B N 1
ATOM 5886 C CA . ASP B 1 352 ? 19.312 9.031 -10.039 1 80.31 352 ASP B CA 1
ATOM 5887 C C . ASP B 1 352 ? 17.938 8.539 -9.57 1 80.31 352 ASP B C 1
ATOM 5889 O O . ASP B 1 352 ? 17.797 7.391 -9.141 1 80.31 352 ASP B O 1
ATOM 5893 N N . ILE B 1 353 ? 16.938 9.367 -9.68 1 81.12 353 ILE B N 1
ATOM 5894 C CA . ILE B 1 353 ? 15.617 9.102 -9.125 1 81.12 353 ILE B CA 1
ATOM 5895 C C . ILE B 1 353 ? 14.984 7.906 -9.836 1 81.12 353 ILE B C 1
ATOM 5897 O O . ILE B 1 353 ? 14.406 7.027 -9.195 1 81.12 353 ILE B O 1
ATOM 5901 N N . MET B 1 354 ? 15.094 7.824 -11.164 1 77.12 354 MET B N 1
ATOM 5902 C CA . MET B 1 354 ? 14.523 6.719 -11.922 1 77.12 354 MET B CA 1
ATOM 5903 C C . MET B 1 354 ? 15.219 5.402 -11.586 1 77.12 354 MET B C 1
ATOM 5905 O O . MET B 1 354 ? 14.57 4.371 -11.43 1 77.12 354 MET B O 1
ATOM 5909 N N . ASP B 1 355 ? 16.516 5.559 -11.453 1 74.75 355 ASP B N 1
ATOM 5910 C CA . ASP B 1 355 ? 17.281 4.375 -11.102 1 74.75 355 ASP B CA 1
ATOM 5911 C C . ASP B 1 355 ? 16.906 3.863 -9.711 1 74.75 355 ASP B C 1
ATOM 5913 O O . ASP B 1 355 ? 16.875 2.652 -9.477 1 74.75 355 ASP B O 1
ATOM 5917 N N . TYR B 1 356 ? 16.672 4.797 -8.906 1 76.69 356 TYR B N 1
ATOM 5918 C CA . TYR B 1 356 ? 16.297 4.457 -7.539 1 76.69 356 TYR B CA 1
ATOM 5919 C C . TYR B 1 356 ? 15.055 3.574 -7.527 1 76.69 356 TYR B C 1
ATOM 5921 O O . TYR B 1 356 ? 15.023 2.541 -6.855 1 76.69 356 TYR B O 1
ATOM 5929 N N . PHE B 1 357 ? 14.086 3.91 -8.25 1 75.44 357 PHE B N 1
ATOM 5930 C CA . PHE B 1 357 ? 12.828 3.18 -8.219 1 75.44 357 PHE B CA 1
ATOM 5931 C C . PHE B 1 357 ? 12.93 1.897 -9.039 1 75.44 357 PHE B C 1
ATOM 5933 O O . PHE B 1 357 ? 12.25 0.91 -8.734 1 75.44 357 PHE B O 1
ATOM 5940 N N . GLN B 1 358 ? 13.719 1.86 -10.109 1 69.38 358 GLN B N 1
ATOM 5941 C CA . GLN B 1 358 ? 13.945 0.637 -10.867 1 69.38 358 GLN B CA 1
ATOM 5942 C C . GLN B 1 358 ? 14.578 -0.442 -10 1 69.38 358 GLN B C 1
ATOM 5944 O O . GLN B 1 358 ? 14.219 -1.617 -10.094 1 69.38 358 GLN B O 1
ATOM 5949 N N . LYS B 1 359 ? 15.469 0.059 -9.195 1 65.38 359 LYS B N 1
ATOM 5950 C CA . LYS B 1 359 ? 16.156 -0.86 -8.297 1 65.38 359 LYS B CA 1
ATOM 5951 C C . LYS B 1 359 ? 15.203 -1.402 -7.234 1 65.38 359 LYS B C 1
ATOM 5953 O O . LYS B 1 359 ? 15.344 -2.545 -6.793 1 65.38 359 LYS B O 1
ATOM 5958 N N . LEU B 1 360 ? 14.305 -0.475 -6.809 1 63.09 360 LEU B N 1
ATOM 5959 C CA . LEU B 1 360 ? 13.336 -0.893 -5.805 1 63.09 360 LEU B CA 1
ATOM 5960 C C . LEU B 1 360 ? 12.391 -1.95 -6.367 1 63.09 360 LEU B C 1
ATOM 5962 O O . LEU B 1 360 ? 11.914 -2.816 -5.633 1 63.09 360 LEU B O 1
ATOM 5966 N N . ARG B 1 361 ? 12.094 -1.785 -7.676 1 59.28 361 ARG B N 1
ATOM 5967 C CA . ARG B 1 361 ? 11.195 -2.732 -8.328 1 59.28 361 ARG B CA 1
ATOM 5968 C C . ARG B 1 361 ? 11.875 -4.082 -8.531 1 59.28 361 ARG B C 1
ATOM 5970 O O . ARG B 1 361 ? 11.203 -5.113 -8.617 1 59.28 361 ARG B O 1
ATOM 5977 N N . ALA B 1 362 ? 13.336 -3.947 -8.648 1 50.75 362 ALA B N 1
ATOM 5978 C CA . ALA B 1 362 ? 14.07 -5.195 -8.859 1 50.75 362 ALA B CA 1
ATOM 5979 C C . ALA B 1 362 ? 13.984 -6.098 -7.629 1 50.75 362 ALA B C 1
ATOM 5981 O O . ALA B 1 362 ? 13.914 -5.609 -6.5 1 50.75 362 ALA B O 1
ATOM 5982 N N . PRO B 1 363 ? 13.594 -7.211 -7.801 1 45.34 363 PRO B N 1
ATOM 5983 C CA . PRO B 1 363 ? 13.594 -8.102 -6.637 1 45.34 363 PRO B CA 1
ATOM 5984 C C . PRO B 1 363 ? 14.82 -7.922 -5.75 1 45.34 363 PRO B C 1
ATOM 5986 O O . PRO B 1 363 ? 15.875 -7.48 -6.227 1 45.34 363 PRO B O 1
ATOM 5989 N N . PRO B 1 364 ? 14.766 -7.645 -4.453 1 37.25 364 PRO B N 1
ATOM 5990 C CA . PRO B 1 364 ? 15.898 -7.359 -3.562 1 37.25 364 PRO B CA 1
ATOM 5991 C C . PRO B 1 364 ? 17.188 -8.047 -4.008 1 37.25 364 PRO B C 1
ATOM 5993 O O . PRO B 1 364 ? 17.156 -9.195 -4.453 1 37.25 364 PRO B O 1
ATOM 5996 N N . SER B 1 365 ? 18.234 -7.312 -4.465 1 32.81 365 SER B N 1
ATOM 5997 C CA . SER B 1 365 ? 19.594 -7.836 -4.637 1 32.81 365 SER B CA 1
ATOM 5998 C C . SER B 1 365 ? 19.969 -8.789 -3.504 1 32.81 365 SER B C 1
ATOM 6000 O O . SER B 1 365 ? 19.484 -8.633 -2.377 1 32.81 365 SER B O 1
ATOM 6002 N N . PRO B 1 366 ? 20.688 -9.898 -3.811 1 30.5 366 PRO B N 1
ATOM 6003 C CA . PRO B 1 366 ? 21.203 -10.805 -2.789 1 30.5 366 PRO B CA 1
ATOM 6004 C C . PRO B 1 366 ? 21.812 -10.07 -1.592 1 30.5 366 PRO B C 1
ATOM 6006 O O . PRO B 1 366 ? 22.359 -8.984 -1.748 1 30.5 366 PRO B O 1
ATOM 6009 N N . LEU B 1 367 ? 21.406 -10.195 -0.51 1 30.36 367 LEU B N 1
ATOM 6010 C CA . LEU B 1 367 ? 22.203 -9.812 0.645 1 30.36 367 LEU B CA 1
ATOM 6011 C C . LEU B 1 367 ? 23.688 -10.102 0.396 1 30.36 367 LEU B C 1
ATOM 6013 O O . LEU B 1 367 ? 24.047 -11.195 -0.039 1 30.36 367 LEU B O 1
ATOM 6017 N N . ARG B 1 368 ? 24.531 -9.281 0.051 1 27.89 368 ARG B N 1
ATOM 6018 C CA . ARG B 1 368 ? 25.953 -9.562 0.083 1 27.89 368 ARG B CA 1
ATOM 6019 C C . ARG B 1 368 ? 26.297 -10.516 1.225 1 27.89 368 ARG B C 1
ATOM 6021 O O . ARG B 1 368 ? 25.969 -10.25 2.381 1 27.89 368 ARG B O 1
ATOM 6028 N N . SER B 1 369 ? 26.641 -11.773 0.928 1 25.05 369 SER B N 1
ATOM 6029 C CA . SER B 1 369 ? 27.266 -12.656 1.903 1 25.05 369 SER B CA 1
ATOM 6030 C C . SER B 1 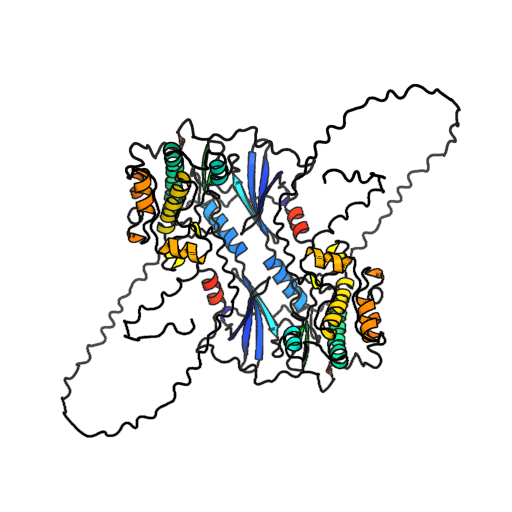369 ? 28.438 -11.969 2.602 1 25.05 369 SER B C 1
ATOM 6032 O O . SER B 1 369 ? 29.25 -11.312 1.952 1 25.05 369 SER B O 1
ATOM 6034 N N . PRO B 1 370 ? 28.531 -11.758 3.85 1 26.44 370 PRO B N 1
ATOM 6035 C CA . PRO B 1 370 ? 29.812 -11.406 4.457 1 26.44 370 PRO B CA 1
ATOM 6036 C C . PRO B 1 370 ? 30.969 -12.242 3.926 1 26.44 370 PRO B C 1
ATOM 6038 O O . PRO B 1 370 ? 30.781 -13.414 3.572 1 26.44 370 PRO B O 1
ATOM 6041 N N . SER B 1 371 ? 31.922 -11.789 3.334 1 25.09 371 SER B N 1
ATOM 6042 C CA . SER B 1 371 ? 33.188 -12.438 3.064 1 25.09 371 SER B CA 1
ATOM 6043 C C . SER B 1 371 ? 33.625 -13.328 4.227 1 25.09 371 SER B C 1
ATOM 6045 O O . SER B 1 371 ? 33.531 -12.93 5.387 1 25.09 371 SER B O 1
ATOM 6047 N N . LEU B 1 372 ? 33.719 -14.625 4.105 1 25.17 372 LEU B N 1
ATOM 6048 C CA . LEU B 1 372 ? 34.469 -15.531 4.969 1 25.17 372 LEU B CA 1
ATOM 6049 C C . LEU B 1 372 ? 35.875 -14.969 5.262 1 25.17 372 LEU B C 1
ATOM 6051 O O . LEU B 1 372 ? 36.75 -15.008 4.402 1 25.17 372 LEU B O 1
ATOM 6055 N N . ASP B 1 373 ? 36.188 -13.938 6.027 1 25.34 373 ASP B N 1
ATOM 6056 C CA . ASP B 1 373 ? 37.5 -13.672 6.617 1 25.34 373 ASP B CA 1
ATOM 6057 C C . ASP B 1 373 ? 38.094 -14.938 7.234 1 25.34 373 ASP B C 1
ATOM 6059 O O . ASP B 1 373 ? 37.375 -15.82 7.668 1 25.34 373 ASP B O 1
ATOM 6063 N N . GLU B 1 374 ? 39.406 -15.32 7.012 1 25.7 374 GLU B N 1
ATOM 6064 C CA . GLU B 1 374 ? 40.344 -16.297 7.598 1 25.7 374 GLU B CA 1
ATOM 6065 C C . GLU B 1 374 ? 40.125 -16.422 9.102 1 25.7 374 GLU B C 1
ATOM 6067 O O . GLU B 1 374 ? 39.656 -15.477 9.75 1 25.7 374 GLU B O 1
ATOM 6072 N N . PRO B 1 375 ? 40.406 -17.656 9.695 1 25.45 375 PRO B N 1
ATOM 6073 C CA . PRO B 1 375 ? 40.625 -17.953 11.117 1 25.45 375 PRO B CA 1
ATOM 6074 C C . PRO B 1 375 ? 41.625 -17 11.773 1 25.45 375 PRO B C 1
ATOM 6076 O O . PRO B 1 375 ? 42.781 -16.938 11.367 1 25.45 375 PRO B O 1
ATOM 6079 N N . GLU B 1 376 ? 41.531 -15.742 12.055 1 25.94 376 GLU B N 1
ATOM 6080 C CA . GLU B 1 376 ? 42.438 -15.383 13.156 1 25.94 376 GLU B CA 1
ATOM 6081 C C . GLU B 1 376 ? 42.188 -16.281 14.375 1 25.94 376 GLU B C 1
ATOM 6083 O O . GLU B 1 376 ? 41.062 -16.594 14.703 1 25.94 376 GLU B O 1
ATOM 6088 N N . GLU B 1 377 ? 43.281 -17.062 14.922 1 25.72 377 GLU B N 1
ATOM 6089 C CA . GLU B 1 377 ? 43.688 -17.703 16.172 1 25.72 377 GLU B CA 1
ATOM 6090 C C . GLU B 1 377 ? 43.25 -16.859 17.375 1 25.72 377 GLU B C 1
ATOM 6092 O O . GLU B 1 377 ? 44.062 -16.078 17.906 1 25.72 377 GLU B O 1
ATOM 6097 N N . HIS B 1 378 ? 42.25 -16.047 17.422 1 24.69 378 HIS B N 1
ATOM 6098 C CA . HIS B 1 378 ? 42.062 -15.594 18.797 1 24.69 378 HIS B CA 1
ATOM 6099 C C . HIS B 1 378 ? 41.656 -16.75 19.703 1 24.69 378 HIS B C 1
ATOM 6101 O O . HIS B 1 378 ? 40.906 -17.625 19.312 1 24.69 378 HIS B O 1
ATOM 6107 N N . SER B 1 379 ? 42.562 -17.156 20.734 1 24.09 379 SER B N 1
ATOM 6108 C CA . SER B 1 379 ? 42.5 -17.531 22.141 1 24.09 379 SER B CA 1
ATOM 6109 C C . SER B 1 379 ? 41.25 -16.969 22.828 1 24.09 379 SER B C 1
ATOM 6111 O O . SER B 1 379 ? 40.938 -15.789 22.672 1 24.09 379 SER B O 1
ATOM 6113 N N . ILE B 1 380 ? 40.344 -17.875 23.219 1 23.98 380 ILE B N 1
ATOM 6114 C CA . ILE B 1 380 ? 39.188 -17.766 24.094 1 23.98 380 ILE B CA 1
ATOM 6115 C C . ILE B 1 380 ? 39.562 -16.984 25.344 1 23.98 380 ILE B C 1
ATOM 6117 O O . ILE B 1 380 ? 40.188 -17.531 26.266 1 23.98 380 ILE B O 1
ATOM 6121 N N . SER B 1 381 ? 40.188 -15.758 25.359 1 22.56 381 SER B N 1
ATOM 6122 C CA . SER B 1 381 ? 40.188 -15.453 26.781 1 22.56 381 SER B CA 1
ATOM 6123 C C . SER B 1 381 ? 38.75 -15.438 27.328 1 22.56 381 SER B C 1
ATOM 6125 O O . SER B 1 381 ? 37.844 -14.828 26.719 1 22.56 381 SER B O 1
ATOM 6127 N N . PHE B 1 382 ? 38.281 -16.625 28.156 1 20.66 382 PHE B N 1
ATOM 6128 C CA . PHE B 1 382 ? 37.281 -17.062 29.141 1 20.66 382 PHE B CA 1
ATOM 6129 C C . PHE B 1 382 ? 36.938 -15.914 30.078 1 20.66 382 PHE B C 1
ATOM 6131 O O . PHE B 1 382 ? 36.219 -16.109 31.078 1 20.66 382 PHE B O 1
ATOM 6138 N N . THR B 1 383 ? 37.438 -14.648 29.969 1 20 383 THR B N 1
ATOM 6139 C CA . THR B 1 383 ? 37.25 -13.883 31.203 1 20 383 THR B CA 1
ATOM 6140 C C . THR B 1 383 ? 35.844 -13.312 31.281 1 20 383 THR B C 1
ATOM 6142 O O . THR B 1 383 ? 35.25 -13.258 32.375 1 20 383 THR B O 1
ATOM 6145 N N . GLU B 1 384 ? 35.125 -12.281 30.469 1 19.89 384 GLU B N 1
ATOM 6146 C CA . GLU B 1 384 ? 34.062 -11.648 31.25 1 19.89 384 GLU B CA 1
ATOM 6147 C C . GLU B 1 384 ? 32.781 -12.477 31.188 1 19.89 384 GLU B C 1
ATOM 6149 O O . GLU B 1 384 ? 32.125 -12.57 30.141 1 19.89 384 GLU B O 1
ATOM 6154 N N . PHE B 1 385 ? 33.219 -13.906 31.781 1 16.05 385 PHE B N 1
ATOM 6155 C CA . PHE B 1 385 ? 32.656 -14.258 33.094 1 16.05 385 PHE B CA 1
ATOM 6156 C C . PHE B 1 385 ? 33.219 -13.359 34.188 1 16.05 385 PHE B C 1
ATOM 6158 O O . PHE B 1 385 ? 34.438 -13.18 34.281 1 16.05 385 PHE B O 1
#

Nearest PDB structures (foldseek):
  2xyn-assembly2_B  TM=6.999E-01  e=9.719E-13  Homo sapiens
  2xyn-assembly3_C  TM=7.027E-01  e=1.599E-12  Homo sapiens
  3ad6-assembly1_A  TM=6.810E-01  e=1.690E-12  Homo sapiens
  6v6q-assembly2_D  TM=6.794E-01  e=1.888E-12  Homo sapiens
  3cly-assembly1_A  TM=6.441E-01  e=2.040E-11  Homo sapiens

Solvent-accessible surface area (backbone atoms only — not comparable to full-atom values): 45523 Å² total; per-residue (Å²): 134,82,78,73,72,69,73,62,45,72,48,62,73,89,74,47,42,24,64,43,81,72,46,76,55,97,72,33,38,32,27,35,26,63,72,52,101,84,42,53,28,32,36,41,37,29,72,40,57,63,57,47,28,52,51,47,25,51,53,52,29,64,69,40,68,91,42,89,32,42,52,45,58,65,18,34,38,70,62,90,55,36,40,36,39,29,31,73,54,42,81,39,38,26,45,46,60,52,30,65,71,32,76,85,27,34,50,55,70,68,54,46,51,55,54,50,53,48,51,47,54,35,50,39,54,36,47,73,72,30,33,31,58,74,59,68,43,47,78,30,29,30,20,27,66,78,26,49,51,26,50,52,79,49,53,70,35,44,71,62,68,77,70,72,73,69,73,72,70,71,73,73,72,72,72,73,78,74,79,71,74,76,77,76,78,80,72,83,75,80,82,82,81,84,81,78,72,80,74,75,78,76,78,75,74,74,73,69,72,69,67,67,86,65,79,64,79,67,76,68,79,62,69,75,78,46,58,35,46,40,44,61,49,41,74,50,85,57,66,48,45,43,38,29,14,49,18,40,46,50,42,20,38,60,67,46,43,62,70,36,72,48,96,43,70,70,49,18,51,47,31,50,67,70,52,76,74,80,79,84,79,80,88,44,51,61,58,48,50,34,53,37,20,58,36,67,53,54,87,70,15,53,32,48,87,60,35,52,60,49,54,60,66,33,74,68,45,63,90,63,58,78,93,45,61,85,65,56,86,70,48,91,48,66,44,64,81,68,68,66,53,66,65,69,69,44,60,100,69,46,46,49,61,68,57,52,52,53,54,66,69,37,72,62,66,25,70,79,73,77,77,85,73,77,84,72,79,74,90,74,69,80,46,105,106,134,80,78,72,70,72,74,62,46,71,47,62,74,90,76,47,41,25,63,44,80,73,48,76,55,96,71,34,39,30,27,35,28,63,73,50,100,83,43,54,29,31,35,41,38,31,71,39,56,64,57,49,29,51,51,46,26,52,54,54,29,64,67,40,70,92,43,88,30,43,52,45,57,65,19,35,38,71,62,90,56,37,41,34,38,29,30,73,54,41,81,40,39,26,44,46,59,51,29,65,71,32,75,83,27,32,49,54,70,68,54,48,50,56,54,50,53,48,48,47,53,34,52,39,55,35,46,76,72,32,34,33,56,75,58,67,44,47,78,31,29,30,21,26,65,78,26,49,51,26,49,50,79,49,54,71,35,44,72,62,70,77,70,73,75,69,74,74,70,73,73,71,74,70,71,71,75,73,78,77,69,78,76,80,78,80,74,84,77,78,76,84,75,80,80,77,75,79,75,72,75,77,76,74,73,74,72,69,71,68,67,66,86,64,79,64,79,67,76,70,75,64,68,74,77,45,60,36,46,41,45,62,48,40,74,50,83,58,66,48,44,46,38,29,15,50,18,39,48,51,41,19,40,58,67,45,43,62,71,35,71,49,95,42,68,70,49,19,51,47,30,51,66,70,52,76,73,81,79,84,79,79,88,45,53,62,58,47,51,33,53,37,19,58,36,66,54,55,87,71,15,54,32,47,86,61,33,53,61,49,55,60,68,33,74,66,44,63,91,63,59,79,91,46,62,85,67,55,87,71,48,93,49,65,45,65,81,67,67,65,52,65,66,69,70,45,58,100,68,46,45,49,59,68,58,52,52,53,54,66,69,36,71,61,64,25,69,77,70,77,75,86,73,76,84,75,86,74,77,78,81,79,47,107,110

Foldseek 3Di:
DPPPPPDDDDDDPVPWDFPDWPDADPAFTWGWTDDDPVDIDIDGDGDPLVVLLLVVQLVLLCVDPDQPQAWHWPDWDDDPPDTDTDTDDAQQAFQQVVQVVDDLSADDLVQLLLQLLSVLVVLVVCVVQQKAQLADDRNQWGQHQQRHIHGHDRSVMDHDPDPPPPPPPPPCPVPDPPDPPPPDPDDDDDDDDDPPPPCPPPPPPVPVVPPPPPPPCCVVPGPLLLAALCVVVVVDDGNLSVLSSSLQNLVCNHNVDGFQDDPDSVSSSVCLQPNAGDDDDDDDQSVVLSRQSSDNDSCSHQQSPPHSVRSCPGPSNPPPDSVCSSVPNDNPDRDDPPVCCVVVPVDPPPDDPVVVVVQVVPDDDPPPDPPPPDDDPPPPDPPVD/DPPPPPPDDDDDPVPWDFPDWPDADPAFTWGWTDDDPVDIDIDGDGDPLVVVLLVVQLVLLCVDPDQPAAWHWPDWDDDPPDTDTDTDDAQQAFQQVVQVPDDLSADDLVQLLLQLLSVLVVLVVCVVQQKAQLADDRNQWGQHQLRHIHGHDRSVMDHDPDPPPPPPPPPCPVPDPPDPPPDDDDDDDDDDDDPPPPCPPPPPPVCVVPPPPPVPCCVVPGPLLLAALCVVVVVDDHNLSVLSSSLQNLVCNHNVDGFQDDPDSVSSSVCLQPNAGDDPDDDDQSVVLSRQSSDNDSCSHQQSPPHSVRSCPGPSNPPPDSVCSSVPNDNPDRDDPCVCCVVCPVDPPPDDPVVVVVQVVPDDDPPPDPPPDDDPPDDPPPPVD

Secondary structure (DSSP, 8-state):
------PPPBP-GGG-EEEEEEEE-SS-EEEEEE-SSS-EEEEEEEE-HHHHHHHHHHHHHHH--S-TTS----EEEE-SSEEEEEEE--TT-BHHHHHHHSGGG---HHHHHHHHHHHHHHHHHHHHTTEE----SGGGEEEPTTS-EEE---TT-EE--------------------------------------------------------------S-GGG--HHHHTTS---THHHHHHHHHHHHHHHHSS-TT--SSHHHHHHHHHHPPPP--SS--HHHHHHHHHT-SSGGGSTTTTTTHHHHHTSGGGTT--GGGGGG-S--S----STT------S-TT-EEHHHHHHHHHS-----------------------/------PPPBP-GGG-EEEEEEEE-SS-EEEEEE-SSS-EEEEEEEE-HHHHHHHHHHHHHHH--S-TTS----EEEE-SSEEEEEEE--TT-BHHHHHHHSGGG---HHHHHHHHHHHHHHHHHHHHTTEE----SGGGEEEPTTS-EEE---TT-EE--------------------------------------------------------------S-GGG--HHHHTTS---THHHHHHHHHHHHHHHHSS-TT--SSHHHHHHHHHHPPPP--SS--HHHHHHHHHT-SSGGGSTTTTTTHHHHHTSGGGTT--GGGGGG-S--S----STT------S-TT-EEHHHHHHHHHS-----------------------

InterPro domains:
  IPR000719 Protein kinase domain [PF00069] (19-165)
  IPR000719 Protein kinase domain [PF00069] (213-317)
  IPR000719 Protein kinase domain [PS50011] (16-317)
  IPR000719 Protein kinase domain [SM00220] (16-317)
  IPR008271 Serine/threonine-protein kinase, active site [PS00108] (131-143)
  IPR011009 Protein kinase-like domain superfamily [SSF56112] (13-343)

pLDDT: mean 73.61, std 28.68, range [15.36, 98.62]

Sequence (770 aa):
MDGTTKPPPALDLNNLRAIKLLGKGALGTVFLVRHNSLDSFALKVVEKSSLHRAHHEISVLSRLQNHPFLPSLLGSSENQEIICWAIPYCPGGDLNVLRYRQADHVFSPAVIRFYLAEIICALEHLHKQGIVYRDLKPENILVQQSGHVTLTDFDLSRTLTPRKASTLQFFSDHEEEPSLKKKGFNNTKKGLKKAKSARVSPVSRRNTIEFPNNERSNSFVGTEEYMAPEIITGAGHEFAVDWWALGVLCYEMLYGRTPFKGNNRKETFHKILAMQPEFVGKPDSLTDLIGKLLKKDPTRRLGYQRGASEIKEHEFFRGLKWDLLTEVLRPPFLPSRDETEITEELGNGGIDIMDYFQKLRAPPSPLRSPSLDEPEEHSISFTEFMDGTTKPPPALDLNNLRAIKLLGKGALGTVFLVRHNSLDSFALKVVEKSSLHRAHHEISVLSRLQNHPFLPSLLGSSENQEIICWAIPYCPGGDLNVLRYRQADHVFSPAVIRFYLAEIICALEHLHKQGIVYRDLKPENILVQQSGHVTLTDFDLSRTLTPRKASTLQFFSDHEEEPSLKKKGFNNTKKGLKKAKSARVSPVSRRNTIEFPNNERSNSFVGTEEYMAPEIITGAGHEFAVDWWALGVLCYEMLYGRTPFKGNNRKETFHKILAMQPEFVGKPDSLTDLIGKLLKKDPTRRLGYQRGASEIKEHEFFRGLKWDLLTEVLRPPFLPSRDETEITEELGNGGIDIMDYFQKLRAPPSPLRSPSLDEPEEHSISFTEF